Protein AF-0000000081157088 (afdb_homodimer)

pLDDT: mean 94.27, std 5.19, range [68.31, 98.75]

Radius of gyration: 34.47 Å; Cα contacts (8 Å, |Δi|>4): 1033; chains: 2; bounding box: 51×103×72 Å

Foldseek 3Di:
DVVLVVVLPVLQALDDPLQLQQQWWAAPVLLEIERAAALLCRLQVLLVVCVVNVLDPDLHSLVDASVPSPCSPTDTSNPPDPVRVVVSLVRGAYEYEDEDLLLLQVSLCLPDALADHQVSLVQVLLVLQVPPDDPRDPLSNVRSRQQALQSVLVSQLVCRVVVPSDDRSRAAPCNNHVCSNRPHPYYHYSVCNLVSVLVVCVVSPVVSSSVVCVVPVLPSVLLSVLLVLLCPLLVDDRPSRHHLLQSLLSSVLSCQLQLQFPLPQFDDDDDPRSNVDHSVRSSVSSVVGRPPSVPVVVSVVSNQLSQQLRCQPHDPVSLVSVCVSHVCVCVVVVNPVDVCSRYPDPPDDDDDRSSDSVGD/DVVLVVVLPVLQADDDPLQLQQQWWAAPVLLEIERAAALLCRLQVLLVVCVVNVLDPDLHSLVDASVPSPCSPTDTSNPPDPVRVVVSLVRGAYEYEDEDLLLLQVSLCLPDALADHQVSLVQVLLVLQVPPDDPRDPLSNVRSRQQALQSVLVSQLVCRVVVPPDDRSRAAPCNNHVCSNRPHPYYHYSVCNLVSVLVVCVVSPVVSSSVVCVVPVLPSVLLSVLLVLLCPLLVRDRPSRHHLLQSLLSSVLSCQLQLQFPLPQFDDDDDPRSNVDHSVRSSVSSVVGRPPSVPVVVSVVSNQLSQQLRCQVHDPVSLVSVCVSHVCVCVVVVNPVDVCSRYPDPPDDDDDRSSDSVGD

InterPro domains:
  IPR005331 Sulfotransferase [PF03567] (22-212)
  IPR018011 Carbohydrate sulfotransferase 8-10 [PTHR12137] (16-337)

Organism: Pinctada imbricata (NCBI:txid66713)

Secondary structure (DSSP, 8-state):
-GGGTT-TTT---S--HHHHHHHEEEETTTTEEEE--TTSSHHHHHHHHHHHTTS---SSGGGS-GGGSS-TT-EEGGG--HHHHHHHHHHSEEEEEE--HHHHHHHHHIIIIIS--HHHIIIIIHHHHHHTSTT--HHHHHH-----HHHHHHHHHHHHHHT-S--TTTS-HHHHH-TTTS--SEEEEGGGHHHHHHHHHHHTT-HHHHHHHHHSHHHHHHHHHHHHHHHHHHH---TTTS-HHHHHHHHHHHHHHTTSS-TTPPP---TTHHHH--HHHHHHHHHHT-GGGGSHHHHHHHHHHHHHHHHHTS-HHHHHHHHHHHHHHHHHTT----GGGTSPPTT------TT-GGG-/-GGGTT-TTT---S--HHHHHHHEEEETTTTEEEE--TTSSHHHHHHHHHHHTTS---SSGGGS-GGGSS-TT-EEGGG--HHHHHHHHHHSEEEEEE--HHHHHHHHHIIIIIS--HHHIIIIIHHHHHHT-TT--HHHHHH-TT--HHHHHHHHHHHHHHT-S--TTTS-HHHHH-TTTS--SEEEEGGGHHHHHHHHHHHTT-HHHHHHHHHSHHHHHHHHHHHHHHHHHHH---TTTS-HHHHHHHHHHHHHHTTSS-TTPPP---TTHHHH--HHHHHHHHHHT-GGGGSHHHHHHHHHHHHHHHHTTS-HHHHHHHHHHHHHHHHHTT----GGGTSPPTT------TT-GGG-

Solvent-accessible surface area (backbone atoms only — not comparable to full-atom values): 39005 Å² total; per-residue (Å²): 108,81,68,29,63,94,31,46,81,68,59,64,60,82,62,51,58,67,61,35,27,56,28,31,34,47,33,81,88,76,27,39,31,39,40,55,43,61,73,44,62,30,59,58,50,37,28,39,44,28,37,72,62,64,60,38,89,59,83,41,43,82,71,47,58,71,83,52,20,66,64,60,79,60,44,48,42,66,83,51,42,58,51,56,49,45,31,49,61,71,69,26,52,30,37,35,58,39,57,61,66,69,60,29,39,51,51,30,42,44,59,39,42,58,18,87,36,67,70,40,11,64,49,59,20,23,49,40,30,72,72,66,47,78,83,55,50,72,63,39,52,72,39,9,60,75,62,48,65,42,57,47,50,52,46,50,53,50,15,68,72,66,72,46,89,70,49,75,50,60,53,56,61,46,41,51,59,29,55,44,32,45,75,64,75,40,80,35,35,55,91,44,39,68,62,42,51,45,50,52,28,51,74,73,64,38,51,69,53,33,55,59,44,68,73,46,47,68,62,52,50,50,52,51,49,39,50,51,52,21,46,49,59,67,66,52,89,52,65,94,71,41,52,57,53,53,46,47,33,36,44,51,31,48,38,25,43,69,18,65,21,23,84,82,50,61,62,86,70,57,77,72,46,37,74,66,60,48,47,65,54,49,29,51,51,49,64,68,26,17,68,69,24,76,40,63,67,52,14,49,51,42,27,50,50,40,45,27,55,48,42,56,61,41,51,71,69,57,51,53,51,48,49,62,68,42,41,62,45,24,57,64,70,69,43,82,76,54,63,70,80,37,25,63,63,88,89,64,81,73,82,82,51,67,89,39,57,90,78,66,108,81,68,29,63,94,32,46,81,69,59,64,61,82,61,52,57,68,61,35,26,56,28,30,34,46,32,80,87,77,27,38,31,40,41,56,44,60,75,43,61,31,59,57,48,37,27,38,46,26,37,73,64,64,60,37,89,58,85,44,44,84,72,47,58,71,84,53,20,66,64,60,80,59,43,47,42,67,83,51,41,58,52,54,48,46,33,50,61,71,69,26,51,30,34,36,56,39,60,61,66,70,60,30,40,51,49,30,42,44,60,39,41,57,18,86,38,67,69,41,10,64,48,58,20,23,49,39,32,72,74,64,50,79,82,55,49,73,64,40,52,72,40,10,60,74,63,46,66,42,56,46,50,51,47,51,54,50,16,66,73,65,73,46,88,70,49,76,50,60,52,58,61,46,41,50,60,28,56,42,31,45,76,64,75,40,78,37,37,55,91,44,38,69,62,43,50,44,49,52,28,52,74,74,65,38,51,69,53,30,56,59,45,68,74,45,46,66,63,51,51,48,52,50,48,39,50,52,51,21,47,49,59,68,67,52,88,54,66,94,70,42,52,56,52,53,47,48,33,37,46,52,30,47,36,24,42,70,17,64,21,24,84,81,49,62,61,87,69,57,77,73,46,38,75,66,60,48,45,65,54,48,30,52,50,49,64,68,26,18,68,69,24,76,39,62,69,52,14,51,50,45,26,50,50,39,45,27,55,49,41,57,61,42,51,70,69,57,50,53,50,49,49,63,68,42,41,62,44,25,58,63,70,68,43,83,77,54,64,70,80,37,26,63,63,88,87,64,82,72,81,82,52,66,89,37,58,90,77,65

Sequence (720 aa):
MKVCEGKEFTYVGNNSETIVRNHFVYDLKTKLVYCAMEKIGSTFWRRLFQILAGMSKAKSPFDIPPGAALGGGVKTFSEDTFDHIYAVLESSTKLVFTRDPYLRLLSGYVDKLFSPNLMFWNSIGKFTMTTIRKNASDLSLKCGHDVTFAEFVKYFIQSERTNFKRDGHFIPMYDHCRPCQVKFDIIGKMESFEEDTLYILKRFGFSELHDRLSMDFRNSTNIDSFRDQARIVIGSNVEGCMSYCEKQKRMWRKMQIRGTISKHSKFPFSGKQCEEITVDDYFNALIKAEGDVRDPVIAGKYRQEAVREAYSTVSEEDMKELQIIFKPDCEIFSYECNILDYKPEDGIAIEPFFFDTSTAMKVCEGKEFTYVGNNSETIVRNHFVYDLKTKLVYCAMEKIGSTFWRRLFQILAGMSKAKSPFDIPPGAALGGGVKTFSEDTFDHIYAVLESSTKLVFTRDPYLRLLSGYVDKLFSPNLMFWNSIGKFTMTTIRKNASDLSLKCGHDVTFAEFVKYFIQSERTNFKRDGHFIPMYDHCRPCQVKFDIIGKMESFEEDTLYILKRFGFSELHDRLSMDFRNSTNIDSFRDQARIVIGSNVEGCMSYCEKQKRMWRKMQIRGTISKHSKFPFSGKQCEEITVDDYFNALIKAEGDVRDPVIAGKYRQEAVREAYSTVSEEDMKELQIIFKPDCEIFSYECNILDYKPEDGIAIEPFFFDTSTA

Nearest PDB structures (foldseek):
  6bdq-assembly1_A  TM=2.653E-01  e=2.723E+00  Schistosoma mansoni
  6bdq-assembly1_A  TM=2.495E-01  e=3.019E+00  Schistosoma mansoni
  7tj6-assembly1_A  TM=1.895E-01  e=3.310E+00  Spirochaeta thermophila DSM 6578

Structure (mmCIF, N/CA/C/O backbone):
data_AF-0000000081157088-model_v1
#
loop_
_entity.id
_entity.type
_entity.pdbx_description
1 polymer 'Carbohydrate sulfotransferase'
#
loop_
_atom_site.group_PDB
_atom_site.id
_atom_site.type_symbol
_atom_site.label_atom_id
_atom_site.label_alt_id
_atom_site.label_comp_id
_atom_site.label_asym_id
_atom_site.label_entity_id
_atom_site.label_seq_id
_atom_site.pdbx_PDB_ins_code
_atom_site.Cartn_x
_atom_site.Cartn_y
_atom_site.Cartn_z
_atom_site.occupancy
_atom_site.B_iso_or_equiv
_atom_site.auth_seq_id
_atom_site.auth_comp_id
_atom_site.auth_asym_id
_atom_site.auth_atom_id
_atom_site.pdbx_PDB_model_num
ATOM 1 N N . MET A 1 1 ? -8.812 2.686 18.562 1 68.69 1 MET A N 1
ATOM 2 C CA . MET A 1 1 ? -9.797 3.75 18.703 1 68.69 1 MET A CA 1
ATOM 3 C C . MET A 1 1 ? -11.211 3.211 18.516 1 68.69 1 MET A C 1
ATOM 5 O O . MET A 1 1 ? -11.531 2.672 17.453 1 68.69 1 MET A O 1
ATOM 9 N N . LYS A 1 2 ? -12.109 3.346 19.438 1 74.94 2 LYS A N 1
ATOM 10 C CA . LYS A 1 2 ? -13.445 2.762 19.469 1 74.94 2 LYS A CA 1
ATOM 11 C C . LYS A 1 2 ? -14.297 3.307 18.328 1 74.94 2 LYS A C 1
ATOM 13 O O . LYS A 1 2 ? -15.102 2.574 17.734 1 74.94 2 LYS A O 1
ATOM 18 N N . VAL A 1 3 ? -13.945 4.469 17.969 1 82.31 3 VAL A N 1
ATOM 19 C CA . VAL A 1 3 ? -14.742 5.156 16.953 1 82.31 3 VAL A CA 1
ATOM 20 C C . VAL A 1 3 ? -14.484 4.531 15.586 1 82.31 3 VAL A C 1
ATOM 22 O O . VAL A 1 3 ? -15.367 4.539 14.719 1 82.31 3 VAL A O 1
ATOM 25 N N . CYS A 1 4 ? -13.352 4.012 15.375 1 86.31 4 CYS A N 1
ATOM 26 C CA . CYS A 1 4 ? -12.953 3.473 14.078 1 86.31 4 CYS A CA 1
ATOM 27 C C . CYS A 1 4 ? -13.414 2.029 13.922 1 86.31 4 CYS A C 1
ATOM 29 O O . CYS A 1 4 ? -13.414 1.49 12.812 1 86.31 4 CYS A O 1
ATOM 31 N N . GLU A 1 5 ? -13.758 1.412 15.031 1 81.94 5 GLU A N 1
ATOM 32 C CA . GLU A 1 5 ? -14.117 -0.002 14.977 1 81.94 5 GLU A CA 1
ATOM 33 C C . GLU A 1 5 ? -15.297 -0.235 14.031 1 81.94 5 GLU A C 1
ATOM 35 O O . GLU A 1 5 ? -16.375 0.321 14.227 1 81.94 5 GLU A O 1
ATOM 40 N N . GLY A 1 6 ? -15.07 -1.016 13.016 1 77.06 6 GLY A N 1
ATOM 41 C CA . GLY A 1 6 ? -16.094 -1.314 12.031 1 77.06 6 GLY A CA 1
ATOM 42 C C . GLY A 1 6 ? -16.281 -0.218 11 1 77.06 6 GLY A C 1
ATOM 43 O O . GLY A 1 6 ? -17.125 -0.32 10.117 1 77.06 6 GLY A O 1
ATOM 44 N N . LYS A 1 7 ? -15.508 0.855 11.172 1 79.19 7 LYS A N 1
ATOM 45 C CA . LYS A 1 7 ? -15.609 1.997 10.266 1 79.19 7 LYS A CA 1
ATOM 46 C C . LYS A 1 7 ? -14.312 2.201 9.484 1 79.19 7 LYS A C 1
ATOM 48 O O . LYS A 1 7 ? -13.953 3.332 9.148 1 79.19 7 LYS A O 1
ATOM 53 N N . GLU A 1 8 ? -13.602 1.145 9.305 1 79.88 8 GLU A N 1
ATOM 54 C CA . GLU A 1 8 ? -12.305 1.238 8.641 1 79.88 8 GLU A CA 1
ATOM 55 C C . GLU A 1 8 ? -12.469 1.702 7.195 1 79.88 8 GLU A C 1
ATOM 57 O O . GLU A 1 8 ? -11.562 2.328 6.637 1 79.88 8 GLU A O 1
ATOM 62 N N . PHE A 1 9 ? -13.586 1.499 6.695 1 78.06 9 PHE A N 1
ATOM 63 C CA . PHE A 1 9 ? -13.766 1.803 5.281 1 78.06 9 PHE A CA 1
ATOM 64 C C . PHE A 1 9 ? -14.781 2.922 5.094 1 78.06 9 PHE A C 1
ATOM 66 O O . PHE A 1 9 ? -15.234 3.17 3.975 1 78.06 9 PHE A O 1
ATOM 73 N N . THR A 1 10 ? -15.109 3.58 6.102 1 76.25 10 THR A N 1
ATOM 74 C CA . THR A 1 10 ? -16.031 4.699 6.055 1 76.25 10 THR A CA 1
ATOM 75 C C . THR A 1 10 ? -15.289 6.027 6 1 76.25 10 THR A C 1
ATOM 77 O O . THR A 1 10 ? -15.641 6.914 5.219 1 76.25 10 THR A O 1
ATOM 80 N N . TYR A 1 11 ? -14.281 6.07 6.762 1 73.56 11 TYR A N 1
ATOM 81 C CA . TYR A 1 11 ? -13.508 7.305 6.852 1 73.56 11 TYR A CA 1
ATOM 82 C C . TYR A 1 11 ? -12.305 7.262 5.914 1 73.56 11 TYR A C 1
ATOM 84 O O . TYR A 1 11 ? -11.164 7.137 6.363 1 73.56 11 TYR A O 1
ATOM 92 N N . VAL A 1 12 ? -12.453 7.34 4.637 1 75.75 12 VAL A N 1
ATOM 93 C CA . VAL A 1 12 ? -11.383 7.148 3.66 1 75.75 12 VAL A CA 1
ATOM 94 C C . VAL A 1 12 ? -10.883 8.508 3.168 1 75.75 12 VAL A C 1
ATOM 96 O O . VAL A 1 12 ? -9.773 8.609 2.645 1 75.75 12 VAL A O 1
ATOM 99 N N . GLY A 1 13 ? -11.57 9.609 3.502 1 81.06 13 GLY A N 1
ATOM 100 C CA . GLY A 1 13 ? -11.164 10.953 3.121 1 81.06 13 GLY A CA 1
ATOM 101 C C . GLY A 1 13 ? -11.086 11.148 1.62 1 81.06 13 GLY A C 1
ATOM 102 O O . GLY A 1 13 ? -11.555 10.305 0.852 1 81.06 13 GLY A O 1
ATOM 103 N N . ASN A 1 14 ? -10.484 12.305 1.163 1 85.88 14 ASN A N 1
ATOM 104 C CA . ASN A 1 14 ? -10.461 12.672 -0.249 1 85.88 14 ASN A CA 1
ATOM 105 C C . ASN A 1 14 ? -9.039 12.742 -0.787 1 85.88 14 ASN A C 1
ATOM 107 O O . ASN A 1 14 ? -8.828 12.789 -2 1 85.88 14 ASN A O 1
ATOM 111 N N . ASN A 1 15 ? -8.047 12.742 0.107 1 90.25 15 ASN A N 1
ATOM 112 C CA . ASN A 1 15 ? -6.668 12.836 -0.352 1 90.25 15 ASN A CA 1
ATOM 113 C C . ASN A 1 15 ? -6.27 11.609 -1.176 1 90.25 15 ASN A C 1
ATOM 115 O O . ASN A 1 15 ? -6.664 10.492 -0.856 1 90.25 15 ASN A O 1
ATOM 119 N N . SER A 1 16 ? -5.484 11.867 -2.186 1 89.69 16 SER A N 1
ATOM 120 C CA . SER A 1 16 ? -4.934 10.766 -2.965 1 89.69 16 SER A CA 1
ATOM 121 C C . SER A 1 16 ? -3.928 9.961 -2.15 1 89.69 16 SER A C 1
ATOM 123 O O . SER A 1 16 ? -3.379 10.461 -1.164 1 89.69 16 SER A O 1
ATOM 125 N N . GLU A 1 17 ? -3.723 8.703 -2.598 1 90.44 17 GLU A N 1
ATOM 126 C CA . GLU A 1 17 ? -2.742 7.84 -1.942 1 90.44 17 GLU A CA 1
ATOM 127 C C . GLU A 1 17 ? -1.357 8.484 -1.94 1 90.44 17 GLU A C 1
ATOM 129 O O . GLU A 1 17 ? -0.619 8.375 -0.959 1 90.44 17 GLU A O 1
ATOM 134 N N . THR A 1 18 ? -1.025 9.078 -3.029 1 91.12 18 THR A N 1
ATOM 135 C CA . THR A 1 18 ? 0.293 9.688 -3.17 1 91.12 18 THR A CA 1
ATOM 136 C C . THR A 1 18 ? 0.509 10.758 -2.104 1 91.12 18 THR A C 1
ATOM 138 O O . THR A 1 18 ? 1.569 10.82 -1.479 1 91.12 18 THR A O 1
ATOM 141 N N . ILE A 1 19 ? -0.475 11.57 -1.857 1 92 19 ILE A N 1
ATOM 142 C CA . ILE A 1 19 ? -0.386 12.641 -0.871 1 92 19 ILE A CA 1
ATOM 143 C C . ILE A 1 19 ? -0.253 12.047 0.528 1 92 19 ILE A C 1
ATOM 145 O O . ILE A 1 19 ? 0.591 12.477 1.316 1 92 19 ILE A O 1
ATOM 149 N N . VAL A 1 20 ? -1.052 11.062 0.781 1 93.69 20 VAL A N 1
ATOM 150 C CA . VAL A 1 20 ? -1.057 10.453 2.107 1 93.69 20 VAL A CA 1
ATOM 151 C C . VAL A 1 20 ? 0.291 9.789 2.377 1 93.69 20 VAL A C 1
ATOM 153 O O . VAL A 1 20 ? 0.855 9.93 3.463 1 93.69 20 VAL A O 1
ATOM 156 N N . ARG A 1 21 ? 0.858 9.062 1.421 1 94.44 21 ARG A N 1
ATOM 157 C CA . ARG A 1 21 ? 2.137 8.375 1.551 1 94.44 21 ARG A CA 1
ATOM 158 C C . ARG A 1 21 ? 3.246 9.344 1.939 1 94.44 21 ARG A C 1
ATOM 160 O O . ARG A 1 21 ? 4.141 9 2.713 1 94.44 21 ARG A O 1
ATOM 167 N N . ASN A 1 22 ? 3.16 10.539 1.474 1 93.25 22 ASN A N 1
ATOM 168 C CA . ASN A 1 22 ? 4.211 11.531 1.682 1 93.25 22 ASN A CA 1
ATOM 169 C C . ASN A 1 22 ? 4.207 12.062 3.113 1 93.25 22 ASN A C 1
ATOM 171 O O . ASN A 1 22 ? 5.211 12.602 3.586 1 93.25 22 ASN A O 1
ATOM 175 N N . HIS A 1 23 ? 3.166 11.914 3.791 1 93.88 23 HIS A N 1
ATOM 176 C CA . HIS A 1 23 ? 3.049 12.438 5.148 1 93.88 23 HIS A CA 1
ATOM 177 C C . HIS A 1 23 ? 3.658 11.477 6.164 1 93.88 23 HIS A C 1
ATOM 179 O O . HIS A 1 23 ? 3.92 11.859 7.305 1 93.88 23 HIS A O 1
ATOM 185 N N . PHE A 1 24 ? 3.809 10.25 5.715 1 96.81 24 PHE A N 1
ATOM 186 C CA . PHE A 1 24 ? 4.383 9.266 6.629 1 96.81 24 PHE A CA 1
ATOM 187 C C . PHE A 1 24 ? 5.898 9.234 6.508 1 96.81 24 PHE A C 1
ATOM 189 O O . PHE A 1 24 ? 6.434 8.93 5.441 1 96.81 24 PHE A O 1
ATOM 196 N N . VAL A 1 25 ? 6.574 9.562 7.574 1 96.44 25 VAL A N 1
ATOM 197 C CA . VAL A 1 25 ? 8.023 9.406 7.656 1 96.44 25 VAL A CA 1
ATOM 198 C C . VAL A 1 25 ? 8.367 8.266 8.602 1 96.44 25 VAL A C 1
ATOM 200 O O . VAL A 1 25 ? 7.66 8.023 9.586 1 96.44 25 VAL A O 1
ATOM 203 N N . TYR A 1 26 ? 9.406 7.504 8.25 1 96.62 26 TYR A N 1
ATOM 204 C CA . TYR A 1 26 ? 9.719 6.359 9.094 1 96.62 26 TYR A CA 1
ATOM 205 C C . TYR A 1 26 ? 11.219 6.098 9.125 1 96.62 26 TYR A C 1
ATOM 207 O O . TYR A 1 26 ? 11.961 6.617 8.289 1 96.62 26 TYR A O 1
ATOM 215 N N . ASP A 1 27 ? 11.641 5.441 10.148 1 95.88 27 ASP A N 1
ATOM 216 C CA . ASP A 1 27 ? 13.008 4.941 10.289 1 95.88 27 ASP A CA 1
ATOM 217 C C . ASP A 1 27 ? 13.023 3.492 10.766 1 95.88 27 ASP A C 1
ATOM 219 O O . ASP A 1 27 ? 12.5 3.184 11.844 1 95.88 27 ASP A O 1
ATOM 223 N N . LEU A 1 28 ? 13.664 2.627 9.977 1 93.19 28 LEU A N 1
ATOM 224 C CA . LEU A 1 28 ? 13.648 1.194 10.25 1 93.19 28 LEU A CA 1
ATOM 225 C C . LEU A 1 28 ? 14.5 0.862 11.469 1 93.19 28 LEU A C 1
ATOM 227 O O . LEU A 1 28 ? 14.195 -0.08 12.211 1 93.19 28 LEU A O 1
ATOM 231 N N . LYS A 1 29 ? 15.523 1.588 11.727 1 93.12 29 LYS A N 1
ATOM 232 C CA . LYS A 1 29 ? 16.422 1.315 12.844 1 93.12 29 LYS A CA 1
ATOM 233 C C . LYS A 1 29 ? 15.734 1.579 14.18 1 93.12 29 LYS A C 1
ATOM 235 O O . LYS A 1 29 ? 15.781 0.746 15.086 1 93.12 29 LYS A O 1
ATOM 240 N N . THR A 1 30 ? 15.109 2.73 14.305 1 94.31 30 THR A N 1
ATOM 241 C CA . THR A 1 30 ? 14.438 3.092 15.547 1 94.31 30 THR A CA 1
ATOM 242 C C . THR A 1 30 ? 13.039 2.473 15.609 1 94.31 30 THR A C 1
ATOM 244 O O . THR A 1 30 ? 12.406 2.459 16.672 1 94.31 30 THR A O 1
ATOM 247 N N . LYS A 1 31 ? 12.531 1.973 14.445 1 95 31 LYS A N 1
ATOM 248 C CA . LYS A 1 31 ? 11.195 1.401 14.32 1 95 31 LYS A CA 1
ATOM 249 C C . LYS A 1 31 ? 10.125 2.41 14.727 1 95 31 LYS A C 1
ATOM 251 O O . LYS A 1 31 ? 9.266 2.111 15.555 1 95 31 LYS A O 1
ATOM 256 N N . LEU A 1 32 ? 10.273 3.537 14.133 1 96.81 32 LEU A N 1
ATOM 257 C CA . LEU A 1 32 ? 9.32 4.621 14.367 1 96.81 32 LEU A CA 1
ATOM 258 C C . LEU A 1 32 ? 8.703 5.098 13.062 1 96.81 32 LEU A C 1
ATOM 260 O O . LEU A 1 32 ? 9.398 5.246 12.055 1 96.81 32 LEU A O 1
ATOM 264 N N . VAL A 1 33 ? 7.441 5.234 13.047 1 98.06 33 VAL A N 1
ATOM 265 C CA . VAL A 1 33 ? 6.699 5.879 11.969 1 98.06 33 VAL A CA 1
ATOM 266 C C . VAL A 1 33 ? 5.973 7.109 12.5 1 98.06 33 VAL A C 1
ATOM 268 O O . VAL A 1 33 ? 5.34 7.055 13.562 1 98.06 33 VAL A O 1
ATOM 271 N N . TYR A 1 34 ? 6.148 8.219 11.867 1 97.94 34 TYR A N 1
ATOM 272 C CA . TYR A 1 34 ? 5.5 9.477 12.227 1 97.94 34 TYR A CA 1
ATOM 273 C C . TYR A 1 34 ? 4.688 10.023 11.062 1 97.94 34 TYR A C 1
ATOM 275 O O . TYR A 1 34 ? 5.211 10.195 9.961 1 97.94 34 TYR A O 1
ATOM 283 N N . CYS A 1 35 ? 3.41 10.195 11.258 1 98.06 35 CYS A N 1
ATOM 284 C CA . CYS A 1 35 ? 2.596 10.898 10.273 1 98.06 35 CYS A CA 1
ATOM 285 C C . CYS A 1 35 ? 2.59 12.398 10.539 1 98.06 35 CYS A C 1
ATOM 287 O O . CYS A 1 35 ? 1.985 12.859 11.508 1 98.06 35 CYS A O 1
ATOM 289 N N . ALA A 1 36 ? 3.18 13.109 9.688 1 96.31 36 ALA A N 1
ATOM 290 C CA . ALA A 1 36 ? 3.354 14.547 9.852 1 96.31 36 ALA A CA 1
ATOM 291 C C . ALA A 1 36 ? 2.172 15.312 9.258 1 96.31 36 ALA A C 1
ATOM 293 O O . ALA A 1 36 ? 1.778 15.07 8.117 1 96.31 36 ALA A O 1
ATOM 294 N N . MET A 1 37 ? 1.615 16.156 10.039 1 96.5 37 MET A N 1
ATOM 295 C CA . MET A 1 37 ? 0.528 17.016 9.562 1 96.5 37 MET A CA 1
ATOM 296 C C . MET A 1 37 ? 0.868 18.484 9.758 1 96.5 37 MET A C 1
ATOM 298 O O . MET A 1 37 ? 1.449 18.859 10.773 1 96.5 37 MET A O 1
ATOM 302 N N . GLU A 1 38 ? 0.464 19.266 8.812 1 95.75 38 GLU A N 1
ATOM 303 C CA . GLU A 1 38 ? 0.722 20.703 8.883 1 95.75 38 GLU A CA 1
ATOM 304 C C . GLU A 1 38 ? -0.101 21.359 9.992 1 95.75 38 GLU A C 1
ATOM 306 O O . GLU A 1 38 ? -1.213 20.922 10.289 1 95.75 38 GLU A O 1
ATOM 311 N N . LYS A 1 39 ? 0.534 22.375 10.555 1 96.94 39 LYS A N 1
ATOM 312 C CA . LYS A 1 39 ? -0.09 23.234 11.555 1 96.94 39 LYS A CA 1
ATOM 313 C C . LYS A 1 39 ? -0.283 22.5 12.875 1 96.94 39 LYS A C 1
ATOM 315 O O . LYS A 1 39 ? -1.163 22.859 13.664 1 96.94 39 LYS A O 1
ATOM 320 N N . ILE A 1 40 ? 0.427 21.438 13.031 1 97.12 40 ILE A N 1
ATOM 321 C CA . ILE A 1 40 ? 0.426 20.703 14.289 1 97.12 40 ILE A CA 1
ATOM 322 C C . ILE A 1 40 ? 1.862 20.453 14.742 1 97.12 40 ILE A C 1
ATOM 324 O O . ILE A 1 40 ? 2.225 19.312 15.078 1 97.12 40 ILE A O 1
ATOM 328 N N . GLY A 1 41 ? 2.656 21.484 14.656 1 95.06 41 GLY A N 1
ATOM 329 C CA . GLY A 1 41 ? 4.027 21.391 15.133 1 95.06 41 GLY A CA 1
ATOM 330 C C . GLY A 1 41 ? 4.895 20.484 14.281 1 95.06 41 GLY A C 1
ATOM 331 O O . GLY A 1 41 ? 5.887 19.922 14.758 1 95.06 41 GLY A O 1
ATOM 332 N N . SER A 1 42 ? 4.578 20.328 13.023 1 95.56 42 SER A N 1
ATOM 333 C CA . SER A 1 42 ? 5.27 19.359 12.172 1 95.56 42 SER A CA 1
ATOM 334 C C . SER A 1 42 ? 6.684 19.844 11.844 1 95.56 42 SER A C 1
ATOM 336 O O . SER A 1 42 ? 7.59 19.016 11.672 1 95.56 42 SER A O 1
ATOM 338 N N . THR A 1 43 ? 6.879 21.172 11.773 1 94.81 43 THR A N 1
ATOM 339 C CA . THR A 1 43 ? 8.234 21.656 11.539 1 94.81 43 THR A CA 1
ATOM 340 C C . THR A 1 43 ? 9.18 21.188 12.641 1 94.81 43 THR A C 1
ATOM 342 O O . THR A 1 43 ? 10.281 20.719 12.352 1 94.81 43 THR A O 1
ATOM 345 N N . PHE A 1 44 ? 8.734 21.297 13.859 1 96.12 44 PHE A N 1
ATOM 346 C CA . PHE A 1 44 ? 9.516 20.844 15 1 96.12 44 PHE A CA 1
ATOM 347 C C . PHE A 1 44 ? 9.75 19.344 14.93 1 96.12 44 PHE A C 1
ATOM 349 O O . PHE A 1 44 ? 10.883 18.875 15.031 1 96.12 44 PHE A O 1
ATOM 356 N N . TRP A 1 45 ? 8.75 18.562 14.734 1 97.06 45 TRP A N 1
ATOM 357 C CA . TRP A 1 45 ? 8.852 17.109 14.82 1 97.06 45 TRP A CA 1
ATOM 358 C C . TRP A 1 45 ? 9.602 16.547 13.617 1 97.06 45 TRP A C 1
ATOM 360 O O . TRP A 1 45 ? 10.273 15.516 13.727 1 97.06 45 TRP A O 1
ATOM 370 N N . ARG A 1 46 ? 9.453 17.172 12.492 1 96.44 46 ARG A N 1
ATOM 371 C CA . ARG A 1 46 ? 10.258 16.75 11.352 1 96.44 46 ARG A CA 1
ATOM 372 C C . ARG A 1 46 ? 11.742 16.906 11.641 1 96.44 46 ARG A C 1
ATOM 374 O O . ARG A 1 46 ? 12.547 16.031 11.312 1 96.44 46 ARG A O 1
ATOM 381 N N . ARG A 1 47 ? 12.062 18.016 12.211 1 96.56 47 ARG A N 1
ATOM 382 C CA . ARG A 1 47 ? 13.453 18.25 12.594 1 96.56 47 ARG A CA 1
ATOM 383 C C . ARG A 1 47 ? 13.898 17.25 13.664 1 96.56 47 ARG A C 1
ATOM 385 O O . ARG A 1 47 ? 14.984 16.688 13.57 1 96.56 47 ARG A O 1
ATOM 392 N N . LEU A 1 48 ? 13.07 17.062 14.617 1 96.69 48 LEU A N 1
ATOM 393 C CA . LEU A 1 48 ? 13.367 16.109 15.68 1 96.69 48 LEU A CA 1
ATOM 394 C C . LEU A 1 48 ? 13.547 14.711 15.109 1 96.69 48 LEU A C 1
ATOM 396 O O . LEU A 1 48 ? 14.469 13.984 15.508 1 96.69 48 LEU A O 1
ATOM 400 N N . PHE A 1 49 ? 12.742 14.352 14.18 1 96.56 49 PHE A N 1
ATOM 401 C CA . PHE A 1 49 ? 12.781 13.023 13.594 1 96.56 49 PHE A CA 1
ATOM 402 C C . PHE A 1 49 ? 14.086 12.797 12.844 1 96.56 49 PHE A C 1
ATOM 404 O O . PHE A 1 49 ? 14.617 11.68 12.828 1 96.56 49 PHE A O 1
ATOM 411 N N . GLN A 1 50 ? 14.57 13.82 12.203 1 96.81 50 GLN A N 1
ATOM 412 C CA . GLN A 1 50 ? 15.867 13.711 11.531 1 96.81 50 GLN A CA 1
ATOM 413 C C . GLN A 1 50 ? 16.953 13.305 12.516 1 96.81 50 GLN A C 1
ATOM 415 O O . GLN A 1 50 ? 17.844 12.523 12.18 1 96.81 50 GLN A O 1
ATOM 420 N N . ILE A 1 51 ? 16.875 13.844 13.68 1 95.94 51 ILE A N 1
ATOM 421 C CA . ILE A 1 51 ? 17.844 13.516 14.719 1 95.94 51 ILE A CA 1
ATOM 422 C C . ILE A 1 51 ? 17.625 12.078 15.195 1 95.94 51 ILE A C 1
ATOM 424 O O . ILE A 1 51 ? 18.578 11.297 15.289 1 95.94 51 ILE A O 1
ATOM 428 N N . LEU A 1 52 ? 16.406 11.703 15.484 1 96.06 52 LEU A N 1
ATOM 429 C CA . LEU A 1 52 ? 16.078 10.375 15.984 1 96.06 52 LEU A CA 1
ATOM 430 C C . LEU A 1 52 ? 16.484 9.297 14.992 1 96.06 52 LEU A C 1
ATOM 432 O O . LEU A 1 52 ? 16.922 8.211 15.383 1 96.06 52 LEU A O 1
ATOM 436 N N . ALA A 1 53 ? 16.328 9.633 13.734 1 94.88 53 ALA A N 1
ATOM 437 C CA . ALA A 1 53 ? 16.625 8.68 12.664 1 94.88 53 ALA A CA 1
ATOM 438 C C . ALA A 1 53 ? 18.109 8.648 12.352 1 94.88 53 ALA A C 1
ATOM 440 O O . ALA A 1 53 ? 18.562 7.844 11.523 1 94.88 53 ALA A O 1
ATOM 441 N N . GLY A 1 54 ? 18.875 9.547 12.891 1 93.94 54 GLY A N 1
ATOM 442 C CA . GLY A 1 54 ? 20.312 9.594 12.672 1 93.94 54 GLY A CA 1
ATOM 443 C C . GLY A 1 54 ? 20.703 10.297 11.383 1 93.94 54 GLY A C 1
ATOM 444 O O . GLY A 1 54 ? 21.828 10.156 10.906 1 93.94 54 GLY A O 1
ATOM 445 N N . MET A 1 55 ? 19.797 11 10.836 1 94.25 55 MET A N 1
ATOM 446 C CA . MET A 1 55 ? 20.062 11.695 9.578 1 94.25 55 MET A CA 1
ATOM 447 C C . MET A 1 55 ? 20.703 13.055 9.836 1 94.25 55 MET A C 1
ATOM 449 O O . MET A 1 55 ? 21.266 13.664 8.93 1 94.25 55 MET A O 1
ATOM 453 N N . SER A 1 56 ? 20.5 13.555 11.07 1 93.56 56 SER A N 1
ATOM 454 C CA . SER A 1 56 ? 21.141 14.805 11.484 1 93.56 56 SER A CA 1
ATOM 455 C C . SER A 1 56 ? 21.984 14.602 12.727 1 93.56 56 SER A C 1
ATOM 457 O O . SER A 1 56 ? 21.609 13.852 13.633 1 93.56 56 SER A O 1
ATOM 459 N N . LYS A 1 57 ? 23.141 15.328 12.812 1 91.5 57 LYS A N 1
ATOM 460 C CA . LYS A 1 57 ? 24.031 15.266 13.977 1 91.5 57 LYS A CA 1
ATOM 461 C C . LYS A 1 57 ? 23.719 16.391 14.953 1 91.5 57 LYS A C 1
ATOM 463 O O . LYS A 1 57 ? 24.406 16.547 15.969 1 91.5 57 LYS A O 1
ATOM 468 N N . ALA A 1 58 ? 22.641 17.156 14.641 1 93.56 58 ALA A N 1
ATOM 469 C CA . ALA A 1 58 ? 22.25 18.25 15.516 1 93.56 58 ALA A CA 1
ATOM 470 C C . ALA A 1 58 ? 21.891 17.75 16.906 1 93.56 58 ALA A C 1
ATOM 472 O O . ALA A 1 58 ? 21.406 16.625 17.062 1 93.56 58 ALA A O 1
ATOM 473 N N . LYS A 1 59 ? 22.156 18.625 17.906 1 92.69 59 LYS A N 1
ATOM 474 C CA . LYS A 1 59 ? 21.875 18.25 19.297 1 92.69 59 LYS A CA 1
ATOM 475 C C . LYS A 1 59 ? 20.469 18.641 19.703 1 92.69 59 LYS A C 1
ATOM 477 O O . LYS A 1 59 ? 19.953 18.156 20.719 1 92.69 59 LYS A O 1
ATOM 482 N N . SER A 1 60 ? 19.922 19.531 18.906 1 94.44 60 SER A N 1
ATOM 483 C CA . SER A 1 60 ? 18.562 20 19.141 1 94.44 60 SER A CA 1
ATOM 484 C C . SER A 1 60 ? 17.828 20.25 17.812 1 94.44 60 SER A C 1
ATOM 486 O O . SER A 1 60 ? 18.438 20.641 16.828 1 94.44 60 SER A O 1
ATOM 488 N N . PRO A 1 61 ? 16.531 19.938 17.859 1 95.62 61 PRO A N 1
ATOM 489 C CA . PRO A 1 61 ? 15.789 20.266 16.641 1 95.62 61 PRO A CA 1
ATOM 490 C C . PRO A 1 61 ? 15.867 21.734 16.281 1 95.62 61 PRO A C 1
ATOM 492 O O . PRO A 1 61 ? 15.734 22.109 15.102 1 95.62 61 PRO A O 1
ATOM 495 N N . PHE A 1 62 ? 16.094 22.578 17.219 1 95 62 PHE A N 1
ATOM 496 C CA . PHE A 1 62 ? 16.141 24.016 17 1 95 62 PHE A CA 1
ATOM 497 C C . PHE A 1 62 ? 17.438 24.422 16.312 1 95 62 PHE A C 1
ATOM 499 O O . PHE A 1 62 ? 17.562 25.547 15.82 1 95 62 PHE A O 1
ATOM 506 N N . ASP A 1 63 ? 18.359 23.484 16.203 1 93.94 63 ASP A N 1
ATOM 507 C CA . ASP A 1 63 ? 19.609 23.719 15.508 1 93.94 63 ASP A CA 1
ATOM 508 C C . ASP A 1 63 ? 19.469 23.469 14.008 1 93.94 63 ASP A C 1
ATOM 510 O O . ASP A 1 63 ? 20.359 23.828 13.227 1 93.94 63 ASP A O 1
ATOM 514 N N . ILE A 1 64 ? 18.438 22.891 13.633 1 94 64 ILE A N 1
ATOM 515 C CA . ILE A 1 64 ? 18.125 22.641 12.227 1 94 64 ILE A CA 1
ATOM 516 C C . ILE A 1 64 ? 17.234 23.75 11.695 1 94 64 ILE A C 1
ATOM 518 O O . ILE A 1 64 ? 16.156 24.016 12.25 1 94 64 ILE A O 1
ATOM 522 N N . PRO A 1 65 ? 17.672 24.406 10.609 1 90.62 65 PRO A N 1
ATOM 523 C CA . PRO A 1 65 ? 16.828 25.469 10.07 1 90.62 65 PRO A CA 1
ATOM 524 C C . PRO A 1 65 ? 15.43 24.984 9.688 1 90.62 65 PRO A C 1
ATOM 526 O O . PRO A 1 65 ? 15.289 23.875 9.156 1 90.62 65 PRO A O 1
ATOM 529 N N . PRO A 1 66 ? 14.43 25.797 9.883 1 86.69 66 PRO A N 1
ATOM 530 C CA . PRO A 1 66 ? 13.055 25.391 9.57 1 86.69 66 PRO A CA 1
ATOM 531 C C . PRO A 1 66 ? 12.883 24.953 8.117 1 86.69 66 PRO A C 1
ATOM 533 O O . PRO A 1 66 ? 12.117 24.031 7.832 1 86.69 66 PRO A O 1
ATOM 536 N N . GLY A 1 67 ? 13.578 25.609 7.316 1 84.75 67 GLY A N 1
ATOM 537 C CA . GLY A 1 67 ? 13.5 25.25 5.906 1 84.75 67 GLY A CA 1
ATOM 538 C C . GLY A 1 67 ? 14.023 23.859 5.605 1 84.75 67 GLY A C 1
ATOM 539 O O . GLY A 1 67 ? 13.719 23.297 4.559 1 84.75 67 GLY A O 1
ATOM 540 N N . ALA A 1 68 ? 14.75 23.328 6.512 1 86.56 68 ALA A N 1
ATOM 541 C CA . ALA A 1 68 ? 15.352 22 6.332 1 86.56 68 ALA A CA 1
ATOM 542 C C . ALA A 1 68 ? 14.516 20.922 7.023 1 86.56 68 ALA A C 1
ATOM 544 O O . ALA A 1 68 ? 14.922 19.766 7.086 1 86.56 68 ALA A O 1
ATOM 545 N N . ALA A 1 69 ? 13.406 21.344 7.512 1 84.56 69 ALA A N 1
ATOM 546 C CA . ALA A 1 69 ? 12.539 20.391 8.188 1 84.56 69 ALA A CA 1
ATOM 547 C C . ALA A 1 69 ? 12.031 19.328 7.215 1 84.56 69 ALA A C 1
ATOM 549 O O . ALA A 1 69 ? 11.906 18.156 7.57 1 84.56 69 ALA A O 1
ATOM 550 N N . LEU A 1 70 ? 11.648 19.922 6.035 1 79.44 70 LEU A N 1
ATOM 551 C CA . LEU A 1 70 ? 11.234 18.984 5 1 79.44 70 LEU A CA 1
ATOM 552 C C . LEU A 1 70 ? 12.438 18.344 4.316 1 79.44 70 LEU A C 1
ATOM 554 O O . LEU A 1 70 ? 13.43 19.031 4.047 1 79.44 70 LEU A O 1
ATOM 558 N N . GLY A 1 71 ? 12.203 17.031 4.121 1 76.56 71 GLY A N 1
ATOM 559 C CA . GLY A 1 71 ? 13.32 16.328 3.521 1 76.56 71 GLY A CA 1
ATOM 560 C C . GLY A 1 71 ? 14.336 15.836 4.539 1 76.56 71 GLY A C 1
ATOM 561 O O . GLY A 1 71 ? 13.977 15.18 5.516 1 76.56 71 GLY A O 1
ATOM 562 N N . GLY A 1 72 ? 15.656 16.156 4.422 1 78.94 72 GLY A N 1
ATOM 563 C CA . GLY A 1 72 ? 16.734 15.781 5.328 1 78.94 72 GLY A CA 1
ATOM 564 C C . GLY A 1 72 ? 17.109 14.312 5.25 1 78.94 72 GLY A C 1
ATOM 565 O O . GLY A 1 72 ? 17.656 13.758 6.203 1 78.94 72 GLY A O 1
ATOM 566 N N . GLY A 1 73 ? 16.562 13.742 4.273 1 82.94 73 GLY A N 1
ATOM 567 C CA . GLY A 1 73 ? 17 12.375 4.035 1 82.94 73 GLY A CA 1
ATOM 568 C C . GLY A 1 73 ? 16.109 11.336 4.699 1 82.94 73 GLY A C 1
ATOM 569 O O . GLY A 1 73 ? 16.359 10.133 4.574 1 82.94 73 GLY A O 1
ATOM 570 N N . VAL A 1 74 ? 15.125 11.859 5.426 1 89.69 74 VAL A N 1
ATOM 571 C CA . VAL A 1 74 ? 14.242 10.906 6.086 1 89.69 74 VAL A CA 1
ATOM 572 C C . VAL A 1 74 ? 13.359 10.211 5.051 1 89.69 74 VAL A C 1
ATOM 574 O O . VAL A 1 74 ? 12.914 10.844 4.086 1 89.69 74 VAL A O 1
ATOM 577 N N . LYS A 1 75 ? 13.156 8.945 5.246 1 92.56 75 LYS A N 1
ATOM 578 C CA . LYS A 1 75 ? 12.367 8.164 4.305 1 92.56 75 LYS A CA 1
ATOM 579 C C . LYS A 1 75 ? 10.875 8.406 4.512 1 92.56 75 LYS A C 1
ATOM 581 O O . LYS A 1 75 ? 10.414 8.531 5.648 1 92.56 75 LYS A O 1
ATOM 586 N N . THR A 1 76 ? 10.188 8.508 3.436 1 94.88 76 THR A N 1
ATOM 587 C CA . THR A 1 76 ? 8.727 8.516 3.438 1 94.88 76 THR A CA 1
ATOM 588 C C . THR A 1 76 ? 8.18 7.297 2.703 1 94.88 76 THR A C 1
ATOM 590 O O . THR A 1 76 ? 8.938 6.516 2.131 1 94.88 76 THR A O 1
ATOM 593 N N . PHE A 1 77 ? 6.844 7.117 2.684 1 95.75 77 PHE A N 1
ATOM 594 C CA . PHE A 1 77 ? 6.219 6 1.984 1 95.75 77 PHE A CA 1
ATOM 595 C C . PHE A 1 77 ? 6.082 6.301 0.497 1 95.75 77 PHE A C 1
ATOM 597 O O . PHE A 1 77 ? 5.562 5.48 -0.262 1 95.75 77 PHE A O 1
ATOM 604 N N . SER A 1 78 ? 6.559 7.406 -0.004 1 91.62 78 SER A N 1
ATOM 605 C CA . SER A 1 78 ? 6.293 7.875 -1.361 1 91.62 78 SER A CA 1
ATOM 606 C C . SER A 1 78 ? 6.801 6.875 -2.396 1 91.62 78 SER A C 1
ATOM 608 O O . SER A 1 78 ? 6.18 6.688 -3.443 1 91.62 78 SER A O 1
ATOM 610 N N . GLU A 1 79 ? 7.859 6.176 -2.111 1 88.38 79 GLU A N 1
ATOM 611 C CA . GLU A 1 79 ? 8.453 5.285 -3.105 1 88.38 79 GLU A CA 1
ATOM 612 C C . GLU A 1 79 ? 8.32 3.824 -2.686 1 88.38 79 GLU A C 1
ATOM 614 O O . GLU A 1 79 ? 8.836 2.93 -3.355 1 88.38 79 GLU A O 1
ATOM 619 N N . ASP A 1 80 ? 7.672 3.633 -1.615 1 91.56 80 ASP A N 1
ATOM 620 C CA . ASP A 1 80 ? 7.586 2.277 -1.084 1 91.56 80 ASP A CA 1
ATOM 621 C C . ASP A 1 80 ? 6.402 1.525 -1.687 1 91.56 80 ASP A C 1
ATOM 623 O O . ASP A 1 80 ? 5.379 2.131 -2.02 1 91.56 80 ASP A O 1
ATOM 627 N N . THR A 1 81 ? 6.562 0.266 -1.825 1 90.19 81 THR A N 1
ATOM 628 C CA . THR A 1 81 ? 5.453 -0.589 -2.229 1 90.19 81 THR A CA 1
ATOM 629 C C . THR A 1 81 ? 4.535 -0.881 -1.045 1 90.19 81 THR A C 1
ATOM 631 O O . THR A 1 81 ? 4.926 -0.689 0.109 1 90.19 81 THR A O 1
ATOM 634 N N . PHE A 1 82 ? 3.293 -1.319 -1.347 1 90.62 82 PHE A N 1
ATOM 635 C CA . PHE A 1 82 ? 2.312 -1.521 -0.286 1 90.62 82 PHE A CA 1
ATOM 636 C C . PHE A 1 82 ? 2.805 -2.557 0.717 1 90.62 82 PHE A C 1
ATOM 638 O O . PHE A 1 82 ? 2.553 -2.436 1.918 1 90.62 82 PHE A O 1
ATOM 645 N N . ASP A 1 83 ? 3.488 -3.611 0.208 1 89.81 83 ASP A N 1
ATOM 646 C CA . ASP A 1 83 ? 3.971 -4.668 1.094 1 89.81 83 ASP A CA 1
ATOM 647 C C . ASP A 1 83 ? 5.078 -4.148 2.01 1 89.81 83 ASP A C 1
ATOM 649 O O . ASP A 1 83 ? 5.148 -4.527 3.182 1 89.81 83 ASP A O 1
ATOM 653 N N . HIS A 1 84 ? 5.941 -3.322 1.439 1 92.19 84 HIS A N 1
ATOM 654 C CA . HIS A 1 84 ? 6.957 -2.682 2.264 1 92.19 84 HIS A CA 1
ATOM 655 C C . HIS A 1 84 ? 6.324 -1.8 3.336 1 92.19 84 HIS A C 1
ATOM 657 O O . HIS A 1 84 ? 6.727 -1.843 4.5 1 92.19 84 HIS A O 1
ATOM 663 N N . ILE A 1 85 ? 5.371 -1 2.939 1 95.12 85 ILE A N 1
ATOM 664 C CA . ILE A 1 85 ? 4.66 -0.123 3.865 1 95.12 85 ILE A CA 1
ATOM 665 C C . ILE A 1 85 ? 4.004 -0.955 4.965 1 95.12 85 ILE A C 1
ATOM 667 O O . ILE A 1 85 ? 4.109 -0.623 6.148 1 95.12 85 ILE A O 1
ATOM 671 N N . TYR A 1 86 ? 3.346 -2.051 4.566 1 93.62 86 TYR A N 1
ATOM 672 C CA . TYR A 1 86 ? 2.695 -2.939 5.523 1 93.62 86 TYR A CA 1
ATOM 673 C C . TYR A 1 86 ? 3.695 -3.459 6.551 1 93.62 86 TYR A C 1
ATOM 675 O O . TYR A 1 86 ? 3.422 -3.445 7.754 1 93.62 86 TYR A O 1
ATOM 683 N N . ALA A 1 87 ? 4.824 -3.92 6.074 1 92.75 87 ALA A N 1
ATOM 684 C CA . ALA A 1 87 ? 5.855 -4.457 6.961 1 92.75 87 ALA A CA 1
ATOM 685 C C . ALA A 1 87 ? 6.367 -3.387 7.918 1 92.75 87 ALA A C 1
ATOM 687 O O . ALA A 1 87 ? 6.602 -3.662 9.102 1 92.75 87 ALA A O 1
ATOM 688 N N . VAL A 1 88 ? 6.59 -2.17 7.41 1 94.94 88 VAL A N 1
ATOM 689 C CA . VAL A 1 88 ? 7.066 -1.067 8.234 1 94.94 88 VAL A CA 1
ATOM 690 C C . VAL A 1 88 ? 6.035 -0.745 9.312 1 94.94 88 VAL A C 1
ATOM 692 O O . VAL A 1 88 ? 6.379 -0.617 10.492 1 94.94 88 VAL A O 1
ATOM 695 N N . LEU A 1 89 ? 4.777 -0.605 8.922 1 95.94 89 LEU A N 1
ATOM 696 C CA . LEU A 1 89 ? 3.715 -0.264 9.859 1 95.94 89 LEU A CA 1
ATOM 697 C C . LEU A 1 89 ? 3.566 -1.34 10.93 1 95.94 89 LEU A C 1
ATOM 699 O O . LEU A 1 89 ? 3.336 -1.03 12.102 1 95.94 89 LEU A O 1
ATOM 703 N N . GLU A 1 90 ? 3.777 -2.615 10.539 1 93.19 90 GLU A N 1
ATOM 704 C CA . GLU A 1 90 ? 3.59 -3.729 11.461 1 93.19 90 GLU A CA 1
ATOM 705 C C . GLU A 1 90 ? 4.746 -3.828 12.453 1 93.19 90 GLU A C 1
ATOM 707 O O . GLU A 1 90 ? 4.57 -4.289 13.578 1 93.19 90 GLU A O 1
ATOM 712 N N . SER A 1 91 ? 5.898 -3.4 12.039 1 92.88 91 SER A N 1
ATOM 713 C CA . SER A 1 91 ? 7.086 -3.623 12.852 1 92.88 91 SER A CA 1
ATOM 714 C C . SER A 1 91 ? 7.48 -2.357 13.609 1 92.88 91 SER A C 1
ATOM 716 O O . SER A 1 91 ? 8.484 -2.342 14.32 1 92.88 91 SER A O 1
ATOM 718 N N . SER A 1 92 ? 6.715 -1.276 13.445 1 95.69 92 SER A N 1
ATOM 719 C CA . SER A 1 92 ? 7.125 0.004 14.008 1 95.69 92 SER A CA 1
ATOM 720 C C . SER A 1 92 ? 6.062 0.557 14.953 1 95.69 92 SER A C 1
ATOM 722 O O . SER A 1 92 ? 4.902 0.152 14.891 1 95.69 92 SER A O 1
ATOM 724 N N . THR A 1 93 ? 6.52 1.437 15.922 1 97.88 93 THR A N 1
ATOM 725 C CA . THR A 1 93 ? 5.586 2.273 16.672 1 97.88 93 THR A CA 1
ATOM 726 C C . THR A 1 93 ? 5.082 3.424 15.805 1 97.88 93 THR A C 1
ATOM 728 O O . THR A 1 93 ? 5.875 4.172 15.234 1 97.88 93 THR A O 1
ATOM 731 N N . LYS A 1 94 ? 3.797 3.502 15.664 1 98 94 LYS A N 1
ATOM 732 C CA . LYS A 1 94 ? 3.164 4.52 14.836 1 98 94 LYS A CA 1
ATOM 733 C C . LYS A 1 94 ? 2.713 5.715 15.672 1 98 94 LYS A C 1
ATOM 735 O O . LYS A 1 94 ? 1.897 5.566 16.578 1 98 94 LYS A O 1
ATOM 740 N N . LEU A 1 95 ? 3.193 6.898 15.273 1 98 95 LEU A N 1
ATOM 741 C CA . LEU A 1 95 ? 2.959 8.117 16.031 1 98 95 LEU A CA 1
ATOM 742 C C . LEU A 1 95 ? 2.244 9.164 15.18 1 98 95 LEU A C 1
ATOM 744 O O . LEU A 1 95 ? 2.529 9.297 13.992 1 98 95 LEU A O 1
ATOM 748 N N . VAL A 1 96 ? 1.343 9.922 15.812 1 98 96 VAL A N 1
ATOM 749 C CA . VAL A 1 96 ? 0.725 11.086 15.172 1 98 96 VAL A CA 1
ATOM 750 C C . VAL A 1 96 ? 0.422 12.148 16.219 1 98 96 VAL A C 1
ATOM 752 O O . VAL A 1 96 ? 0.138 11.828 17.375 1 98 96 VAL A O 1
ATOM 755 N N . PHE A 1 97 ? 0.653 13.336 15.883 1 98.38 97 PHE A N 1
ATOM 756 C CA . PHE A 1 97 ? 0.183 14.445 16.703 1 98.38 97 PHE A CA 1
ATOM 757 C C . PHE A 1 97 ? -1.091 15.047 16.109 1 98.38 97 PHE A C 1
ATOM 759 O O . PHE A 1 97 ? -1.223 15.172 14.891 1 98.38 97 PHE A O 1
ATOM 766 N N . THR A 1 98 ? -1.976 15.406 16.953 1 98.38 98 THR A N 1
ATOM 767 C CA . THR A 1 98 ? -3.24 15.992 16.531 1 98.38 98 THR A CA 1
ATOM 768 C C . THR A 1 98 ? -3.475 17.328 17.234 1 98.38 98 THR A C 1
ATOM 770 O O . THR A 1 98 ? -2.699 17.719 18.109 1 98.38 98 THR A O 1
ATOM 773 N N . ARG A 1 99 ? -4.492 17.984 16.797 1 98.19 99 ARG A N 1
ATOM 774 C CA . ARG A 1 99 ? -4.883 19.281 17.344 1 98.19 99 ARG A CA 1
ATOM 775 C C . ARG A 1 99 ? -6.387 19.5 17.219 1 98.19 99 ARG A C 1
ATOM 777 O O . ARG A 1 99 ? -7.035 18.906 16.359 1 98.19 99 ARG A O 1
ATOM 784 N N . ASP A 1 100 ? -6.914 20.312 18.188 1 97.88 100 ASP A N 1
ATOM 785 C CA . ASP A 1 100 ? -8.305 20.719 18.016 1 97.88 100 ASP A CA 1
ATOM 786 C C . ASP A 1 100 ? -8.547 21.234 16.594 1 97.88 100 ASP A C 1
ATOM 788 O O . ASP A 1 100 ? -7.879 22.172 16.156 1 97.88 100 ASP A O 1
ATOM 792 N N . PRO A 1 101 ? -9.516 20.625 15.898 1 98 101 PRO A N 1
ATOM 793 C CA . PRO A 1 101 ? -9.648 20.938 14.469 1 98 101 PRO A CA 1
ATOM 794 C C . PRO A 1 101 ? -10 22.406 14.219 1 98 101 PRO A C 1
ATOM 796 O O . PRO A 1 101 ? -9.594 22.969 13.203 1 98 101 PRO A O 1
ATOM 799 N N . TYR A 1 102 ? -10.766 23.031 15.125 1 98.31 102 TYR A N 1
ATOM 800 C CA . TYR A 1 102 ? -11.117 24.438 14.961 1 98.31 102 TYR A CA 1
ATOM 801 C C . TYR A 1 102 ? -9.906 25.344 15.18 1 98.31 102 TYR A C 1
ATOM 803 O O . TYR A 1 102 ? -9.703 26.312 14.438 1 98.31 102 TYR A O 1
ATOM 811 N N . LEU A 1 103 ? -9.156 25 16.125 1 98.06 103 LEU A N 1
ATOM 812 C CA . LEU A 1 103 ? -7.93 25.766 16.391 1 98.06 103 LEU A CA 1
ATOM 813 C C . LEU A 1 103 ? -6.93 25.578 15.25 1 98.06 103 LEU A C 1
ATOM 815 O O . LEU A 1 103 ? -6.227 26.516 14.875 1 98.06 103 LEU A O 1
ATOM 819 N N . ARG A 1 104 ? -6.867 24.375 14.742 1 98.38 104 ARG A N 1
ATOM 820 C CA . ARG A 1 104 ? -5.969 24.094 13.625 1 98.38 104 ARG A CA 1
ATOM 821 C C . ARG A 1 104 ? -6.359 24.922 12.398 1 98.38 104 ARG A C 1
ATOM 823 O O . ARG A 1 104 ? -5.492 25.438 11.688 1 98.38 104 ARG A O 1
ATOM 830 N N . LEU A 1 105 ? -7.613 24.953 12.141 1 98.56 105 LEU A N 1
ATOM 831 C CA . LEU A 1 105 ? -8.094 25.734 11 1 98.56 105 LEU A CA 1
ATOM 832 C C . LEU A 1 105 ? -7.699 27.188 11.133 1 98.56 105 LEU A C 1
ATOM 834 O O . LEU A 1 105 ? -7.23 27.812 10.172 1 98.56 105 LEU A O 1
ATOM 838 N N . LEU A 1 106 ? -7.926 27.75 12.328 1 98.56 106 LEU A N 1
ATOM 839 C CA . LEU A 1 106 ? -7.539 29.141 12.555 1 98.56 106 LEU A CA 1
ATOM 840 C C . LEU A 1 106 ? -6.035 29.312 12.391 1 98.56 106 LEU A C 1
ATOM 842 O O . LEU A 1 106 ? -5.582 30.312 11.82 1 98.56 106 LEU A O 1
ATOM 846 N N . SER A 1 107 ? -5.297 28.391 12.914 1 98.19 107 SER A N 1
ATOM 847 C CA . SER A 1 107 ? -3.842 28.438 12.789 1 98.19 107 SER A CA 1
ATOM 848 C C . SER A 1 107 ? -3.416 28.5 11.328 1 98.19 107 SER A C 1
ATOM 850 O O . SER A 1 107 ? -2.502 29.234 10.969 1 98.19 107 SER A O 1
ATOM 852 N N . GLY A 1 108 ? -4.078 27.688 10.516 1 98.5 108 GLY A N 1
ATOM 853 C CA . GLY A 1 108 ? -3.793 27.703 9.094 1 98.5 108 GLY A CA 1
ATOM 854 C C . GLY A 1 108 ? -4.105 29.031 8.438 1 98.5 108 GLY A C 1
ATOM 855 O O . GLY A 1 108 ? -3.299 29.562 7.664 1 98.5 108 GLY A O 1
ATOM 856 N N . TYR A 1 109 ? -5.223 29.609 8.781 1 98.75 109 TYR A N 1
ATOM 857 C CA . TYR A 1 109 ? -5.625 30.906 8.242 1 98.75 109 TYR A CA 1
ATOM 858 C C . TYR A 1 109 ? -4.621 31.984 8.617 1 98.75 109 TYR A C 1
ATOM 860 O O . TYR A 1 109 ? -4.188 32.75 7.766 1 98.75 109 TYR A O 1
ATOM 868 N N . VAL A 1 110 ? -4.281 32 9.906 1 98.62 110 VAL A N 1
ATOM 869 C CA . VAL A 1 110 ? -3.404 33.062 10.422 1 98.62 110 VAL A CA 1
ATOM 870 C C . VAL A 1 110 ? -2.033 32.938 9.758 1 98.62 110 VAL A C 1
ATOM 872 O O . VAL A 1 110 ? -1.444 33.969 9.375 1 98.62 110 VAL A O 1
ATOM 875 N N . ASP A 1 111 ? -1.637 31.781 9.516 1 97.81 111 ASP A N 1
ATOM 876 C CA . ASP A 1 111 ? -0.287 31.547 9.008 1 97.81 111 ASP A CA 1
ATOM 877 C C . ASP A 1 111 ? -0.225 31.766 7.496 1 97.81 111 ASP A C 1
ATOM 879 O O . ASP A 1 111 ? 0.765 32.281 6.98 1 97.81 111 ASP A O 1
ATOM 883 N N . LYS A 1 112 ? -1.279 31.406 6.793 1 97.75 112 LYS A N 1
ATOM 884 C CA . LYS A 1 112 ? -1.152 31.328 5.34 1 97.75 112 LYS A CA 1
ATOM 885 C C . LYS A 1 112 ? -1.85 32.5 4.656 1 97.75 112 LYS A C 1
ATOM 887 O O . LYS A 1 112 ? -1.494 32.875 3.535 1 97.75 112 LYS A O 1
ATOM 892 N N . LEU A 1 113 ? -2.828 33.062 5.328 1 98.12 113 LEU A N 1
ATOM 893 C CA . LEU A 1 113 ? -3.621 34.062 4.621 1 98.12 113 LEU A CA 1
ATOM 894 C C . LEU A 1 113 ? -3.582 35.375 5.352 1 98.12 113 LEU A C 1
ATOM 896 O O . LEU A 1 113 ? -3.506 36.438 4.715 1 98.12 113 LEU A O 1
ATOM 900 N N . PHE A 1 114 ? -3.664 35.375 6.727 1 98.12 114 PHE A N 1
ATOM 901 C CA . PHE A 1 114 ? -3.621 36.625 7.488 1 98.12 114 PHE A CA 1
ATOM 902 C C . PHE A 1 114 ? -2.229 37.219 7.441 1 98.12 114 PHE A C 1
ATOM 904 O O . PHE A 1 114 ? -2.082 38.438 7.203 1 98.12 114 PHE A O 1
ATOM 911 N N . SER A 1 115 ? -1.215 36.375 7.727 1 96.06 115 SER A N 1
ATOM 912 C CA . SER A 1 115 ? 0.171 36.844 7.633 1 96.06 115 SER A CA 1
ATOM 913 C C . SER A 1 115 ? 0.612 36.969 6.176 1 96.06 115 SER A C 1
ATOM 915 O O . SER A 1 115 ? 0.04 36.312 5.293 1 96.06 115 SER A O 1
ATOM 917 N N . PRO A 1 116 ? 1.625 37.781 5.988 1 94.94 116 PRO A N 1
ATOM 918 C CA . PRO A 1 116 ? 2.08 37.938 4.605 1 94.94 116 PRO A CA 1
ATOM 919 C C . PRO A 1 116 ? 2.607 36.625 4 1 94.94 116 PRO A C 1
ATOM 921 O O . PRO A 1 116 ? 3.604 36.094 4.484 1 94.94 116 PRO A O 1
ATOM 924 N N . ASN A 1 117 ? 1.971 36.219 2.928 1 94.88 117 ASN A N 1
ATOM 925 C CA . ASN A 1 117 ? 2.318 35 2.193 1 94.88 117 ASN A CA 1
ATOM 926 C C . ASN A 1 117 ? 1.832 35.062 0.748 1 94.88 117 ASN A C 1
ATOM 928 O O . ASN A 1 117 ? 0.692 34.688 0.456 1 94.88 117 ASN A O 1
ATOM 932 N N . LEU A 1 118 ? 2.689 35.406 -0.125 1 94.62 118 LEU A N 1
ATOM 933 C CA . LEU A 1 118 ? 2.332 35.688 -1.509 1 94.62 118 LEU A CA 1
ATOM 934 C C . LEU A 1 118 ? 1.773 34.469 -2.199 1 94.62 118 LEU A C 1
ATOM 936 O O . LEU A 1 118 ? 0.849 34.562 -3.01 1 94.62 118 LEU A O 1
ATOM 940 N N . MET A 1 119 ? 2.322 33.375 -1.98 1 94.69 119 MET A N 1
ATOM 941 C CA . MET A 1 119 ? 1.898 32.125 -2.641 1 94.69 119 MET A CA 1
ATOM 942 C C . MET A 1 119 ? 0.44 31.828 -2.322 1 94.69 119 MET A C 1
ATOM 944 O O . MET A 1 119 ? -0.347 31.531 -3.225 1 94.69 119 MET A O 1
ATOM 948 N N . PHE A 1 120 ? 0.048 31.875 -1.104 1 97.25 120 PHE A N 1
ATOM 949 C CA . PHE A 1 120 ? -1.314 31.562 -0.697 1 97.25 120 PHE A CA 1
ATOM 950 C C . PHE A 1 120 ? -2.275 32.656 -1.101 1 97.25 120 PHE A C 1
ATOM 952 O O . PHE A 1 120 ? -3.436 32.406 -1.422 1 97.25 120 PHE A O 1
ATOM 959 N N . TRP A 1 121 ? -1.777 33.906 -1.064 1 97.88 121 TRP A N 1
ATOM 960 C CA . TRP A 1 121 ? -2.59 35.031 -1.547 1 97.88 121 TRP A CA 1
ATOM 961 C C . TRP A 1 121 ? -2.934 34.844 -3.021 1 97.88 121 TRP A C 1
ATOM 963 O O . TRP A 1 121 ? -4.086 35.031 -3.424 1 97.88 121 TRP A O 1
ATOM 973 N N . ASN A 1 122 ? -1.962 34.438 -3.764 1 96.31 122 ASN A N 1
ATOM 974 C CA . ASN A 1 122 ? -2.146 34.281 -5.203 1 96.31 122 ASN A CA 1
ATOM 975 C C . ASN A 1 122 ? -3.043 33.094 -5.539 1 96.31 122 ASN A C 1
ATOM 977 O O . ASN A 1 122 ? -3.686 33.094 -6.59 1 96.31 122 ASN A O 1
ATOM 981 N N . SER A 1 123 ? -3.109 32.156 -4.691 1 97.38 123 SER A N 1
ATOM 982 C CA . SER A 1 123 ? -3.904 30.953 -4.957 1 97.38 123 SER A CA 1
ATOM 983 C C . SER A 1 123 ? -5.258 31.016 -4.258 1 97.38 123 SER A C 1
ATOM 985 O O . SER A 1 123 ? -6.242 31.469 -4.852 1 97.38 123 SER A O 1
ATOM 987 N N . ILE A 1 124 ? -5.277 30.891 -2.996 1 98.06 124 ILE A N 1
ATOM 988 C CA . ILE A 1 124 ? -6.516 30.812 -2.227 1 98.06 124 ILE A CA 1
ATOM 989 C C . ILE A 1 124 ? -7.086 32.219 -2.037 1 98.06 124 ILE A C 1
ATOM 991 O O . ILE A 1 124 ? -8.305 32.406 -2.092 1 98.06 124 ILE A O 1
ATOM 995 N N . GLY A 1 125 ? -6.199 33.188 -1.773 1 98.44 125 GLY A N 1
ATOM 996 C CA . GLY A 1 125 ? -6.648 34.562 -1.603 1 98.44 125 GLY A CA 1
ATOM 997 C C . GLY A 1 125 ? -7.414 35.094 -2.799 1 98.44 125 GLY A C 1
ATOM 998 O O . GLY A 1 125 ? -8.578 35.5 -2.67 1 98.44 125 GLY A O 1
ATOM 999 N N . LYS A 1 126 ? -6.781 35.062 -3.9 1 97.81 126 LYS A N 1
ATOM 1000 C CA . LYS A 1 126 ? -7.414 35.562 -5.117 1 97.81 126 LYS A CA 1
ATOM 1001 C C . LYS A 1 126 ? -8.664 34.75 -5.461 1 97.81 126 LYS A C 1
ATOM 1003 O O . LYS A 1 126 ? -9.656 35.312 -5.926 1 97.81 126 LYS A O 1
ATOM 1008 N N . PHE A 1 127 ? -8.578 33.5 -5.316 1 97.5 127 PHE A N 1
ATOM 1009 C CA . PHE A 1 127 ? -9.742 32.656 -5.562 1 97.5 127 PHE A CA 1
ATOM 1010 C C . PHE A 1 127 ? -10.922 33.094 -4.699 1 97.5 127 PHE A C 1
ATOM 1012 O O . PHE A 1 127 ? -12.055 33.156 -5.18 1 97.5 127 PHE A O 1
ATOM 1019 N N . THR A 1 128 ? -10.68 33.344 -3.451 1 98.06 128 THR A N 1
ATOM 1020 C CA . THR A 1 128 ? -11.711 33.75 -2.51 1 98.06 128 THR A CA 1
ATOM 1021 C C . THR A 1 128 ? -12.289 35.125 -2.916 1 98.06 128 THR A C 1
ATOM 1023 O O . THR A 1 128 ? -13.508 35.312 -2.826 1 98.06 128 THR A O 1
ATOM 1026 N N . MET A 1 129 ? -11.453 36.031 -3.395 1 98.06 129 MET A N 1
ATOM 1027 C CA . MET A 1 129 ? -11.914 37.375 -3.82 1 98.06 129 MET A CA 1
ATOM 1028 C C . MET A 1 129 ? -12.812 37.25 -5.043 1 98.06 129 MET A C 1
ATOM 1030 O O . MET A 1 129 ? -13.758 38.031 -5.195 1 98.06 129 MET A O 1
ATOM 1034 N N . THR A 1 130 ? -12.578 36.281 -5.863 1 97.06 130 THR A N 1
ATOM 1035 C CA . THR A 1 130 ? -13.305 36.156 -7.121 1 97.06 130 THR A CA 1
ATOM 1036 C C . THR A 1 130 ? -14.594 35.344 -6.93 1 97.06 130 THR A C 1
ATOM 1038 O O . THR A 1 130 ? -15.578 35.594 -7.637 1 97.06 130 THR A O 1
ATOM 1041 N N . THR A 1 131 ? -14.633 34.469 -5.977 1 96.75 131 THR A N 1
ATOM 1042 C CA . THR A 1 131 ? -15.742 33.531 -5.961 1 96.75 131 THR A CA 1
ATOM 1043 C C . THR A 1 131 ? -16.625 33.75 -4.73 1 96.75 131 THR A C 1
ATOM 1045 O O . THR A 1 131 ? -17.781 33.344 -4.723 1 96.75 131 THR A O 1
ATOM 1048 N N . ILE A 1 132 ? -16.109 34.344 -3.668 1 97.25 132 ILE A N 1
ATOM 1049 C CA . ILE A 1 132 ? -16.844 34.406 -2.41 1 97.25 132 ILE A CA 1
ATOM 1050 C C . ILE A 1 132 ? -17.219 35.844 -2.107 1 97.25 132 ILE A C 1
ATOM 1052 O O . ILE A 1 132 ? -18.391 36.156 -1.848 1 97.25 132 ILE A O 1
ATOM 1056 N N . ARG A 1 133 ? -16.188 36.844 -1.996 1 96.88 133 ARG A N 1
ATOM 1057 C CA . ARG A 1 133 ? -16.484 38.25 -1.66 1 96.88 133 ARG A CA 1
ATOM 1058 C C . ARG A 1 133 ? -17.312 38.906 -2.754 1 96.88 133 ARG A C 1
ATOM 1060 O O . ARG A 1 133 ? -16.969 38.812 -3.936 1 96.88 133 ARG A O 1
ATOM 1067 N N . LYS A 1 134 ? -18.328 39.531 -2.105 1 93.69 134 LYS A N 1
ATOM 1068 C CA . LYS A 1 134 ? -19.125 40.344 -3.014 1 93.69 134 LYS A CA 1
ATOM 1069 C C . LYS A 1 134 ? -18.531 41.75 -3.154 1 93.69 134 LYS A C 1
ATOM 1071 O O . LYS A 1 134 ? -18.109 42.344 -2.166 1 93.69 134 LYS A O 1
ATOM 1076 N N . ASN A 1 135 ? -18.219 42.219 -4.273 1 95.12 135 ASN A N 1
ATOM 1077 C CA . ASN A 1 135 ? -17.75 43.562 -4.559 1 95.12 135 ASN A CA 1
ATOM 1078 C C . ASN A 1 135 ? -16.297 43.75 -4.121 1 95.12 135 ASN A C 1
ATOM 1080 O O . ASN A 1 135 ? -15.984 44.719 -3.412 1 95.12 135 ASN A O 1
ATOM 1084 N N . ALA A 1 136 ? -15.453 42.875 -4.324 1 97.38 136 ALA A N 1
ATOM 1085 C CA . ALA A 1 136 ? -14.023 42.969 -4.023 1 97.38 136 ALA A CA 1
ATOM 1086 C C . ALA A 1 136 ? -13.398 44.188 -4.711 1 97.38 136 ALA A C 1
ATOM 1088 O O . ALA A 1 136 ? -13.734 44.5 -5.859 1 97.38 136 ALA A O 1
ATOM 1089 N N . SER A 1 137 ? -12.594 44.938 -4.059 1 97.38 137 SER A N 1
ATOM 1090 C CA . SER A 1 137 ? -11.867 46.062 -4.672 1 97.38 137 SER A CA 1
ATOM 1091 C C . SER A 1 137 ? -10.883 45.562 -5.723 1 97.38 137 SER A C 1
ATOM 1093 O O . SER A 1 137 ? -10.539 44.375 -5.742 1 97.38 137 SER A O 1
ATOM 1095 N N . ASP A 1 138 ? -10.422 46.438 -6.512 1 97.12 138 ASP A N 1
ATOM 1096 C CA . ASP A 1 138 ? -9.43 46.094 -7.52 1 97.12 138 ASP A CA 1
ATOM 1097 C C . ASP A 1 138 ? -8.156 45.562 -6.871 1 97.12 138 ASP A C 1
ATOM 1099 O O . ASP A 1 138 ? -7.555 44.594 -7.363 1 97.12 138 ASP A O 1
ATOM 1103 N N . LEU A 1 139 ? -7.801 46.125 -5.793 1 97.12 139 LEU A N 1
ATOM 1104 C CA . LEU A 1 139 ? -6.59 45.688 -5.102 1 97.12 139 LEU A CA 1
ATOM 1105 C C . LEU A 1 139 ? -6.77 44.312 -4.492 1 97.12 139 LEU A C 1
ATOM 1107 O O . LEU A 1 139 ? -5.852 43.5 -4.52 1 97.12 139 LEU A O 1
ATOM 1111 N N . SER A 1 140 ? -7.91 44.094 -3.916 1 97.75 140 SER A N 1
ATOM 1112 C CA . SER A 1 140 ? -8.211 42.781 -3.35 1 97.75 140 SER A CA 1
ATOM 1113 C C . SER A 1 140 ? -8.156 41.719 -4.418 1 97.75 140 SER A C 1
ATOM 1115 O O . SER A 1 140 ? -7.648 40.625 -4.168 1 97.75 140 SER A O 1
ATOM 1117 N N . LEU A 1 141 ? -8.672 42 -5.586 1 97.88 141 LEU A N 1
ATOM 1118 C CA . LEU A 1 141 ? -8.68 41.031 -6.688 1 97.88 141 LEU A CA 1
ATOM 1119 C C . LEU A 1 141 ? -7.262 40.781 -7.188 1 97.88 141 LEU A C 1
ATOM 1121 O O . LEU A 1 141 ? -6.934 39.656 -7.566 1 97.88 141 LEU A O 1
ATOM 1125 N N . LYS A 1 142 ? -6.508 41.812 -7.184 1 97.19 142 LYS A N 1
ATOM 1126 C CA . LYS A 1 142 ? -5.145 41.719 -7.691 1 97.19 142 LYS A CA 1
ATOM 1127 C C . LYS A 1 142 ? -4.242 40.969 -6.707 1 97.19 142 LYS A C 1
ATOM 1129 O O . LYS A 1 142 ? -3.375 40.188 -7.117 1 97.19 142 LYS A O 1
ATOM 1134 N N . CYS A 1 143 ? -4.422 41.156 -5.41 1 97.81 143 CYS A N 1
ATOM 1135 C CA . CYS A 1 143 ? -3.438 40.719 -4.43 1 97.81 143 CYS A CA 1
ATOM 1136 C C . CYS A 1 143 ? -3.965 39.531 -3.625 1 97.81 143 CYS A C 1
ATOM 1138 O O . CYS A 1 143 ? -3.186 38.688 -3.15 1 97.81 143 CYS A O 1
ATOM 1140 N N . GLY A 1 144 ? -5.262 39.469 -3.381 1 98.19 144 GLY A N 1
ATOM 1141 C CA . GLY A 1 144 ? -5.836 38.438 -2.527 1 98.19 144 GLY A CA 1
ATOM 1142 C C . GLY A 1 144 ? -5.324 38.469 -1.1 1 98.19 144 GLY A C 1
ATOM 1143 O O . GLY A 1 144 ? -5.328 37.469 -0.395 1 98.19 144 GLY A O 1
ATOM 1144 N N . HIS A 1 145 ? -4.879 39.625 -0.564 1 97.56 145 HIS A N 1
ATOM 1145 C CA . HIS A 1 145 ? -4.105 39.781 0.662 1 97.56 145 HIS A CA 1
ATOM 1146 C C . HIS A 1 145 ? -5.02 40.031 1.86 1 97.56 145 HIS A C 1
ATOM 1148 O O . HIS A 1 145 ? -4.566 39.969 3.008 1 97.56 145 HIS A O 1
ATOM 1154 N N . ASP A 1 146 ? -6.336 40.25 1.697 1 97.56 146 ASP A N 1
ATOM 1155 C CA . ASP A 1 146 ? -7.164 40.719 2.803 1 97.56 146 ASP A CA 1
ATOM 1156 C C . ASP A 1 146 ? -8.367 39.812 3.014 1 97.56 146 ASP A C 1
ATOM 1158 O O . ASP A 1 146 ? -9.461 40.281 3.334 1 97.56 146 ASP A O 1
ATOM 1162 N N . VAL A 1 147 ? -8.172 38.531 2.744 1 98.25 147 VAL A N 1
ATOM 1163 C CA . VAL A 1 147 ? -9.203 37.531 3.039 1 98.25 147 VAL A CA 1
ATOM 1164 C C . VAL A 1 147 ? -9.555 37.594 4.523 1 98.25 147 VAL A C 1
ATOM 1166 O O . VAL A 1 147 ? -8.672 37.562 5.379 1 98.25 147 VAL A O 1
ATOM 1169 N N . THR A 1 148 ? -10.828 37.719 4.867 1 98 148 THR A N 1
ATOM 1170 C CA . THR A 1 148 ? -11.258 37.656 6.258 1 98 148 THR A CA 1
ATOM 1171 C C . THR A 1 148 ? -11.406 36.188 6.703 1 98 148 THR A C 1
ATOM 1173 O O . THR A 1 148 ? -11.477 35.281 5.867 1 98 148 THR A O 1
ATOM 1176 N N . PHE A 1 149 ? -11.422 35.938 7.996 1 98.44 149 PHE A N 1
ATOM 1177 C CA . PHE A 1 149 ? -11.57 34.562 8.484 1 98.44 149 PHE A CA 1
ATOM 1178 C C . PHE A 1 149 ? -12.898 33.969 8.031 1 98.44 149 PHE A C 1
ATOM 1180 O O . PHE A 1 149 ? -12.961 32.781 7.652 1 98.44 149 PHE A O 1
ATOM 1187 N N . ALA A 1 150 ? -13.977 34.75 8.094 1 98.25 150 ALA A N 1
ATOM 1188 C CA . ALA A 1 150 ? -15.289 34.281 7.66 1 98.25 150 ALA A CA 1
ATOM 1189 C C . ALA A 1 150 ? -15.258 33.844 6.195 1 98.25 150 ALA A C 1
ATOM 1191 O O . ALA A 1 150 ? -15.844 32.812 5.828 1 98.25 150 ALA A O 1
ATOM 1192 N N . GLU A 1 151 ? -14.617 34.656 5.371 1 98.69 151 GLU A N 1
ATOM 1193 C CA . GLU A 1 151 ? -14.484 34.312 3.959 1 98.69 151 GLU A CA 1
ATOM 1194 C C . GLU A 1 151 ? -13.656 33.062 3.773 1 98.69 151 GLU A C 1
ATOM 1196 O O . GLU A 1 151 ? -13.969 32.219 2.916 1 98.69 151 GLU A O 1
ATOM 1201 N N . PHE A 1 152 ? -12.586 32.938 4.5 1 98.75 152 PHE A N 1
ATOM 1202 C CA . PHE A 1 152 ? -11.75 31.734 4.465 1 98.75 152 PHE A CA 1
ATOM 1203 C C . PHE A 1 152 ? -12.547 30.5 4.832 1 98.75 152 PHE A C 1
ATOM 1205 O O . PHE A 1 152 ? -12.406 29.453 4.195 1 98.75 152 PHE A O 1
ATOM 1212 N N . VAL A 1 153 ? -13.344 30.594 5.871 1 98.69 153 VAL A N 1
ATOM 1213 C CA . VAL A 1 153 ? -14.164 29.469 6.301 1 98.69 153 VAL A CA 1
ATOM 1214 C C . VAL A 1 153 ? -15.102 29.047 5.168 1 98.69 153 VAL A C 1
ATOM 1216 O O . VAL A 1 153 ? -15.289 27.859 4.918 1 98.69 153 VAL A O 1
ATOM 1219 N N . LYS A 1 154 ? -15.68 30.047 4.516 1 98.56 154 LYS A N 1
ATOM 1220 C CA . LYS A 1 154 ? -16.531 29.734 3.377 1 98.56 154 LYS A CA 1
ATOM 1221 C C . LYS A 1 154 ? -15.766 29.016 2.279 1 98.56 154 LYS A C 1
ATOM 1223 O O . LYS A 1 154 ? -16.266 28.062 1.688 1 98.56 154 LYS A O 1
ATOM 1228 N N . TYR A 1 155 ? -14.625 29.484 2.01 1 98.44 155 TYR A N 1
ATOM 1229 C CA . TYR A 1 155 ? -13.758 28.797 1.06 1 98.44 155 TYR A CA 1
ATOM 1230 C C . TYR A 1 155 ? -13.508 27.359 1.491 1 98.44 155 TYR A C 1
ATOM 1232 O O . TYR A 1 155 ? -13.609 26.422 0.682 1 98.44 155 TYR A O 1
ATOM 1240 N N . PHE A 1 156 ? -13.102 27.188 2.678 1 98.44 156 PHE A N 1
ATOM 1241 C CA . PHE A 1 156 ? -12.766 25.875 3.207 1 98.44 156 PHE A CA 1
ATOM 1242 C C . PHE A 1 156 ? -13.938 24.906 3.062 1 98.44 156 PHE A C 1
ATOM 1244 O O . PHE A 1 156 ? -13.773 23.781 2.605 1 98.44 156 PHE A O 1
ATOM 1251 N N . ILE A 1 157 ? -15.133 25.375 3.477 1 98.19 157 ILE A N 1
ATOM 1252 C CA . ILE A 1 157 ? -16.344 24.547 3.377 1 98.19 157 ILE A CA 1
ATOM 1253 C C . ILE A 1 157 ? -16.578 24.156 1.921 1 98.19 157 ILE A C 1
ATOM 1255 O O . ILE A 1 157 ? -16.828 22.984 1.624 1 98.19 157 ILE A O 1
ATOM 1259 N N . GLN A 1 158 ? -16.469 25.141 1.087 1 96.81 158 GLN A N 1
ATOM 1260 C CA . GLN A 1 158 ? -16.672 24.875 -0.333 1 96.81 158 GLN A CA 1
ATOM 1261 C C . GLN A 1 158 ? -15.648 23.891 -0.863 1 96.81 158 GLN A C 1
ATOM 1263 O O . GLN A 1 158 ? -15.984 22.984 -1.623 1 96.81 158 GLN A O 1
ATOM 1268 N N . SER A 1 159 ? -14.414 24.078 -0.527 1 96.56 159 SER A N 1
ATOM 1269 C CA . SER A 1 159 ? -13.336 23.203 -0.98 1 96.56 159 SER A CA 1
ATOM 1270 C C . SER A 1 159 ? -13.562 21.766 -0.522 1 96.56 159 SER A C 1
ATOM 1272 O O . SER A 1 159 ? -13.352 20.828 -1.29 1 96.56 159 SER A O 1
ATOM 1274 N N . GLU A 1 160 ? -13.961 21.547 0.675 1 95.69 160 GLU A N 1
ATOM 1275 C CA . GLU A 1 160 ? -14.211 20.219 1.215 1 95.69 160 GLU A CA 1
ATOM 1276 C C . GLU A 1 160 ? -15.43 19.578 0.556 1 95.69 160 GLU A C 1
ATOM 1278 O O . GLU A 1 160 ? -15.438 18.375 0.278 1 95.69 160 GLU A O 1
ATOM 1283 N N . ARG A 1 161 ? -16.406 20.375 0.277 1 93.44 161 ARG A N 1
ATOM 1284 C CA . ARG A 1 161 ? -17.641 19.859 -0.305 1 93.44 161 ARG A CA 1
ATOM 1285 C C . ARG A 1 161 ? -17.438 19.453 -1.761 1 93.44 161 ARG A C 1
ATOM 1287 O O . ARG A 1 161 ? -18.016 18.469 -2.227 1 93.44 161 ARG A O 1
ATOM 1294 N N . THR A 1 162 ? -16.641 20.172 -2.439 1 94.12 162 THR A N 1
ATOM 1295 C CA . THR A 1 162 ? -16.516 19.953 -3.877 1 94.12 162 THR A CA 1
ATOM 1296 C C . THR A 1 162 ? -15.242 19.188 -4.199 1 94.12 162 THR A C 1
ATOM 1298 O O . THR A 1 162 ? -15.023 18.781 -5.344 1 94.12 162 THR A O 1
ATOM 1301 N N . ASN A 1 163 ? -14.375 18.984 -3.213 1 93.19 163 ASN A N 1
ATOM 1302 C CA . ASN A 1 163 ? -13.07 18.359 -3.42 1 93.19 163 ASN A CA 1
ATOM 1303 C C . ASN A 1 163 ? -12.234 19.141 -4.438 1 93.19 163 ASN A C 1
ATOM 1305 O O . ASN A 1 163 ? -11.602 18.547 -5.309 1 93.19 163 ASN A O 1
ATOM 1309 N N . PHE A 1 164 ? -12.359 20.438 -4.422 1 93.5 164 PHE A N 1
ATOM 1310 C CA . PHE A 1 164 ? -11.656 21.344 -5.34 1 93.5 164 PHE A CA 1
ATOM 1311 C C . PHE A 1 164 ? -10.852 22.375 -4.57 1 93.5 164 PHE A C 1
ATOM 1313 O O . PHE A 1 164 ? -11.367 23 -3.637 1 93.5 164 PHE A O 1
ATOM 1320 N N . LYS A 1 165 ? -9.516 22.531 -4.914 1 94.38 165 LYS A N 1
ATOM 1321 C CA . LYS A 1 165 ? -8.602 23.516 -4.324 1 94.38 165 LYS A CA 1
ATOM 1322 C C . LYS A 1 165 ? -8.414 23.266 -2.834 1 94.38 165 LYS A C 1
ATOM 1324 O O . LYS A 1 165 ? -8.516 24.188 -2.021 1 94.38 165 LYS A O 1
ATOM 1329 N N . ARG A 1 166 ? -8.359 21.984 -2.566 1 95.44 166 ARG A N 1
ATOM 1330 C CA . ARG A 1 166 ? -8.062 21.594 -1.194 1 95.44 166 ARG A CA 1
ATOM 1331 C C . ARG A 1 166 ? -6.598 21.844 -0.858 1 95.44 166 ARG A C 1
ATOM 1333 O O . ARG A 1 166 ? -5.746 21.844 -1.747 1 95.44 166 ARG A O 1
ATOM 1340 N N . ASP A 1 167 ? -6.344 22.172 0.417 1 95.62 167 ASP A N 1
ATOM 1341 C CA . ASP A 1 167 ? -4.977 22.406 0.864 1 95.62 167 ASP A CA 1
ATOM 1342 C C . ASP A 1 167 ? -4.691 21.688 2.176 1 95.62 167 ASP A C 1
ATOM 1344 O O . ASP A 1 167 ? -5.48 21.766 3.121 1 95.62 167 ASP A O 1
ATOM 1348 N N . GLY A 1 168 ? -3.586 21.062 2.25 1 94.62 168 GLY A N 1
ATOM 1349 C CA . GLY A 1 168 ? -3.209 20.203 3.357 1 94.62 168 GLY A CA 1
ATOM 1350 C C . GLY A 1 168 ? -3.16 20.922 4.688 1 94.62 168 GLY A C 1
ATOM 1351 O O . GLY A 1 168 ? -3.33 20.312 5.746 1 94.62 168 GLY A O 1
ATOM 1352 N N . HIS A 1 169 ? -3 22.203 4.656 1 96.44 169 HIS A N 1
ATOM 1353 C CA . HIS A 1 169 ? -2.891 22.969 5.891 1 96.44 169 HIS A CA 1
ATOM 1354 C C . HIS A 1 169 ? -4.246 23.094 6.582 1 96.44 169 HIS A C 1
ATOM 1356 O O . HIS A 1 169 ? -4.316 23.453 7.758 1 96.44 169 HIS A O 1
ATOM 1362 N N . PHE A 1 170 ? -5.293 22.719 5.797 1 96.75 170 PHE A N 1
ATOM 1363 C CA . PHE A 1 170 ? -6.617 23.016 6.328 1 96.75 170 PHE A CA 1
ATOM 1364 C C . PHE A 1 170 ? -7.461 21.75 6.414 1 96.75 170 PHE A C 1
ATOM 1366 O O . PHE A 1 170 ? -8.438 21.688 7.164 1 96.75 170 PHE A O 1
ATOM 1373 N N . ILE A 1 171 ? -7.121 20.734 5.652 1 95.38 171 ILE A N 1
ATOM 1374 C CA . ILE A 1 171 ? -7.984 19.562 5.484 1 95.38 171 ILE A CA 1
ATOM 1375 C C . ILE A 1 171 ? -8.078 18.797 6.801 1 95.38 171 ILE A C 1
ATOM 1377 O O . ILE A 1 171 ? -7.152 18.844 7.613 1 95.38 171 ILE A O 1
ATOM 1381 N N . PRO A 1 172 ? -9.164 18.109 7.008 1 96.25 172 PRO A N 1
ATOM 1382 C CA . PRO A 1 172 ? -9.312 17.344 8.25 1 96.25 172 PRO A CA 1
ATOM 1383 C C . PRO A 1 172 ? -8.164 16.359 8.477 1 96.25 172 PRO A C 1
ATOM 1385 O O . PRO A 1 172 ? -7.656 15.766 7.52 1 96.25 172 PRO A O 1
ATOM 1388 N N . MET A 1 173 ? -7.879 16.141 9.703 1 96.88 173 MET A N 1
ATOM 1389 C CA . MET A 1 173 ? -6.719 15.352 10.102 1 96.88 173 MET A CA 1
ATOM 1390 C C . MET A 1 173 ? -6.898 13.883 9.719 1 96.88 173 MET A C 1
ATOM 1392 O O . MET A 1 173 ? -5.938 13.219 9.328 1 96.88 173 MET A O 1
ATOM 1396 N N . TYR A 1 174 ? -8.117 13.367 9.82 1 94.31 174 TYR A N 1
ATOM 1397 C CA . TYR A 1 174 ? -8.344 11.961 9.5 1 94.31 174 TYR A CA 1
ATOM 1398 C C . TYR A 1 174 ? -8.031 11.68 8.031 1 94.31 174 TYR A C 1
ATOM 1400 O O . TYR A 1 174 ? -7.664 10.555 7.68 1 94.31 174 TYR A O 1
ATOM 1408 N N . ASP A 1 175 ? -8.188 12.711 7.223 1 94.25 175 ASP A N 1
ATOM 1409 C CA . ASP A 1 175 ? -7.91 12.594 5.797 1 94.25 175 ASP A CA 1
ATOM 1410 C C . ASP A 1 175 ? -6.41 12.578 5.523 1 94.25 175 ASP A C 1
ATOM 1412 O O . ASP A 1 175 ? -5.961 12.031 4.516 1 94.25 175 ASP A O 1
ATOM 1416 N N . HIS A 1 176 ? -5.621 13.102 6.445 1 93.12 176 HIS A N 1
ATOM 1417 C CA . HIS A 1 176 ? -4.172 13.18 6.309 1 93.12 176 HIS A CA 1
ATOM 1418 C C . HIS A 1 176 ? -3.506 11.852 6.648 1 93.12 176 HIS A C 1
ATOM 1420 O O . HIS A 1 176 ? -2.6 11.406 5.938 1 93.12 176 HIS A O 1
ATOM 1426 N N . CYS A 1 177 ? -3.943 11.25 7.676 1 94.5 177 CYS A N 1
ATOM 1427 C CA . CYS A 1 177 ? -3.141 10.164 8.219 1 94.5 177 CYS A CA 1
ATOM 1428 C C . CYS A 1 177 ? -3.957 8.875 8.312 1 94.5 177 CYS A C 1
ATOM 1430 O O . CYS A 1 177 ? -3.439 7.836 8.719 1 94.5 177 CYS A O 1
ATOM 1432 N N . ARG A 1 178 ? -5.164 8.914 8.016 1 93.62 178 ARG A N 1
ATOM 1433 C CA . ARG A 1 178 ? -6.027 7.746 7.887 1 93.62 178 ARG A CA 1
ATOM 1434 C C . ARG A 1 178 ? -6.027 6.922 9.172 1 93.62 178 ARG A C 1
ATOM 1436 O O . ARG A 1 178 ? -5.703 5.734 9.156 1 93.62 178 ARG A O 1
ATOM 1443 N N . PRO A 1 179 ? -6.488 7.516 10.266 1 93.94 179 PRO A N 1
ATOM 1444 C CA . PRO A 1 179 ? -6.363 6.875 11.578 1 93.94 179 PRO A CA 1
ATOM 1445 C C . PRO A 1 179 ? -7.27 5.652 11.727 1 93.94 179 PRO A C 1
ATOM 1447 O O . PRO A 1 179 ? -7.031 4.809 12.594 1 93.94 179 PRO A O 1
ATOM 1450 N N . CYS A 1 180 ? -8.281 5.527 10.922 1 92.5 180 CYS A N 1
ATOM 1451 C CA . CYS A 1 180 ? -9.164 4.367 11.047 1 92.5 180 CYS A CA 1
ATOM 1452 C C . CYS A 1 180 ? -8.617 3.186 10.258 1 92.5 180 CYS A C 1
ATOM 1454 O O . CYS A 1 180 ? -9.039 2.047 10.461 1 92.5 180 CYS A O 1
ATOM 1456 N N . GLN A 1 181 ? -7.75 3.432 9.422 1 92.5 181 GLN A N 1
ATOM 1457 C CA . GLN A 1 181 ? -7.082 2.371 8.672 1 92.5 181 GLN A CA 1
ATOM 1458 C C . GLN A 1 181 ? -5.738 2.018 9.305 1 92.5 181 GLN A C 1
ATOM 1460 O O . GLN A 1 181 ? -5.445 0.844 9.539 1 92.5 181 GLN A O 1
ATOM 1465 N N . VAL A 1 182 ? -4.949 3.068 9.508 1 92.69 182 VAL A N 1
ATOM 1466 C CA . VAL A 1 182 ? -3.67 2.926 10.188 1 92.69 182 VAL A CA 1
ATOM 1467 C C . VAL A 1 182 ? -3.859 3.143 11.688 1 92.69 182 VAL A C 1
ATOM 1469 O O . VAL A 1 182 ? -4.145 4.258 12.133 1 92.69 182 VAL A O 1
ATOM 1472 N N . LYS A 1 183 ? -3.75 2.135 12.453 1 89.62 183 LYS A N 1
ATOM 1473 C CA . LYS A 1 183 ? -3.959 2.225 13.891 1 89.62 183 LYS A CA 1
ATOM 1474 C C . LYS A 1 183 ? -2.717 2.768 14.594 1 89.62 183 LYS A C 1
ATOM 1476 O O . LYS A 1 183 ? -1.76 2.027 14.828 1 89.62 183 LYS A O 1
ATOM 1481 N N . PHE A 1 184 ? -2.83 3.932 15.102 1 95.25 184 PHE A N 1
ATOM 1482 C CA . PHE A 1 184 ? -1.694 4.582 15.742 1 95.25 184 PHE A CA 1
ATOM 1483 C C . PHE A 1 184 ? -1.519 4.086 17.172 1 95.25 184 PHE A C 1
ATOM 1485 O O . PHE A 1 184 ? -2.502 3.85 17.875 1 95.25 184 PHE A O 1
ATOM 1492 N N . ASP A 1 185 ? -0.291 3.965 17.578 1 96.81 185 ASP A N 1
ATOM 1493 C CA . ASP A 1 185 ? 0.073 3.504 18.906 1 96.81 185 ASP A CA 1
ATOM 1494 C C . ASP A 1 185 ? 0.149 4.672 19.891 1 96.81 185 ASP A C 1
ATOM 1496 O O . ASP A 1 185 ? -0.11 4.504 21.094 1 96.81 185 ASP A O 1
ATOM 1500 N N . ILE A 1 186 ? 0.598 5.797 19.406 1 97.56 186 ILE A N 1
ATOM 1501 C CA . ILE A 1 186 ? 0.726 7 20.219 1 97.56 186 ILE A CA 1
ATOM 1502 C C . ILE A 1 186 ? 0.07 8.18 19.5 1 97.56 186 ILE A C 1
ATOM 1504 O O . ILE A 1 186 ? 0.42 8.492 18.359 1 97.56 186 ILE A O 1
ATOM 1508 N N . ILE A 1 187 ? -0.845 8.766 20.188 1 97.44 187 ILE A N 1
ATOM 1509 C CA . ILE A 1 187 ? -1.483 9.984 19.688 1 97.44 187 ILE A CA 1
ATOM 1510 C C . ILE A 1 187 ? -1.156 11.148 20.625 1 97.44 187 ILE A C 1
ATOM 1512 O O . ILE A 1 187 ? -1.703 11.242 21.719 1 97.44 187 ILE A O 1
ATOM 1516 N N . GLY A 1 188 ? -0.222 11.961 20.172 1 97.75 188 GLY A N 1
ATOM 1517 C CA . GLY A 1 188 ? 0.064 13.188 20.891 1 97.75 188 GLY A CA 1
ATOM 1518 C C . GLY A 1 188 ? -0.862 14.328 20.516 1 97.75 188 GLY A C 1
ATOM 1519 O O . GLY A 1 188 ? -1.534 14.281 19.484 1 97.75 188 GLY A O 1
ATOM 1520 N N . LYS A 1 189 ? -0.872 15.312 21.359 1 97.69 189 LYS A N 1
ATOM 1521 C CA . LYS A 1 189 ? -1.715 16.484 21.109 1 97.69 189 LYS A CA 1
ATOM 1522 C C . LYS A 1 189 ? -0.893 17.766 21.109 1 97.69 189 LYS A C 1
ATOM 1524 O O . LYS A 1 189 ? 0.058 17.891 21.891 1 97.69 189 LYS A O 1
ATOM 1529 N N . MET A 1 190 ? -1.327 18.703 20.281 1 96.81 190 MET A N 1
ATOM 1530 C CA . MET A 1 190 ? -0.709 20.016 20.281 1 96.81 190 MET A CA 1
ATOM 1531 C C . MET A 1 190 ? -0.891 20.703 21.641 1 96.81 190 MET A C 1
ATOM 1533 O O . MET A 1 190 ? -0.008 21.422 22.094 1 96.81 190 MET A O 1
ATOM 1537 N N . GLU A 1 191 ? -2.002 20.438 22.328 1 94.75 191 GLU A N 1
ATOM 1538 C CA . GLU A 1 191 ? -2.361 21.031 23.609 1 94.75 191 GLU A CA 1
ATOM 1539 C C . GLU A 1 191 ? -1.444 20.531 24.734 1 94.75 191 GLU A C 1
ATOM 1541 O O . GLU A 1 191 ? -1.272 21.203 25.75 1 94.75 191 GLU A O 1
ATOM 1546 N N . SER A 1 192 ? -0.907 19.391 24.531 1 96 192 SER A N 1
ATOM 1547 C CA . SER A 1 192 ? 0.05 18.812 25.484 1 96 192 SER A CA 1
ATOM 1548 C C . SER A 1 192 ? 1.356 18.453 24.781 1 96 192 SER A C 1
ATOM 1550 O O . SE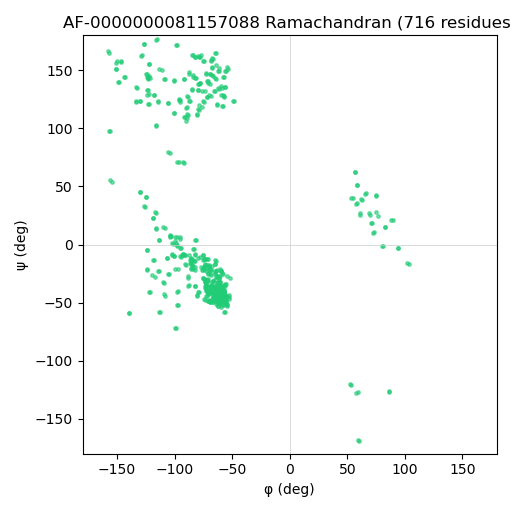R A 1 192 ? 1.965 17.422 25.094 1 96 192 SER A O 1
ATOM 1552 N N . PHE A 1 193 ? 1.755 19.281 23.953 1 96.75 193 PHE A N 1
ATOM 1553 C CA . PHE A 1 193 ? 2.814 19.016 22.984 1 96.75 193 PHE A CA 1
ATOM 1554 C C . PHE A 1 193 ? 4.125 18.703 23.688 1 96.75 193 PHE A C 1
ATOM 1556 O O . PHE A 1 193 ? 4.805 17.734 23.344 1 96.75 193 PHE A O 1
ATOM 1563 N N . GLU A 1 194 ? 4.535 19.562 24.641 1 96.25 194 GLU A N 1
ATOM 1564 C CA . GLU A 1 194 ? 5.785 19.375 25.375 1 96.25 194 GLU A CA 1
ATOM 1565 C C . GLU A 1 194 ? 5.781 18.047 26.125 1 96.25 194 GLU A C 1
ATOM 1567 O O . GLU A 1 194 ? 6.711 17.25 26 1 96.25 194 GLU A O 1
ATOM 1572 N N . GLU A 1 195 ? 4.734 17.812 26.844 1 97.19 195 GLU A N 1
ATOM 1573 C CA . GLU A 1 195 ? 4.625 16.594 27.656 1 97.19 195 GLU A CA 1
ATOM 1574 C C . GLU A 1 195 ? 4.66 15.344 26.781 1 97.19 195 GLU A C 1
ATOM 1576 O O . GLU A 1 195 ? 5.359 14.383 27.094 1 97.19 195 GLU A O 1
ATOM 1581 N N . ASP A 1 196 ? 3.918 15.367 25.719 1 97.81 196 ASP A N 1
ATOM 1582 C CA . ASP A 1 196 ? 3.832 14.203 24.844 1 97.81 196 ASP A CA 1
ATOM 1583 C C . ASP A 1 196 ? 5.164 13.945 24.141 1 97.81 196 ASP A C 1
ATOM 1585 O O . ASP A 1 196 ? 5.574 12.797 23.969 1 97.81 196 ASP A O 1
ATOM 1589 N N . THR A 1 197 ? 5.809 15.016 23.703 1 98.06 197 THR A N 1
ATOM 1590 C CA . THR A 1 197 ? 7.105 14.891 23.047 1 98.06 197 THR A CA 1
ATOM 1591 C C . THR A 1 197 ? 8.133 14.281 23.984 1 98.06 197 THR A C 1
ATOM 1593 O O . THR A 1 197 ? 8.852 13.352 23.609 1 98.06 197 THR A O 1
ATOM 1596 N N . LEU A 1 198 ? 8.18 14.781 25.203 1 97.69 198 LEU A N 1
ATOM 1597 C CA . LEU A 1 198 ? 9.148 14.289 26.188 1 97.69 198 LEU A CA 1
ATOM 1598 C C . LEU A 1 198 ? 8.852 12.836 26.547 1 97.69 198 LEU A C 1
ATOM 1600 O O . LEU A 1 198 ? 9.773 12.047 26.766 1 97.69 198 LEU A O 1
ATOM 1604 N N . TYR A 1 199 ? 7.59 12.492 26.641 1 97.5 199 TYR A N 1
ATOM 1605 C CA . TYR A 1 199 ? 7.203 11.109 26.891 1 97.5 199 TYR A CA 1
ATOM 1606 C C . TYR A 1 199 ? 7.75 10.188 25.797 1 97.5 199 TYR A C 1
ATOM 1608 O O . TYR A 1 199 ? 8.297 9.125 26.109 1 97.5 199 TYR A O 1
ATOM 1616 N N . ILE A 1 200 ? 7.574 10.562 24.547 1 97.25 200 ILE A N 1
ATOM 1617 C CA . ILE A 1 200 ? 8.008 9.758 23.406 1 97.25 200 ILE A CA 1
ATOM 1618 C C . ILE A 1 200 ? 9.523 9.586 23.453 1 97.25 200 ILE A C 1
ATOM 1620 O O . ILE A 1 200 ? 10.031 8.477 23.25 1 97.25 200 ILE A O 1
ATOM 1624 N N . LEU A 1 201 ? 10.227 10.672 23.703 1 97.62 201 LEU A N 1
ATOM 1625 C CA . LEU A 1 201 ? 11.68 10.602 23.75 1 97.62 201 LEU A CA 1
ATOM 1626 C C . LEU A 1 201 ? 12.141 9.641 24.844 1 97.62 201 LEU A C 1
ATOM 1628 O O . LEU A 1 201 ? 13.047 8.828 24.641 1 97.62 201 LEU A O 1
ATOM 1632 N N . LYS A 1 202 ? 11.547 9.75 25.953 1 96.5 202 LYS A N 1
ATOM 1633 C CA . LYS A 1 202 ? 11.883 8.859 27.062 1 96.5 202 LYS A CA 1
ATOM 1634 C C . LYS A 1 202 ? 11.57 7.41 26.719 1 96.5 202 LYS A C 1
ATOM 1636 O O . LYS A 1 202 ? 12.383 6.516 26.969 1 96.5 202 LYS A O 1
ATOM 1641 N N . ARG A 1 203 ? 10.445 7.195 26.188 1 95.5 203 ARG A N 1
ATOM 1642 C CA . ARG A 1 203 ? 9.977 5.855 25.844 1 95.5 203 ARG A CA 1
ATOM 1643 C C . ARG A 1 203 ? 10.93 5.168 24.875 1 95.5 203 ARG A C 1
ATOM 1645 O O . ARG A 1 203 ? 11.141 3.955 24.953 1 95.5 203 ARG A O 1
ATOM 1652 N N . PHE A 1 204 ? 11.5 5.902 23.984 1 95.38 204 PHE A N 1
ATOM 1653 C CA . PHE A 1 204 ? 12.328 5.309 22.938 1 95.38 204 PHE A CA 1
ATOM 1654 C C . PHE A 1 204 ? 13.805 5.41 23.297 1 95.38 204 PHE A C 1
ATOM 1656 O O . PHE A 1 204 ? 14.664 5.102 22.469 1 95.38 204 PHE A O 1
ATOM 1663 N N . GLY A 1 205 ? 14.148 5.961 24.453 1 94.88 205 GLY A N 1
ATOM 1664 C CA . GLY A 1 205 ? 15.492 5.891 25 1 94.88 205 GLY A CA 1
ATOM 1665 C C . GLY A 1 205 ? 16.375 7.035 24.547 1 94.88 205 GLY A C 1
ATOM 1666 O O . GLY A 1 205 ? 17.609 6.926 24.578 1 94.88 205 GLY A O 1
ATOM 1667 N N . PHE A 1 206 ? 15.812 8.039 24.156 1 95.69 206 PHE A N 1
ATOM 1668 C CA . PHE A 1 206 ? 16.594 9.203 23.766 1 95.69 206 PHE A CA 1
ATOM 1669 C C . PHE A 1 206 ? 16.766 10.156 24.938 1 95.69 206 PHE A C 1
ATOM 1671 O O . PHE A 1 206 ? 16.312 11.305 24.891 1 95.69 206 PHE A O 1
ATOM 1678 N N . SER A 1 207 ? 17.516 9.781 25.859 1 95.06 207 SER A N 1
ATOM 1679 C CA . SER A 1 207 ? 17.594 10.438 27.156 1 95.06 207 SER A CA 1
ATOM 1680 C C . SER A 1 207 ? 18.312 11.789 27.047 1 95.06 207 SER A C 1
ATOM 1682 O O . SER A 1 207 ? 17.906 12.766 27.672 1 95.06 207 SER A O 1
ATOM 1684 N N . GLU A 1 208 ? 19.375 11.773 26.328 1 94.25 208 GLU A N 1
ATOM 1685 C CA . GLU A 1 208 ? 20.125 13.023 26.203 1 94.25 208 GLU A CA 1
ATOM 1686 C C . GLU A 1 208 ? 19.281 14.117 25.562 1 94.25 208 GLU A C 1
ATOM 1688 O O . GLU A 1 208 ? 19.266 15.258 26.031 1 94.25 208 GLU A O 1
ATOM 1693 N N . LEU A 1 209 ? 18.672 13.742 24.531 1 95.19 209 LEU A N 1
ATOM 1694 C CA . LEU A 1 209 ? 17.781 14.688 23.844 1 95.19 209 LEU A CA 1
ATOM 1695 C C . LEU A 1 209 ? 16.625 15.094 24.734 1 95.19 209 LEU A C 1
ATOM 1697 O O . LEU A 1 209 ? 16.25 16.266 24.781 1 95.19 209 LEU A O 1
ATOM 1701 N N . HIS A 1 210 ? 16.078 14.117 25.422 1 96.56 210 HIS A N 1
ATOM 1702 C CA . HIS A 1 210 ? 15.016 14.367 26.391 1 96.56 210 HIS A CA 1
ATOM 1703 C C . HIS A 1 210 ? 15.453 15.398 27.438 1 96.56 210 HIS A C 1
ATOM 1705 O O . HIS A 1 210 ? 14.734 16.359 27.688 1 96.56 210 HIS A O 1
ATOM 1711 N N . ASP A 1 211 ? 16.562 15.18 27.984 1 96.25 211 ASP A N 1
ATOM 1712 C CA . ASP A 1 211 ? 17.047 16.031 29.062 1 96.25 211 ASP A CA 1
ATOM 1713 C C . ASP A 1 211 ? 17.344 17.453 28.562 1 96.25 211 ASP A C 1
ATOM 1715 O O . ASP A 1 211 ? 17.047 18.438 29.25 1 96.25 211 ASP A O 1
ATOM 1719 N N . ARG A 1 212 ? 17.859 17.562 27.422 1 94.75 212 ARG A N 1
ATOM 1720 C CA . ARG A 1 212 ? 18.156 18.859 26.828 1 94.75 212 ARG A CA 1
ATOM 1721 C C . ARG A 1 212 ? 16.891 19.656 26.562 1 94.75 212 ARG A C 1
ATOM 1723 O O . ARG A 1 212 ? 16.812 20.828 26.906 1 94.75 212 ARG A O 1
ATOM 1730 N N . LEU A 1 213 ? 15.898 19.016 25.953 1 95.56 213 LEU A N 1
ATOM 1731 C CA . LEU A 1 213 ? 14.664 19.719 25.609 1 95.56 213 LEU A CA 1
ATOM 1732 C C . LEU A 1 213 ? 13.852 20.047 26.859 1 95.56 213 LEU A C 1
ATOM 1734 O O . LEU A 1 213 ? 13.164 21.062 26.906 1 95.56 213 LEU A O 1
ATOM 1738 N N . SER A 1 214 ? 13.969 19.203 27.844 1 94.44 214 SER A N 1
ATOM 1739 C CA . SER A 1 214 ? 13.18 19.375 29.062 1 94.44 214 SER A CA 1
ATOM 1740 C C . SER A 1 214 ? 13.609 20.609 29.844 1 94.44 214 SER A C 1
ATOM 1742 O O . SER A 1 214 ? 12.844 21.156 30.625 1 94.44 214 SER A O 1
ATOM 1744 N N . MET A 1 215 ? 14.789 21.078 29.656 1 91.12 215 MET A N 1
ATOM 1745 C CA . MET A 1 215 ? 15.336 22.203 30.391 1 91.12 215 MET A CA 1
ATOM 1746 C C . MET A 1 215 ? 14.617 23.5 30.031 1 91.12 215 MET A C 1
ATOM 1748 O O . MET A 1 215 ? 14.328 24.328 30.906 1 91.12 215 MET A O 1
ATOM 1752 N N . ASP A 1 216 ? 14.328 23.688 28.75 1 91.12 216 ASP A N 1
ATOM 1753 C CA . ASP A 1 216 ? 13.742 24.953 28.312 1 91.12 216 ASP A CA 1
ATOM 1754 C C . ASP A 1 216 ? 12.938 24.781 27.031 1 91.12 216 ASP A C 1
ATOM 1756 O O . ASP A 1 216 ? 13.164 25.5 26.047 1 91.12 216 ASP A O 1
ATOM 1760 N N . PHE A 1 217 ? 12.031 23.875 27.062 1 93.31 217 PHE A N 1
ATOM 1761 C CA . PHE A 1 217 ? 11.281 23.516 25.875 1 93.31 217 PHE A CA 1
ATOM 1762 C C . PHE A 1 217 ? 10.516 24.719 25.328 1 93.31 217 PHE A C 1
ATOM 1764 O O . PHE A 1 217 ? 10.695 25.109 24.172 1 93.31 217 PHE A O 1
ATOM 1771 N N . ARG A 1 218 ? 9.742 25.344 26.141 1 90.94 218 ARG A N 1
ATOM 1772 C CA . ARG A 1 218 ? 8.852 26.422 25.719 1 90.94 218 ARG A CA 1
ATOM 1773 C C . ARG A 1 218 ? 9.648 27.641 25.25 1 90.94 218 ARG A C 1
ATOM 1775 O O . ARG A 1 218 ? 9.367 28.203 24.188 1 90.94 218 ARG A O 1
ATOM 1782 N N . ASN A 1 219 ? 10.57 28.031 26.047 1 92.19 219 ASN A N 1
ATOM 1783 C CA . ASN A 1 219 ? 11.367 29.188 25.688 1 92.19 219 ASN A CA 1
ATOM 1784 C C . ASN A 1 219 ? 12.141 28.969 24.391 1 92.19 219 ASN A C 1
ATOM 1786 O O . ASN A 1 219 ? 12.203 29.859 23.531 1 92.19 219 ASN A O 1
ATOM 1790 N N . SER A 1 220 ? 12.75 27.859 24.297 1 93.75 220 SER A N 1
ATOM 1791 C CA . SER A 1 220 ? 13.492 27.547 23.078 1 93.75 220 SER A CA 1
ATOM 1792 C C . SER A 1 220 ? 12.578 27.531 21.859 1 93.75 220 SER A C 1
ATOM 1794 O O . SER A 1 220 ? 12.969 27.969 20.781 1 93.75 220 SER A O 1
ATOM 1796 N N . THR A 1 221 ? 11.422 26.969 22.016 1 94.38 221 THR A N 1
ATOM 1797 C CA . THR A 1 221 ? 10.438 26.953 20.938 1 94.38 221 THR A CA 1
ATOM 1798 C C . THR A 1 221 ? 10.062 28.359 20.516 1 94.38 221 THR A C 1
ATOM 1800 O O . THR A 1 221 ? 10 28.672 19.328 1 94.38 221 THR A O 1
ATOM 1803 N N . ASN A 1 222 ? 9.797 29.25 21.5 1 95 222 ASN A N 1
ATOM 1804 C CA . ASN A 1 222 ? 9.422 30.625 21.203 1 95 222 ASN A CA 1
ATOM 1805 C C . ASN A 1 222 ? 10.547 31.375 20.5 1 95 222 ASN A C 1
ATOM 1807 O O . ASN A 1 222 ? 10.305 32.062 19.5 1 95 222 ASN A O 1
ATOM 1811 N N . ILE A 1 223 ? 11.695 31.203 21 1 95.31 223 ILE A N 1
ATOM 1812 C CA . ILE A 1 223 ? 12.844 31.906 20.422 1 95.31 223 ILE A CA 1
ATOM 1813 C C . ILE A 1 223 ? 13.047 31.469 18.984 1 95.31 223 ILE A C 1
ATOM 1815 O O . ILE A 1 223 ? 13.289 32.281 18.094 1 95.31 223 ILE A O 1
ATOM 1819 N N . ASP A 1 224 ? 13.008 30.156 18.797 1 95.94 224 ASP A N 1
ATOM 1820 C CA . ASP A 1 224 ? 13.117 29.609 17.438 1 95.94 224 ASP A CA 1
ATOM 1821 C C . ASP A 1 224 ? 12.055 30.188 16.516 1 95.94 224 ASP A C 1
ATOM 1823 O O . ASP A 1 224 ? 12.344 30.578 15.391 1 95.94 224 ASP A O 1
ATOM 1827 N N . SER A 1 225 ? 10.859 30.219 17 1 95.69 225 SER A N 1
ATOM 1828 C CA . SER A 1 225 ? 9.75 30.781 16.234 1 95.69 225 SER A CA 1
ATOM 1829 C C . SER A 1 225 ? 9.953 32.25 15.938 1 95.69 225 SER A C 1
ATOM 1831 O O . SER A 1 225 ? 9.703 32.719 14.828 1 95.69 225 SER A O 1
ATOM 1833 N N . PHE A 1 226 ? 10.422 33.062 16.953 1 97.75 226 PHE A N 1
ATOM 1834 C CA . PHE A 1 226 ? 10.648 34.469 16.781 1 97.75 226 PHE A CA 1
ATOM 1835 C C . PHE A 1 226 ? 11.68 34.75 15.688 1 97.75 226 PHE A C 1
ATOM 1837 O O . PHE A 1 226 ? 11.492 35.625 14.852 1 97.75 226 PHE A O 1
ATOM 1844 N N . ARG A 1 227 ? 12.695 33.969 15.75 1 96.19 227 ARG A N 1
ATOM 1845 C CA . ARG A 1 227 ? 13.734 34.125 14.742 1 96.19 227 ARG A CA 1
ATOM 1846 C C . ARG A 1 227 ? 13.195 33.844 13.344 1 96.19 227 ARG A C 1
ATOM 1848 O O . ARG A 1 227 ? 13.445 34.625 12.406 1 96.19 227 ARG A O 1
ATOM 1855 N N . ASP A 1 228 ? 12.531 32.781 13.242 1 95.19 228 ASP A N 1
ATOM 1856 C CA . ASP A 1 228 ? 11.977 32.375 11.953 1 95.19 228 ASP A CA 1
ATOM 1857 C C . ASP A 1 228 ? 10.984 33.406 11.43 1 95.19 228 ASP A C 1
ATOM 1859 O O . ASP A 1 228 ? 11.031 33.781 10.258 1 95.19 228 ASP A O 1
ATOM 1863 N N . GLN A 1 229 ? 10.07 33.875 12.289 1 95.62 229 GLN A N 1
ATOM 1864 C CA . GLN A 1 229 ? 9.031 34.812 11.883 1 95.62 229 GLN A CA 1
ATOM 1865 C C . GLN A 1 229 ? 9.625 36.156 11.539 1 95.62 229 GLN A C 1
ATOM 1867 O O . GLN A 1 229 ? 9.141 36.844 10.633 1 95.62 229 GLN A O 1
ATOM 1872 N N . ALA A 1 230 ? 10.656 36.562 12.258 1 97.62 230 ALA A N 1
ATOM 1873 C CA . ALA A 1 230 ? 11.352 37.812 11.93 1 97.62 230 ALA A CA 1
ATOM 1874 C C . ALA A 1 230 ? 11.977 37.75 10.539 1 97.62 230 ALA A C 1
ATOM 1876 O O . ALA A 1 230 ? 11.875 38.688 9.758 1 97.62 230 ALA A O 1
ATOM 1877 N N . ARG A 1 231 ? 12.594 36.656 10.258 1 95.81 231 ARG A N 1
ATOM 1878 C CA . ARG A 1 231 ? 13.188 36.469 8.945 1 95.81 231 ARG A CA 1
ATOM 1879 C C . ARG A 1 231 ? 12.125 36.5 7.852 1 95.81 231 ARG A C 1
ATOM 1881 O O . ARG A 1 231 ? 12.336 37.094 6.793 1 95.81 231 ARG A O 1
ATOM 1888 N N . ILE A 1 232 ? 11.023 35.844 8.078 1 94.75 232 ILE A N 1
ATOM 1889 C CA . ILE A 1 232 ? 9.953 35.719 7.09 1 94.75 232 ILE A CA 1
ATOM 1890 C C . ILE A 1 232 ? 9.383 37.094 6.797 1 94.75 232 ILE A C 1
ATOM 1892 O O . ILE A 1 232 ? 9.242 37.5 5.633 1 94.75 232 ILE A O 1
ATOM 1896 N N . VAL A 1 233 ? 9.07 37.875 7.84 1 96.5 233 VAL A N 1
ATOM 1897 C CA . VAL A 1 233 ? 8.352 39.125 7.637 1 96.5 233 VAL A CA 1
ATOM 1898 C C . VAL A 1 233 ? 9.281 40.156 6.992 1 96.5 233 VAL A C 1
ATOM 1900 O O . VAL A 1 233 ? 8.859 40.938 6.125 1 96.5 233 VAL A O 1
ATOM 1903 N N . ILE A 1 234 ? 10.492 40.188 7.379 1 95.88 234 ILE A N 1
ATOM 1904 C CA . ILE A 1 234 ? 11.438 41.156 6.82 1 95.88 234 ILE A CA 1
ATOM 1905 C C . ILE A 1 234 ? 11.812 40.75 5.398 1 95.88 234 ILE A C 1
ATOM 1907 O O . ILE A 1 234 ? 12.016 41.625 4.535 1 95.88 234 ILE A O 1
ATOM 1911 N N . GLY A 1 235 ? 11.828 39.469 5.117 1 92.94 235 GLY A N 1
ATOM 1912 C CA . GLY A 1 235 ? 12.227 38.969 3.811 1 92.94 235 GLY A CA 1
ATOM 1913 C C . GLY A 1 235 ? 11.086 38.938 2.816 1 92.94 235 GLY A C 1
ATOM 1914 O O . GLY A 1 235 ? 11.305 38.719 1.619 1 92.94 235 GLY A O 1
ATOM 1915 N N . SER A 1 236 ? 9.883 39.094 3.232 1 91.5 236 SER A N 1
ATOM 1916 C CA . SER A 1 236 ? 8.727 39 2.35 1 91.5 236 SER A CA 1
ATOM 1917 C C . SER A 1 236 ? 8.602 40.219 1.449 1 91.5 236 SER A C 1
ATOM 1919 O O . SER A 1 236 ? 8.719 41.344 1.916 1 91.5 236 SER A O 1
ATOM 1921 N N . ASN A 1 237 ? 8.391 39.969 0.157 1 89.94 237 ASN A N 1
ATOM 1922 C CA . ASN A 1 237 ? 8.234 41.062 -0.809 1 89.94 237 ASN A CA 1
ATOM 1923 C C . ASN A 1 237 ? 6.777 41.219 -1.23 1 89.94 237 ASN A C 1
ATOM 1925 O O . ASN A 1 237 ? 6.406 40.875 -2.348 1 89.94 237 ASN A O 1
ATOM 1929 N N . VAL A 1 238 ? 6.043 41.875 -0.342 1 93.12 238 VAL A N 1
ATOM 1930 C CA . VAL A 1 238 ? 4.613 42 -0.612 1 93.12 238 VAL A CA 1
ATOM 1931 C C . VAL A 1 238 ? 4.227 43.469 -0.744 1 93.12 238 VAL A C 1
ATOM 1933 O O . VAL A 1 238 ? 3.061 43.844 -0.57 1 93.12 238 VAL A O 1
ATOM 1936 N N . GLU A 1 239 ? 5.098 44.375 -1.063 1 86.62 239 GLU A N 1
ATOM 1937 C CA . GLU A 1 239 ? 4.906 45.812 -1.021 1 86.62 239 GLU A CA 1
ATOM 1938 C C . GLU A 1 239 ? 3.945 46.281 -2.113 1 86.62 239 GLU A C 1
ATOM 1940 O O . GLU A 1 239 ? 3.357 47.344 -2.016 1 86.62 239 GLU A O 1
ATOM 1945 N N . GLY A 1 240 ? 3.75 45.5 -3.07 1 91.94 240 GLY A N 1
ATOM 1946 C CA . GLY A 1 240 ? 2.727 45.844 -4.051 1 91.94 240 GLY A CA 1
ATOM 1947 C C . GLY A 1 240 ? 1.315 45.688 -3.514 1 91.94 240 GLY A C 1
ATOM 1948 O O . GLY A 1 240 ? 0.367 46.219 -4.074 1 91.94 240 GLY A O 1
ATOM 1949 N N . CYS A 1 241 ? 1.166 45.031 -2.357 1 95.88 241 CYS A N 1
ATOM 1950 C CA . CYS A 1 241 ? -0.149 44.719 -1.815 1 95.88 241 CYS A CA 1
ATOM 1951 C C . CYS A 1 241 ? -0.372 45.406 -0.477 1 95.88 241 CYS A C 1
ATOM 1953 O O . CYS A 1 241 ? -1.511 45.688 -0.099 1 95.88 241 CYS A O 1
ATOM 1955 N N . MET A 1 242 ? 0.708 45.656 0.26 1 93.94 242 MET A N 1
ATOM 1956 C CA . MET A 1 242 ? 0.586 46.375 1.536 1 93.94 242 MET A CA 1
ATOM 1957 C C . MET A 1 242 ? 1.901 47.031 1.917 1 93.94 242 MET A C 1
ATOM 1959 O O . MET A 1 242 ? 2.963 46.656 1.417 1 93.94 242 MET A O 1
ATOM 1963 N N . SER A 1 243 ? 1.785 47.938 2.871 1 94.69 243 SER A N 1
ATOM 1964 C CA . SER A 1 243 ? 2.957 48.688 3.297 1 94.69 243 SER A CA 1
ATOM 1965 C C . SER A 1 243 ? 3.855 47.844 4.207 1 94.69 243 SER A C 1
ATOM 1967 O O . SER A 1 243 ? 3.422 46.844 4.754 1 94.69 243 SER A O 1
ATOM 1969 N N . TYR A 1 244 ? 5.094 48.281 4.371 1 95.5 244 TYR A N 1
ATOM 1970 C CA . TYR A 1 244 ? 6.051 47.625 5.262 1 95.5 244 TYR A CA 1
ATOM 1971 C C . TYR A 1 244 ? 5.5 47.562 6.68 1 95.5 244 TYR A C 1
ATOM 1973 O O . TYR A 1 244 ? 5.586 46.5 7.328 1 95.5 244 TYR A O 1
ATOM 1981 N N . CYS A 1 245 ? 4.91 48.625 7.129 1 96.25 245 CYS A N 1
ATOM 1982 C CA . CYS A 1 245 ? 4.395 48.656 8.492 1 96.25 245 CYS A CA 1
ATOM 1983 C C . CYS A 1 245 ? 3.213 47.688 8.648 1 96.25 245 CYS A C 1
ATOM 1985 O O . CYS A 1 245 ? 3.09 47.031 9.664 1 96.25 245 CYS A O 1
ATOM 1987 N N . GLU A 1 246 ? 2.434 47.656 7.641 1 96.38 246 GLU A N 1
ATOM 1988 C CA . GLU A 1 246 ? 1.24 46.844 7.734 1 96.38 246 GLU A CA 1
ATOM 1989 C C . GLU A 1 246 ? 1.606 45.344 7.805 1 96.38 246 GLU A C 1
ATOM 1991 O O . GLU A 1 246 ? 1.042 44.625 8.609 1 96.38 246 GLU A O 1
ATOM 1996 N N . LYS A 1 247 ? 2.52 44.938 6.898 1 96.5 247 LYS A N 1
ATOM 1997 C CA . LYS A 1 247 ? 2.889 43.531 6.938 1 96.5 247 LYS A CA 1
ATOM 1998 C C . LYS A 1 247 ? 3.533 43.156 8.273 1 96.5 247 LYS A C 1
ATOM 2000 O O . LYS A 1 247 ? 3.312 42.062 8.797 1 96.5 247 LYS A O 1
ATOM 2005 N N . GLN A 1 248 ? 4.285 44.062 8.852 1 97.62 248 GLN A N 1
ATOM 2006 C CA . GLN A 1 248 ? 4.93 43.812 10.141 1 97.62 248 GLN A CA 1
ATOM 2007 C C . GLN A 1 248 ? 3.906 43.781 11.273 1 97.62 248 GLN A C 1
ATOM 2009 O O . GLN A 1 248 ? 4.027 42.969 12.203 1 97.62 248 GLN A O 1
ATOM 2014 N N . LYS A 1 249 ? 2.902 44.594 11.227 1 97.75 249 LYS A N 1
ATOM 2015 C CA . LYS A 1 249 ? 1.833 44.594 12.219 1 97.75 249 LYS A CA 1
ATOM 2016 C C . LYS A 1 249 ? 1.021 43.312 12.164 1 97.75 249 LYS A C 1
ATOM 2018 O O . LYS A 1 249 ? 0.608 42.781 13.195 1 97.75 249 LYS A O 1
ATOM 2023 N N . ARG A 1 250 ? 0.792 42.844 11.008 1 97.56 250 ARG A N 1
ATOM 2024 C CA . ARG A 1 250 ? 0.068 41.594 10.867 1 97.56 250 ARG A CA 1
ATOM 2025 C C . ARG A 1 250 ? 0.849 40.438 11.484 1 97.56 250 ARG A C 1
ATOM 2027 O O . ARG A 1 250 ? 0.27 39.562 12.148 1 97.56 250 ARG A O 1
ATOM 2034 N N . MET A 1 251 ? 2.154 40.469 11.211 1 97.81 251 MET A N 1
ATOM 2035 C CA . MET A 1 251 ? 2.99 39.438 11.828 1 97.81 251 MET A CA 1
ATOM 2036 C C . MET A 1 251 ? 2.975 39.562 13.344 1 97.81 251 MET A C 1
ATOM 2038 O O . MET A 1 251 ? 2.945 38.562 14.062 1 97.81 251 MET A O 1
ATOM 2042 N N . TRP A 1 252 ? 2.988 40.781 13.805 1 98.25 252 TRP A N 1
ATOM 2043 C CA . TRP A 1 252 ? 2.92 41.062 15.234 1 98.25 252 TRP A CA 1
ATOM 2044 C C . TRP A 1 252 ? 1.636 40.469 15.828 1 98.25 252 TRP A C 1
ATOM 2046 O O . TRP A 1 252 ? 1.666 39.812 16.875 1 98.25 252 TRP A O 1
ATOM 2056 N N . ARG A 1 253 ? 0.53 40.719 15.188 1 98.5 253 ARG A N 1
ATOM 2057 C CA . ARG A 1 253 ? -0.756 40.188 15.617 1 98.5 253 ARG A CA 1
ATOM 2058 C C . ARG A 1 253 ? -0.764 38.656 15.57 1 98.5 253 ARG A C 1
ATOM 2060 O O . ARG A 1 253 ? -1.343 38 16.438 1 98.5 253 ARG A O 1
ATOM 2067 N N . LYS A 1 254 ? -0.109 38.094 14.547 1 98.38 254 LYS A N 1
ATOM 2068 C CA . LYS A 1 254 ? 0.025 36.625 14.484 1 98.38 254 LYS A CA 1
ATOM 2069 C C . LYS A 1 254 ? 0.665 36.094 15.758 1 98.38 254 LYS A C 1
ATOM 2071 O O . LYS A 1 254 ? 0.197 35.094 16.312 1 98.38 254 LYS A O 1
ATOM 2076 N N . MET A 1 255 ? 1.713 36.75 16.188 1 98.31 255 MET A N 1
ATOM 2077 C CA . MET A 1 255 ? 2.418 36.312 17.375 1 98.31 255 MET A CA 1
ATOM 2078 C C . MET A 1 255 ? 1.543 36.469 18.625 1 98.31 255 MET A C 1
ATOM 2080 O O . MET A 1 255 ? 1.615 35.625 19.547 1 98.31 255 MET A O 1
ATOM 2084 N N . GLN A 1 256 ? 0.678 37.469 18.625 1 98.44 256 GLN A N 1
ATOM 2085 C CA . GLN A 1 256 ? -0.262 37.656 19.719 1 98.44 256 GLN A CA 1
ATOM 2086 C C . GLN A 1 256 ? -1.363 36.594 19.688 1 98.44 256 GLN A C 1
ATOM 2088 O O . GLN A 1 256 ? -1.763 36.094 20.734 1 98.44 256 GLN A O 1
ATOM 2093 N N . ILE A 1 257 ? -1.827 36.281 18.531 1 98.25 257 ILE A N 1
ATOM 2094 C CA . ILE A 1 257 ? -2.854 35.281 18.344 1 98.25 257 ILE A CA 1
ATOM 2095 C C . ILE A 1 257 ? -2.328 33.906 18.828 1 98.25 257 ILE A C 1
ATOM 2097 O O . ILE A 1 257 ? -3.061 33.156 19.453 1 98.25 257 ILE A O 1
ATOM 2101 N N . ARG A 1 258 ? -1.043 33.656 18.578 1 96.94 258 ARG A N 1
ATOM 2102 C CA . ARG A 1 258 ? -0.41 32.406 18.969 1 96.94 258 ARG A CA 1
ATOM 2103 C C . ARG A 1 258 ? -0.132 32.375 20.469 1 96.94 258 ARG A C 1
ATOM 2105 O O . ARG A 1 258 ? 0.151 31.312 21.016 1 96.94 258 ARG A O 1
ATOM 2112 N N . GLY A 1 259 ? -0.246 33.5 21.062 1 96.44 259 GLY A N 1
ATOM 2113 C CA . GLY A 1 259 ? 0.013 33.562 22.484 1 96.44 259 GLY A CA 1
ATOM 2114 C C . GLY A 1 259 ? 1.49 33.531 22.828 1 96.44 259 GLY A C 1
ATOM 2115 O O . GLY A 1 259 ? 1.866 33.062 23.906 1 96.44 259 GLY A O 1
ATOM 2116 N N . THR A 1 260 ? 2.352 33.938 21.906 1 97.06 260 THR A N 1
ATOM 2117 C CA . THR A 1 260 ? 3.787 33.906 22.156 1 97.06 260 THR A CA 1
ATOM 2118 C C . THR A 1 260 ? 4.297 35.281 22.625 1 97.06 260 THR A C 1
ATOM 2120 O O . THR A 1 260 ? 5.371 35.375 23.219 1 97.06 260 THR A O 1
ATOM 2123 N N . ILE A 1 261 ? 3.498 36.312 22.297 1 98.19 261 ILE A N 1
ATOM 2124 C CA . ILE A 1 261 ? 3.758 37.594 22.891 1 98.19 261 ILE A CA 1
ATOM 2125 C C . ILE A 1 261 ? 2.475 38.156 23.516 1 98.19 261 ILE A C 1
ATOM 2127 O O . ILE A 1 261 ? 1.377 37.688 23.203 1 98.19 261 ILE A O 1
ATOM 2131 N N . SER A 1 262 ? 2.619 39.125 24.359 1 97.94 262 SER A N 1
ATOM 2132 C CA . SER A 1 262 ? 1.492 39.656 25.109 1 97.94 262 SER A CA 1
ATOM 2133 C C . SER A 1 262 ? 0.545 40.438 24.203 1 97.94 262 SER A C 1
ATOM 2135 O O . SER A 1 262 ? 0.989 41.156 23.312 1 97.94 262 SER A O 1
ATOM 2137 N N . LYS A 1 263 ? -0.752 40.219 24.469 1 96.31 263 LYS A N 1
ATOM 2138 C CA . LYS A 1 263 ? -1.716 41.031 23.703 1 96.31 263 LYS A CA 1
ATOM 2139 C C . LYS A 1 263 ? -1.602 42.5 24.031 1 96.31 263 LYS A C 1
ATOM 2141 O O . LYS A 1 263 ? -2.062 43.344 23.266 1 96.31 263 LYS A O 1
ATOM 2146 N N . HIS A 1 264 ? -0.922 42.844 25.078 1 96.25 264 HIS A N 1
ATOM 2147 C CA . HIS A 1 264 ? -0.783 44.219 25.531 1 96.25 264 HIS A CA 1
ATOM 2148 C C . HIS A 1 264 ? 0.499 44.844 24.984 1 96.25 264 HIS A C 1
ATOM 2150 O O . HIS A 1 264 ? 0.711 46.062 25.125 1 96.25 264 HIS A O 1
ATOM 2156 N N . SER A 1 265 ? 1.324 44.094 24.438 1 97.62 265 SER A N 1
ATOM 2157 C CA . SER A 1 265 ? 2.543 44.656 23.844 1 97.62 265 SER A CA 1
ATOM 2158 C C . SER A 1 265 ? 2.26 45.281 22.484 1 97.62 265 SER A C 1
ATOM 2160 O O . SER A 1 265 ? 1.868 44.594 21.531 1 97.62 265 SER A O 1
ATOM 2162 N N . LYS A 1 266 ? 2.539 46.562 22.406 1 97.06 266 LYS A N 1
ATOM 2163 C CA . LYS A 1 266 ? 2.285 47.281 21.172 1 97.06 266 LYS A CA 1
ATOM 2164 C C . LYS A 1 266 ? 3.441 47.125 20.188 1 97.06 266 LYS A C 1
ATOM 2166 O O . LYS A 1 266 ? 4.602 47.062 20.594 1 97.06 266 LYS A O 1
ATOM 2171 N N . PHE A 1 267 ? 3.086 47.094 18.953 1 97.81 267 PHE A N 1
ATOM 2172 C CA . PHE A 1 267 ? 4.109 47.094 17.922 1 97.81 267 PHE A CA 1
ATOM 2173 C C . PHE A 1 267 ? 4.973 48.344 18.031 1 97.81 267 PHE A C 1
ATOM 2175 O O . PHE A 1 267 ? 4.453 49.469 18.016 1 97.81 267 PHE A O 1
ATOM 2182 N N . PRO A 1 268 ? 6.246 48.25 18.062 1 97.19 268 PRO A N 1
ATOM 2183 C CA . PRO A 1 268 ? 7.062 49.344 18.531 1 97.19 268 PRO A CA 1
ATOM 2184 C C . PRO A 1 268 ? 7.625 50.188 17.391 1 97.19 268 PRO A C 1
ATOM 2186 O O . PRO A 1 268 ? 8.344 51.156 17.625 1 97.19 268 PRO A O 1
ATOM 2189 N N . PHE A 1 269 ? 7.383 49.906 16.156 1 96.75 269 PHE A N 1
ATOM 2190 C CA . PHE A 1 269 ? 7.961 50.656 15.055 1 96.75 269 PHE A CA 1
ATOM 2191 C C . PHE A 1 269 ? 6.883 51.406 14.305 1 96.75 269 PHE A C 1
ATOM 2193 O O . PHE A 1 269 ? 5.711 51.031 14.312 1 96.75 269 PHE A O 1
ATOM 2200 N N . SER A 1 270 ? 7.305 52.594 13.695 1 93.12 270 SER A N 1
ATOM 2201 C CA . SER A 1 270 ? 6.348 53.406 12.953 1 93.12 270 SER A CA 1
ATOM 2202 C C . SER A 1 270 ? 7.027 54.188 11.828 1 93.12 270 SER A C 1
ATOM 2204 O O . SER A 1 270 ? 8.25 54.312 11.82 1 93.12 270 SER A O 1
ATOM 2206 N N . GLY A 1 271 ? 6.188 54.5 10.875 1 90.88 271 GLY A N 1
ATOM 2207 C CA . GLY A 1 271 ? 6.633 55.375 9.781 1 90.88 271 GLY A CA 1
ATOM 2208 C C . GLY A 1 271 ? 7.812 54.812 9.016 1 90.88 271 GLY A C 1
ATOM 2209 O O . GLY A 1 271 ? 7.781 53.656 8.594 1 90.88 271 GLY A O 1
ATOM 2210 N N . LYS A 1 272 ? 8.805 55.594 8.906 1 91.81 272 LYS A N 1
ATOM 2211 C CA . LYS A 1 272 ? 9.977 55.25 8.109 1 91.81 272 LYS A CA 1
ATOM 2212 C C . LYS A 1 272 ? 10.773 54.125 8.766 1 91.81 272 LYS A C 1
ATOM 2214 O O . LYS A 1 272 ? 11.5 53.406 8.086 1 91.81 272 LYS A O 1
ATOM 2219 N N . GLN A 1 273 ? 10.609 53.938 10 1 94.06 273 GLN A N 1
ATOM 2220 C CA . GLN A 1 273 ? 11.305 52.875 10.711 1 94.06 273 GLN A CA 1
ATOM 2221 C C . GLN A 1 273 ? 10.961 51.5 10.125 1 94.06 273 GLN A C 1
ATOM 2223 O O . GLN A 1 273 ? 11.82 50.625 10.055 1 94.06 273 GLN A O 1
ATOM 2228 N N . CYS A 1 274 ? 9.711 51.344 9.742 1 95 274 CYS A N 1
ATOM 2229 C CA . CYS A 1 274 ? 9.242 50.062 9.234 1 95 274 CYS A CA 1
ATOM 2230 C C . CYS A 1 274 ? 10.016 49.656 7.992 1 95 274 CYS A C 1
ATOM 2232 O O . CYS A 1 274 ? 10.188 48.469 7.73 1 95 274 CYS A O 1
ATOM 2234 N N . GLU A 1 275 ? 10.508 50.531 7.27 1 93.5 275 GLU A N 1
ATOM 2235 C CA . GLU A 1 275 ? 11.234 50.219 6.039 1 93.5 275 GLU A CA 1
ATOM 2236 C C . GLU A 1 275 ? 12.688 49.875 6.332 1 93.5 275 GLU A C 1
ATOM 2238 O O . GLU A 1 275 ? 13.336 49.188 5.527 1 93.5 275 GLU A O 1
ATOM 2243 N N . GLU A 1 276 ? 13.164 50.312 7.492 1 94.75 276 GLU A N 1
ATOM 2244 C CA . GLU A 1 276 ? 14.594 50.219 7.746 1 94.75 276 GLU A CA 1
ATOM 2245 C C . GLU A 1 276 ? 14.906 49.094 8.758 1 94.75 276 GLU A C 1
ATOM 2247 O O . GLU A 1 276 ? 16.062 48.719 8.922 1 94.75 276 GLU A O 1
ATOM 2252 N N . ILE A 1 277 ? 13.891 48.594 9.383 1 94.56 277 ILE A N 1
ATOM 2253 C CA . ILE A 1 277 ? 14.156 47.625 10.461 1 94.56 277 ILE A CA 1
ATOM 2254 C C . ILE A 1 277 ? 14.75 46.344 9.891 1 94.56 277 ILE A C 1
ATOM 2256 O O . ILE A 1 277 ? 14.391 45.938 8.789 1 94.56 277 ILE A O 1
ATOM 2260 N N . THR A 1 278 ? 15.68 45.719 10.68 1 96.69 278 THR A N 1
ATOM 2261 C CA . THR A 1 278 ? 16.359 44.469 10.32 1 96.69 278 THR A CA 1
ATOM 2262 C C . THR A 1 278 ? 15.688 43.281 10.984 1 96.69 278 THR A C 1
ATOM 2264 O O . THR A 1 278 ? 14.789 43.438 11.805 1 96.69 278 THR A O 1
ATOM 2267 N N . VAL A 1 279 ? 16.141 42.125 10.562 1 97.69 279 VAL A N 1
ATOM 2268 C CA . VAL A 1 279 ? 15.664 40.906 11.18 1 97.69 279 VAL A CA 1
ATOM 2269 C C . VAL A 1 279 ? 15.938 40.938 12.68 1 97.69 279 VAL A C 1
ATOM 2271 O O . VAL A 1 279 ? 15.07 40.562 13.477 1 97.69 279 VAL A O 1
ATOM 2274 N N . ASP A 1 280 ? 17.109 41.438 13.078 1 98 280 ASP A N 1
ATOM 2275 C CA . ASP A 1 280 ? 17.484 41.5 14.484 1 98 280 ASP A CA 1
ATOM 2276 C C . ASP A 1 280 ? 16.625 42.469 15.258 1 98 280 ASP A C 1
ATOM 2278 O O . ASP A 1 280 ? 16.266 42.25 16.422 1 98 280 ASP A O 1
ATOM 2282 N N . ASP A 1 281 ? 16.328 43.562 14.641 1 98.06 281 ASP A N 1
ATOM 2283 C CA . ASP A 1 281 ? 15.453 44.531 15.289 1 98.06 281 ASP A CA 1
ATOM 2284 C C . ASP A 1 281 ? 14.094 43.938 15.617 1 98.06 281 ASP A C 1
ATOM 2286 O O . ASP A 1 281 ? 13.594 44.062 16.734 1 98.06 281 ASP A O 1
ATOM 2290 N N . TYR A 1 282 ? 13.508 43.312 14.633 1 98.06 282 TYR A N 1
ATOM 2291 C CA . TYR A 1 282 ? 12.195 42.719 14.828 1 98.06 282 TYR A CA 1
ATOM 2292 C C . TYR A 1 282 ? 12.258 41.594 15.836 1 98.06 282 TYR A C 1
ATOM 2294 O O . TYR A 1 282 ? 11.375 41.438 16.688 1 98.06 282 TYR A O 1
ATOM 2302 N N . PHE A 1 283 ? 13.297 40.75 15.703 1 98.06 283 PHE A N 1
ATOM 2303 C CA . PHE A 1 283 ? 13.516 39.656 16.625 1 98.06 283 PHE A CA 1
ATOM 2304 C C . PHE A 1 283 ? 13.602 40.156 18.062 1 98.06 283 PHE A C 1
ATOM 2306 O O . PHE A 1 283 ? 12.945 39.594 18.953 1 98.06 283 PHE A O 1
ATOM 2313 N N . ASN A 1 284 ? 14.375 41.156 18.297 1 98.12 284 ASN A N 1
ATOM 2314 C CA . ASN A 1 284 ? 14.547 41.719 19.625 1 98.12 284 ASN A CA 1
ATOM 2315 C C . ASN A 1 284 ? 13.242 42.312 20.156 1 98.12 284 ASN A C 1
ATOM 2317 O O . ASN A 1 284 ? 12.961 42.219 21.359 1 98.12 284 ASN A O 1
ATOM 2321 N N . ALA A 1 285 ? 12.516 42.906 19.266 1 98.31 285 ALA A N 1
ATOM 2322 C CA . ALA A 1 285 ? 11.219 43.438 19.656 1 98.31 285 ALA A CA 1
ATOM 2323 C C . ALA A 1 285 ? 10.281 42.312 20.141 1 98.31 285 ALA A C 1
ATOM 2325 O O . ALA A 1 285 ? 9.547 42.5 21.109 1 98.31 285 ALA A O 1
ATOM 2326 N N . LEU A 1 286 ? 10.281 41.188 19.453 1 98.31 286 LEU A N 1
ATOM 2327 C CA . LEU A 1 286 ? 9.445 40.062 19.844 1 98.31 286 LEU A CA 1
ATOM 2328 C C . LEU A 1 286 ? 9.859 39.531 21.219 1 98.31 286 LEU A C 1
ATOM 2330 O O . LEU A 1 286 ? 9.008 39.219 22.047 1 98.31 286 LEU A O 1
ATOM 2334 N N . ILE A 1 287 ? 11.141 39.438 21.438 1 97.56 287 ILE A N 1
ATOM 2335 C CA . ILE A 1 287 ? 11.656 38.938 22.703 1 97.56 287 ILE A CA 1
ATOM 2336 C C . ILE A 1 287 ? 11.148 39.844 23.844 1 97.56 287 ILE A C 1
ATOM 2338 O O . ILE A 1 287 ? 10.688 39.344 24.875 1 97.56 287 ILE A O 1
ATOM 2342 N N . LYS A 1 288 ? 11.156 41.062 23.625 1 97.38 288 LYS A N 1
ATOM 2343 C CA . LYS A 1 288 ? 10.758 42.031 24.641 1 97.38 288 LYS A CA 1
ATOM 2344 C C . LYS A 1 288 ? 9.25 42.031 24.859 1 97.38 288 LYS A C 1
ATOM 2346 O O . LYS A 1 288 ? 8.758 42.438 25.906 1 97.38 288 LYS A O 1
ATOM 2351 N N . ALA A 1 289 ? 8.555 41.469 23.938 1 98.12 289 ALA A N 1
ATOM 2352 C CA . ALA A 1 289 ? 7.102 41.594 23.922 1 98.12 289 ALA A CA 1
ATOM 2353 C C . ALA A 1 289 ? 6.445 40.438 24.625 1 98.12 289 ALA A C 1
ATOM 2355 O O . ALA A 1 289 ? 5.219 40.375 24.766 1 98.12 289 ALA A O 1
ATOM 2356 N N . GLU A 1 290 ? 7.098 39.375 25.031 1 95.25 290 GLU A N 1
ATOM 2357 C CA . GLU A 1 290 ? 6.52 38.188 25.656 1 95.25 290 GLU A CA 1
ATOM 2358 C C . GLU A 1 290 ? 5.688 38.562 26.875 1 95.25 290 GLU A C 1
ATOM 2360 O O . GLU A 1 290 ? 4.516 38.219 26.984 1 95.25 290 GLU A O 1
ATOM 2365 N N . GLY A 1 291 ? 6.352 39.344 27.797 1 91.56 291 GLY A N 1
ATOM 2366 C CA . GLY A 1 291 ? 5.648 39.875 28.953 1 91.56 291 GLY A CA 1
ATOM 2367 C C . GLY A 1 291 ? 4.922 38.812 29.75 1 91.56 291 GLY A C 1
ATOM 2368 O O . GLY A 1 291 ? 5.531 37.844 30.188 1 91.56 291 GLY A O 1
ATOM 2369 N N . ASP A 1 292 ? 3.586 39 29.859 1 94.31 292 ASP A N 1
ATOM 2370 C CA . ASP A 1 292 ? 2.777 38.188 30.766 1 94.31 292 ASP A CA 1
ATOM 2371 C C . ASP A 1 292 ? 2.498 36.812 30.203 1 94.31 292 ASP A C 1
ATOM 2373 O O . ASP A 1 292 ? 2.102 35.906 30.922 1 94.31 292 ASP A O 1
ATOM 2377 N N . VAL A 1 293 ? 2.779 36.562 28.984 1 95.81 293 VAL A N 1
ATOM 2378 C CA . VAL A 1 293 ? 2.434 35.312 28.375 1 95.81 293 VAL A CA 1
ATOM 2379 C C . VAL A 1 293 ? 3.516 34.281 28.688 1 95.81 293 VAL A C 1
ATOM 2381 O O . VAL A 1 293 ? 3.396 33.094 28.297 1 95.81 293 VAL A O 1
ATOM 2384 N N . ARG A 1 294 ? 4.574 34.656 29.344 1 93.06 294 ARG A N 1
ATOM 2385 C CA . ARG A 1 294 ? 5.496 33.688 29.891 1 93.06 294 ARG A CA 1
ATOM 2386 C C . ARG A 1 294 ? 4.766 32.688 30.781 1 93.06 294 ARG A C 1
ATOM 2388 O O . ARG A 1 294 ? 5.215 31.547 30.953 1 93.06 294 ARG A O 1
ATOM 2395 N N . ASP A 1 295 ? 3.695 33.188 31.312 1 93.88 295 ASP A N 1
ATOM 2396 C CA . ASP A 1 295 ? 2.766 32.281 31.984 1 93.88 295 ASP A CA 1
ATOM 2397 C C . ASP A 1 295 ? 1.887 31.547 30.969 1 93.88 295 ASP A C 1
ATOM 2399 O O . ASP A 1 295 ? 1.075 32.156 30.281 1 93.88 295 ASP A O 1
ATOM 2403 N N . PRO A 1 296 ? 2.035 30.25 30.938 1 91.62 296 PRO A N 1
ATOM 2404 C CA . PRO A 1 296 ? 1.292 29.484 29.938 1 91.62 296 PRO A CA 1
ATOM 2405 C C . PRO A 1 296 ? -0.221 29.609 30.094 1 91.62 296 PRO A C 1
ATOM 2407 O O . PRO A 1 296 ? -0.964 29.5 29.125 1 91.62 296 PRO A O 1
ATOM 2410 N N . VAL A 1 297 ? -0.667 29.812 31.266 1 94.75 297 VAL A N 1
ATOM 2411 C CA . VAL A 1 297 ? -2.098 29.969 31.516 1 94.75 297 VAL A CA 1
ATOM 2412 C C . VAL A 1 297 ? -2.609 31.234 30.828 1 94.75 297 VAL A C 1
ATOM 2414 O O . VAL A 1 297 ? -3.666 31.219 30.188 1 94.75 297 VAL A O 1
ATOM 2417 N N . ILE A 1 298 ? -1.87 32.312 30.984 1 96.5 298 ILE A N 1
ATOM 2418 C CA . ILE A 1 298 ? -2.236 33.562 30.359 1 96.5 298 ILE A CA 1
ATOM 2419 C C . ILE A 1 298 ? -2.16 33.438 28.828 1 96.5 298 ILE A C 1
ATOM 2421 O O . ILE A 1 298 ? -3.041 33.938 28.125 1 96.5 298 ILE A O 1
ATOM 2425 N N . ALA A 1 299 ? -1.098 32.844 28.344 1 95.88 299 ALA A N 1
ATOM 2426 C CA . ALA A 1 299 ? -0.958 32.594 26.906 1 95.88 299 ALA A CA 1
ATOM 2427 C C . ALA A 1 299 ? -2.174 31.859 26.359 1 95.88 299 ALA A C 1
ATOM 2429 O O . ALA A 1 299 ? -2.678 32.188 25.281 1 95.88 299 ALA A O 1
ATOM 2430 N N . GLY A 1 300 ? -2.621 30.859 27.094 1 94.94 300 GLY A N 1
ATOM 2431 C CA . GLY A 1 300 ? -3.791 30.094 26.703 1 94.94 300 GLY A CA 1
ATOM 2432 C C . GLY A 1 300 ? -5.059 30.938 26.641 1 94.94 300 GLY A C 1
ATOM 2433 O O . GLY A 1 300 ? -5.891 30.734 25.75 1 94.94 300 GLY A O 1
ATOM 2434 N N . LYS A 1 301 ? -5.203 31.766 27.609 1 95.69 301 LYS A N 1
ATOM 2435 C CA . LYS A 1 301 ? -6.359 32.656 27.641 1 95.69 301 LYS A CA 1
ATOM 2436 C C . LYS A 1 301 ? -6.398 33.562 26.406 1 95.69 301 LYS A C 1
ATOM 2438 O O . LYS A 1 301 ? -7.457 33.75 25.812 1 95.69 301 LYS A O 1
ATOM 2443 N N . TYR A 1 302 ? -5.246 34.125 26.094 1 96.5 302 TYR A N 1
ATOM 2444 C CA . TYR A 1 302 ? -5.188 35 24.938 1 96.5 302 TYR A CA 1
ATOM 2445 C C . TYR A 1 302 ? -5.477 34.25 23.641 1 96.5 302 TYR A C 1
ATOM 2447 O O . TYR A 1 302 ? -6.137 34.781 22.75 1 96.5 302 TYR A O 1
ATOM 2455 N N . ARG A 1 303 ? -4.961 33.031 23.531 1 96.5 303 ARG A N 1
ATOM 2456 C CA . ARG A 1 303 ? -5.27 32.219 22.375 1 96.5 303 ARG A CA 1
ATOM 2457 C C . ARG A 1 303 ? -6.77 31.984 22.25 1 96.5 303 ARG A C 1
ATOM 2459 O O . ARG A 1 303 ? -7.328 32.062 21.141 1 96.5 303 ARG A O 1
ATOM 2466 N N . GLN A 1 304 ? -7.359 31.703 23.359 1 95.12 304 GLN A N 1
ATOM 2467 C CA . GLN A 1 304 ? -8.797 31.453 23.359 1 95.12 304 GLN A CA 1
ATOM 2468 C C . GLN A 1 304 ? -9.57 32.719 22.953 1 95.12 304 GLN A C 1
ATOM 2470 O O . GLN A 1 304 ? -10.586 32.625 22.266 1 95.12 304 GLN A O 1
ATOM 2475 N N . GLU A 1 305 ? -9.109 33.812 23.422 1 95.88 305 GLU A N 1
ATOM 2476 C CA . GLU A 1 305 ? -9.742 35.094 23.031 1 95.88 305 GLU A CA 1
ATOM 2477 C C . GLU A 1 305 ? -9.648 35.281 21.516 1 95.88 305 GLU A C 1
ATOM 2479 O O . GLU A 1 305 ? -10.609 35.75 20.891 1 95.88 305 GLU A O 1
ATOM 2484 N N . ALA A 1 306 ? -8.508 35 21 1 97.38 306 ALA A N 1
ATOM 2485 C CA . ALA A 1 306 ? -8.312 35.125 19.562 1 97.38 306 ALA A CA 1
ATOM 2486 C C . ALA A 1 306 ? -9.25 34.188 18.797 1 97.38 306 ALA A C 1
ATOM 2488 O O . ALA A 1 306 ? -9.805 34.562 17.766 1 97.38 306 ALA A O 1
ATOM 2489 N N . VAL A 1 307 ? -9.414 32.969 19.297 1 97.25 307 VAL A N 1
ATOM 2490 C CA . VAL A 1 307 ? -10.305 32 18.672 1 97.25 307 VAL A CA 1
ATOM 2491 C C . VAL A 1 307 ? -11.742 32.5 18.688 1 97.25 307 VAL A C 1
ATOM 2493 O O . VAL A 1 307 ? -12.43 32.469 17.672 1 97.25 307 VAL A O 1
ATOM 2496 N N . ARG A 1 308 ? -12.125 33 19.781 1 96.06 308 ARG A N 1
ATOM 2497 C CA . ARG A 1 308 ? -13.484 33.5 19.906 1 96.06 308 ARG A CA 1
ATOM 2498 C C . ARG A 1 308 ? -13.727 34.688 19 1 96.06 308 ARG A C 1
ATOM 2500 O O . ARG A 1 308 ? -14.797 34.812 18.406 1 96.06 308 ARG A O 1
ATOM 2507 N N . GLU A 1 309 ? -12.734 35.594 18.938 1 96.69 309 GLU A N 1
ATOM 2508 C CA . GLU A 1 309 ? -12.859 36.719 18.047 1 96.69 309 GLU A CA 1
ATOM 2509 C C . GLU A 1 309 ? -13.031 36.281 16.594 1 96.69 309 GLU A C 1
ATOM 2511 O O . GLU A 1 309 ? -13.914 36.781 15.883 1 96.69 309 GLU A O 1
ATOM 2516 N N . ALA A 1 310 ? -12.25 35.375 16.172 1 97.69 310 ALA A N 1
ATOM 2517 C CA . ALA A 1 310 ? -12.297 34.875 14.797 1 97.69 310 ALA A CA 1
ATOM 2518 C C . ALA A 1 310 ? -13.633 34.219 14.5 1 97.69 310 ALA A C 1
ATOM 2520 O O . ALA A 1 310 ? -14.328 34.594 13.547 1 97.69 310 ALA A O 1
ATOM 2521 N N . TYR A 1 311 ? -14.062 33.281 15.297 1 97.25 311 TYR A N 1
ATOM 2522 C CA . TYR A 1 311 ? -15.242 32.469 15.008 1 97.25 311 TYR A CA 1
ATOM 2523 C C . TYR A 1 311 ? -16.516 33.25 15.242 1 97.25 311 TYR A C 1
ATOM 2525 O O . TYR A 1 311 ? -17.594 32.875 14.75 1 97.25 311 TYR A O 1
ATOM 2533 N N . SER A 1 312 ? -16.422 34.312 16.031 1 96.12 312 SER A N 1
ATOM 2534 C CA . SER A 1 312 ? -17.594 35.188 16.172 1 96.12 312 SER A CA 1
ATOM 2535 C C . SER A 1 312 ? -18.031 35.781 14.828 1 96.12 312 SER A C 1
ATOM 2537 O O . SER A 1 312 ? -19.188 36.156 14.656 1 96.12 312 SER A O 1
ATOM 2539 N N . THR A 1 313 ? -17.125 35.844 13.859 1 95.44 313 THR A N 1
ATOM 2540 C CA . THR A 1 313 ? -17.422 36.406 12.547 1 95.44 313 THR A CA 1
ATOM 2541 C C . THR A 1 313 ? -18.062 35.375 11.633 1 95.44 313 THR A C 1
ATOM 2543 O O . THR A 1 313 ? -18.578 35.719 10.57 1 95.44 313 THR A O 1
ATOM 2546 N N . VAL A 1 314 ? -18.031 34.156 11.961 1 96.38 314 VAL A N 1
ATOM 2547 C CA . VAL A 1 314 ? -18.531 33.062 11.133 1 96.38 314 VAL A CA 1
ATOM 2548 C C . VAL A 1 314 ? -20.031 32.875 11.344 1 96.38 314 VAL A C 1
ATOM 2550 O O . VAL A 1 314 ? -20.5 32.875 12.484 1 96.38 314 VAL A O 1
ATOM 2553 N N . SER A 1 315 ? -20.781 32.75 10.289 1 95.06 315 SER A N 1
ATOM 2554 C CA . SER A 1 315 ? -22.234 32.625 10.375 1 95.06 315 SER A CA 1
ATOM 2555 C C . SER A 1 315 ? -22.641 31.312 11.039 1 95.06 315 SER A C 1
ATOM 2557 O O . SER A 1 315 ? -21.844 30.359 11.078 1 95.06 315 SER A O 1
ATOM 2559 N N . GLU A 1 316 ? -23.875 31.266 11.539 1 94.06 316 GLU A N 1
ATOM 2560 C CA . GLU A 1 316 ? -24.391 30.047 12.148 1 94.06 316 GLU A CA 1
ATOM 2561 C C . GLU A 1 316 ? -24.438 28.906 11.141 1 94.06 316 GLU A C 1
ATOM 2563 O O . GLU A 1 316 ? -24.156 27.75 11.484 1 94.06 316 GLU A O 1
ATOM 2568 N N . GLU A 1 317 ? -24.859 29.234 9.977 1 96 317 GLU A N 1
ATOM 2569 C CA . GLU A 1 317 ? -24.938 28.234 8.922 1 96 317 GLU A CA 1
ATOM 2570 C C . GLU A 1 317 ? -23.562 27.641 8.633 1 96 317 GLU A C 1
ATOM 2572 O O . GLU A 1 317 ? -23.422 26.422 8.492 1 96 317 GLU A O 1
ATOM 2577 N N . ASP A 1 318 ? -22.547 28.469 8.531 1 97.38 318 ASP A N 1
ATOM 2578 C CA . ASP A 1 318 ? -21.188 28 8.25 1 97.38 318 ASP A CA 1
ATOM 2579 C C . ASP A 1 318 ? -20.641 27.188 9.422 1 97.38 318 ASP A C 1
ATOM 2581 O O . ASP A 1 318 ? -19.891 26.234 9.219 1 97.38 318 ASP A O 1
ATOM 2585 N N . MET A 1 319 ? -21 27.578 10.633 1 97 319 MET A N 1
ATOM 2586 C CA . MET A 1 319 ? -20.562 26.828 11.797 1 97 319 MET A CA 1
ATOM 2587 C C . MET A 1 319 ? -21.141 25.406 11.781 1 97 319 MET A C 1
ATOM 2589 O O . MET A 1 319 ? -20.469 24.453 12.18 1 97 319 MET A O 1
ATOM 2593 N N . LYS A 1 320 ? -22.359 25.281 11.359 1 96.75 320 LYS A N 1
ATOM 2594 C CA . LYS A 1 320 ? -22.984 23.953 11.242 1 96.75 320 LYS A CA 1
ATOM 2595 C C . LYS A 1 320 ? -22.25 23.094 10.219 1 96.75 320 LYS A C 1
ATOM 2597 O O . LYS A 1 320 ? -22.047 21.906 10.43 1 96.75 320 LYS A O 1
ATOM 2602 N N . GLU A 1 321 ? -21.891 23.734 9.141 1 97.69 321 GLU A N 1
ATOM 2603 C CA . GLU A 1 321 ? -21.141 23.016 8.117 1 97.69 321 GLU A CA 1
ATOM 2604 C C . GLU A 1 321 ? -19.781 22.578 8.641 1 97.69 321 GLU A C 1
ATOM 2606 O O . GLU A 1 321 ? -19.312 21.469 8.344 1 97.69 321 GLU A O 1
ATOM 2611 N N . LEU A 1 322 ? -19.094 23.391 9.375 1 97.94 322 LEU A N 1
ATOM 2612 C CA . LEU A 1 322 ? -17.812 23.031 9.977 1 97.94 322 LEU A CA 1
ATOM 2613 C C . LEU A 1 322 ? -17.969 21.828 10.906 1 97.94 322 LEU A C 1
ATOM 2615 O O . LEU A 1 322 ? -17.094 20.969 10.953 1 97.94 322 LEU A O 1
ATOM 2619 N N . GLN A 1 323 ? -19.062 21.844 11.633 1 97.5 323 GLN A N 1
ATOM 2620 C CA . GLN A 1 323 ? -19.312 20.734 12.547 1 97.5 323 GLN A CA 1
ATOM 2621 C C . GLN A 1 323 ? -19.406 19.422 11.789 1 97.5 323 GLN A C 1
ATOM 2623 O O . GLN A 1 323 ? -18.922 18.391 12.258 1 97.5 323 GLN A O 1
ATOM 2628 N N . ILE A 1 324 ? -20.031 19.469 10.695 1 96.25 324 ILE A N 1
ATOM 2629 C CA . ILE A 1 324 ? -20.172 18.281 9.875 1 96.25 324 ILE A CA 1
ATOM 2630 C C . ILE A 1 324 ? -18.812 17.844 9.352 1 96.25 324 ILE A C 1
ATOM 2632 O O . ILE A 1 324 ? -18.453 16.672 9.414 1 96.25 324 ILE A O 1
ATOM 2636 N N . ILE A 1 325 ? -18.031 18.766 8.875 1 96.31 325 ILE A N 1
ATOM 2637 C CA . ILE A 1 325 ? -16.734 18.484 8.266 1 96.31 325 ILE A CA 1
ATOM 2638 C C . ILE A 1 325 ? -15.766 17.953 9.32 1 96.31 325 ILE A C 1
ATOM 2640 O O . ILE A 1 325 ? -14.984 17.047 9.055 1 96.31 325 ILE A O 1
ATOM 2644 N N . PHE A 1 326 ? -15.82 18.484 10.586 1 96.81 326 PHE A N 1
ATOM 2645 C CA . PHE A 1 326 ? -14.836 18.172 11.609 1 96.81 326 PHE A CA 1
ATOM 2646 C C . PHE A 1 326 ? -15.32 17.031 12.5 1 96.81 326 PHE A C 1
ATOM 2648 O O . PHE A 1 326 ? -14.586 16.562 13.367 1 96.81 326 PHE A O 1
ATOM 2655 N N . LYS A 1 327 ? -16.5 16.562 12.281 1 94.75 327 LYS A N 1
ATOM 2656 C CA . LYS A 1 327 ? -17.078 15.523 13.133 1 94.75 327 LYS A CA 1
ATOM 2657 C C . LYS A 1 327 ? -16.156 14.305 13.211 1 94.75 327 LYS A C 1
ATOM 2659 O O . LYS A 1 327 ? -15.859 13.812 14.305 1 94.75 327 LYS A O 1
ATOM 2664 N N . PRO A 1 328 ? -15.57 13.781 12.094 1 93.5 328 PRO A N 1
ATOM 2665 C CA . PRO A 1 328 ? -14.688 12.625 12.203 1 93.5 328 PRO A CA 1
ATOM 2666 C C . PRO A 1 328 ? -13.461 12.898 13.07 1 93.5 328 PRO A C 1
ATOM 2668 O O . PRO A 1 328 ? -13.086 12.07 13.906 1 93.5 328 PRO A O 1
ATOM 2671 N N . ASP A 1 329 ? -12.852 14.086 12.906 1 96.19 329 ASP A N 1
ATOM 2672 C CA . ASP A 1 329 ? -11.68 14.438 13.703 1 96.19 329 ASP A CA 1
ATOM 2673 C C . ASP A 1 329 ? -12.023 14.508 15.188 1 96.19 329 ASP A C 1
ATOM 2675 O O . ASP A 1 329 ? -11.266 14.031 16.031 1 96.19 329 ASP A O 1
ATOM 2679 N N . CYS A 1 330 ? -13.156 15.125 15.453 1 96.31 330 CYS A N 1
ATOM 2680 C CA . CYS A 1 330 ? -13.586 15.266 16.844 1 96.31 330 CYS A CA 1
ATOM 2681 C C . CYS A 1 330 ? -13.805 13.906 17.484 1 96.31 330 CYS A C 1
ATOM 2683 O O . CYS A 1 330 ? -13.352 13.656 18.594 1 96.31 330 CYS A O 1
ATOM 2685 N N . GLU A 1 331 ? -14.43 13.055 16.766 1 93.75 331 GLU A N 1
ATOM 2686 C CA . GLU A 1 331 ? -14.758 11.742 17.297 1 93.75 331 GLU A CA 1
ATOM 2687 C C . GLU A 1 331 ? -13.523 10.852 17.391 1 93.75 331 GLU A C 1
ATOM 2689 O O . GLU A 1 331 ? -13.266 10.227 18.422 1 93.75 331 GLU A O 1
ATOM 2694 N N . ILE A 1 332 ? -12.742 10.773 16.375 1 93.94 332 ILE A N 1
ATOM 2695 C CA . ILE A 1 332 ? -11.617 9.852 16.281 1 93.94 332 ILE A CA 1
ATOM 2696 C C . ILE A 1 332 ? -10.539 10.242 17.281 1 93.94 332 ILE A C 1
ATOM 2698 O O . ILE A 1 332 ? -9.953 9.375 17.938 1 93.94 332 ILE A O 1
ATOM 2702 N N . PHE A 1 333 ? -10.289 11.531 17.438 1 95.25 333 PHE A N 1
ATOM 2703 C CA . PHE A 1 333 ? -9.164 11.977 18.25 1 95.25 333 PHE A CA 1
ATOM 2704 C C . PHE A 1 333 ? -9.648 12.5 19.594 1 95.25 333 PHE A C 1
ATOM 2706 O O . PHE A 1 333 ? -8.883 13.117 20.328 1 95.25 333 PHE A O 1
ATOM 2713 N N . SER A 1 334 ? -10.922 12.367 19.891 1 94.31 334 SER A N 1
ATOM 2714 C CA . SER A 1 334 ? -11.531 12.609 21.188 1 94.31 334 SER A CA 1
ATOM 2715 C C . SER A 1 334 ? -11.445 14.086 21.562 1 94.31 334 SER A C 1
ATOM 2717 O O . SER A 1 334 ? -11.023 14.422 22.672 1 94.31 334 SER A O 1
ATOM 2719 N N . TYR A 1 335 ? -11.727 14.914 20.672 1 96.5 335 TYR A N 1
ATOM 2720 C CA . TYR A 1 335 ? -11.953 16.328 20.953 1 96.5 335 TYR A CA 1
ATOM 2721 C C . TYR A 1 335 ? -13.438 16.594 21.203 1 96.5 335 TYR A C 1
ATOM 2723 O O . TYR A 1 335 ? -14.297 16.016 20.531 1 96.5 335 TYR A O 1
ATOM 2731 N N . GLU A 1 336 ? -13.727 17.453 22.109 1 94.88 336 GLU A N 1
ATOM 2732 C CA . GLU A 1 336 ? -15.117 17.734 22.438 1 94.88 336 GLU A CA 1
ATOM 2733 C C . GLU A 1 336 ? -15.805 18.5 21.297 1 94.88 336 GLU A C 1
ATOM 2735 O O . GLU A 1 336 ? -16.953 18.219 20.953 1 94.88 336 GLU A O 1
ATOM 2740 N N . CYS A 1 337 ? -15.18 19.391 20.734 1 95.5 337 CYS A N 1
ATOM 2741 C CA . CYS A 1 337 ? -15.633 20.203 19.609 1 95.5 337 CYS A CA 1
ATOM 2742 C C . CYS A 1 337 ? -16.984 20.844 19.906 1 95.5 337 CYS A C 1
ATOM 2744 O O . CYS A 1 337 ? -17.875 20.859 19.047 1 95.5 337 CYS A O 1
ATOM 2746 N N . ASN A 1 338 ? -17.141 21.297 21.109 1 93.06 338 ASN A N 1
ATOM 2747 C CA . ASN A 1 338 ? -18.328 22.062 21.453 1 93.06 338 ASN A CA 1
ATOM 2748 C C . ASN A 1 338 ? -18.281 23.453 20.812 1 93.06 338 ASN A C 1
ATOM 2750 O O . ASN A 1 338 ? -17.359 24.234 21.062 1 93.06 338 ASN A O 1
ATOM 2754 N N . ILE A 1 339 ? -19.328 23.766 20.109 1 91.56 339 ILE A N 1
ATOM 2755 C CA . ILE A 1 339 ? -19.391 25 19.328 1 91.56 339 ILE A CA 1
ATOM 2756 C C . ILE A 1 339 ? -19.203 26.203 20.266 1 91.56 339 ILE A C 1
ATOM 2758 O O . ILE A 1 339 ? -18.578 27.203 19.891 1 91.56 339 ILE A O 1
ATOM 2762 N N . LEU A 1 340 ? -19.75 26.125 21.438 1 90.31 340 LEU A N 1
ATOM 2763 C CA . LEU A 1 340 ? -19.734 27.234 22.391 1 90.31 340 LEU A CA 1
ATOM 2764 C C . LEU A 1 340 ? -18.312 27.5 22.891 1 90.31 340 LEU A C 1
ATOM 2766 O O . LEU A 1 340 ? -18.031 28.562 23.438 1 90.31 340 LEU A O 1
ATOM 2770 N N . ASP A 1 341 ? -17.5 26.578 22.719 1 91.25 341 ASP A N 1
ATOM 2771 C CA . ASP A 1 341 ? -16.094 26.781 23.109 1 91.25 341 ASP A CA 1
ATOM 2772 C C . ASP A 1 341 ? -15.383 27.703 22.125 1 91.25 341 ASP A C 1
ATOM 2774 O O . ASP A 1 341 ? -14.359 28.312 22.469 1 91.25 341 ASP A O 1
ATOM 2778 N N . TYR A 1 342 ? -15.922 27.812 20.922 1 94.75 342 TYR A N 1
ATOM 2779 C CA . TYR A 1 342 ? -15.242 28.562 19.875 1 94.75 342 TYR A CA 1
ATOM 2780 C C . TYR A 1 342 ? -15.984 29.859 19.578 1 94.75 342 TYR A C 1
ATOM 2782 O O . TYR A 1 342 ? -15.352 30.906 19.359 1 94.75 342 TYR A O 1
ATOM 2790 N N . LYS A 1 343 ? -17.172 29.734 19.531 1 92 343 LYS A N 1
ATOM 2791 C CA . LYS A 1 343 ? -18.016 30.875 19.188 1 92 343 LYS A CA 1
ATOM 2792 C C . LYS A 1 343 ? -18.891 31.297 20.359 1 92 343 LYS A C 1
ATOM 2794 O O . LYS A 1 343 ? -19.641 30.484 20.906 1 92 343 LYS A O 1
ATOM 2799 N N . PRO A 1 344 ? -18.719 32.594 20.703 1 85.69 344 PRO A N 1
ATOM 2800 C CA . PRO A 1 344 ? -19.609 33.062 21.766 1 85.69 344 PRO A CA 1
ATOM 2801 C C . PRO A 1 344 ? -21.078 33.031 21.344 1 85.69 344 PRO A C 1
ATOM 2803 O O . PRO A 1 344 ? -21.391 33.031 20.156 1 85.69 344 PRO A O 1
ATOM 2806 N N . GLU A 1 345 ? -21.891 32.906 22.422 1 78.25 345 GLU A N 1
ATOM 2807 C CA . GLU A 1 345 ? -23.328 32.875 22.172 1 78.25 345 GLU A CA 1
ATOM 2808 C C . GLU A 1 345 ? -23.766 34.094 21.375 1 78.25 345 GLU A C 1
ATOM 2810 O O . GLU A 1 345 ? -23.156 35.188 21.484 1 78.25 345 GLU A O 1
ATOM 2815 N N . ASP A 1 346 ? -24.797 33.875 20.688 1 68.31 346 ASP A N 1
ATOM 2816 C CA . ASP A 1 346 ? -25.328 34.938 19.812 1 68.31 346 ASP A CA 1
ATOM 2817 C C . ASP A 1 346 ? -25.703 36.188 20.625 1 68.31 346 ASP A C 1
ATOM 2819 O O . ASP A 1 346 ? -26.25 36.062 21.734 1 68.31 346 ASP A O 1
ATOM 2823 N N . GLY A 1 347 ? -25.359 37.375 20.141 1 69.31 347 GLY A N 1
ATOM 2824 C CA . GLY A 1 347 ? -25.703 38.625 20.797 1 69.31 347 GLY A CA 1
ATOM 2825 C C . GLY A 1 347 ? -24.531 39.219 21.562 1 69.31 347 GLY A C 1
ATOM 2826 O O . GLY A 1 347 ? -24.578 40.406 21.922 1 69.31 347 GLY A O 1
ATOM 2827 N N . ILE A 1 348 ? -23.594 38.438 21.766 1 73.5 348 ILE A N 1
ATOM 2828 C CA . ILE A 1 348 ? -22.422 38.969 22.438 1 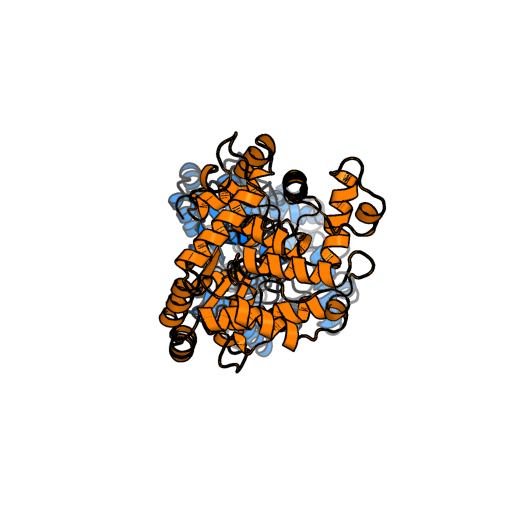73.5 348 ILE A CA 1
ATOM 2829 C C . ILE A 1 348 ? -21.438 39.5 21.422 1 73.5 348 ILE A C 1
ATOM 2831 O O . ILE A 1 348 ? -20.922 38.75 20.594 1 73.5 348 ILE A O 1
ATOM 2835 N N . ALA A 1 349 ? -21.406 40.719 21.391 1 75.88 349 ALA A N 1
ATOM 2836 C CA . ALA A 1 349 ? -20.484 41.344 20.438 1 75.88 349 ALA A CA 1
ATOM 2837 C C . ALA A 1 349 ? -19.062 41.344 20.969 1 75.88 349 ALA A C 1
ATOM 2839 O O . ALA A 1 349 ? -18.828 41.594 22.141 1 75.88 349 ALA A O 1
ATOM 2840 N N . ILE A 1 350 ? -18.141 40.938 20.125 1 87.25 350 ILE A N 1
ATOM 2841 C CA . ILE A 1 350 ? -16.719 40.969 20.438 1 87.25 350 ILE A CA 1
ATOM 2842 C C . ILE A 1 350 ? -16.031 42.094 19.688 1 87.25 350 ILE A C 1
ATOM 2844 O O . ILE A 1 350 ? -16.172 42.219 18.469 1 87.25 350 ILE A O 1
ATOM 2848 N N . GLU A 1 351 ? -15.422 42.969 20.453 1 87.12 351 GLU A N 1
ATOM 2849 C CA . GLU A 1 351 ? -14.656 44.031 19.828 1 87.12 351 GLU A CA 1
ATOM 2850 C C . GLU A 1 351 ? -13.406 43.5 19.141 1 87.12 351 GLU A C 1
ATOM 2852 O O . GLU A 1 351 ? -12.625 42.75 19.766 1 87.12 351 GLU A O 1
ATOM 2857 N N . PRO A 1 352 ? -13.258 43.875 17.875 1 91.5 352 PRO A N 1
ATOM 2858 C CA . PRO A 1 352 ? -12.078 43.406 17.156 1 91.5 352 PRO A CA 1
ATOM 2859 C C . PRO A 1 352 ? -10.766 43.875 17.781 1 91.5 352 PRO A C 1
ATOM 2861 O O . PRO A 1 352 ? -10.672 45.031 18.203 1 91.5 352 PRO A O 1
ATOM 2864 N N . PHE A 1 353 ? -9.859 43 17.922 1 96 353 PHE A N 1
ATOM 2865 C CA . PHE A 1 353 ? -8.539 43.344 18.453 1 96 353 PHE A CA 1
ATOM 2866 C C . PHE A 1 353 ? -7.449 42.594 17.688 1 96 353 PHE A C 1
ATOM 2868 O O . PHE A 1 353 ? -6.609 43.219 17.031 1 96 353 PHE A O 1
ATOM 2875 N N . PHE A 1 354 ? -7.492 41.344 17.688 1 97.25 354 PHE A N 1
ATOM 2876 C CA . PHE A 1 354 ? -6.422 40.5 17.156 1 97.25 354 PHE A CA 1
ATOM 2877 C C . PHE A 1 354 ? -6.309 40.656 15.641 1 97.25 354 PHE A C 1
ATOM 2879 O O . PHE A 1 354 ? -5.207 40.656 15.094 1 97.25 354 PHE A O 1
ATOM 2886 N N . PHE A 1 355 ? -7.391 40.781 14.969 1 97 355 PHE A N 1
ATOM 2887 C CA . PHE A 1 355 ? -7.367 40.812 13.516 1 97 355 PHE A CA 1
ATOM 2888 C C . PHE A 1 355 ? -7.543 42.25 13 1 97 355 PHE A C 1
ATOM 2890 O O . PHE A 1 355 ? -7.77 42.469 11.812 1 97 355 PHE A O 1
ATOM 2897 N N . ASP A 1 356 ? -7.531 43.156 13.945 1 94.94 356 ASP A N 1
ATOM 2898 C CA . ASP A 1 356 ? -7.461 44.594 13.633 1 94.94 356 ASP A CA 1
ATOM 2899 C C . ASP A 1 356 ? -6.047 45.125 13.82 1 94.94 356 ASP A C 1
ATOM 2901 O O . ASP A 1 356 ? -5.582 45.281 14.953 1 94.94 356 ASP A O 1
ATOM 2905 N N . THR A 1 357 ? -5.379 45.531 12.766 1 94.38 357 THR A N 1
ATOM 2906 C CA . THR A 1 357 ? -3.98 45.938 12.852 1 94.38 357 THR A CA 1
ATOM 2907 C C . THR A 1 357 ? -3.863 47.438 13.125 1 94.38 357 THR A C 1
ATOM 2909 O O . THR A 1 357 ? -2.779 47.938 13.445 1 94.38 357 THR A O 1
ATOM 2912 N N . SER A 1 358 ? -4.949 48.125 13.062 1 91.62 358 SER A N 1
ATOM 2913 C CA . SER A 1 358 ? -4.922 49.562 13.297 1 91.62 358 SER A CA 1
ATOM 2914 C C . SER A 1 358 ? -4.508 49.875 14.727 1 91.62 358 SER A C 1
ATOM 2916 O O . SER A 1 358 ? -3.932 50.938 14.992 1 91.62 358 SER A O 1
ATOM 2918 N N . THR A 1 359 ? -4.715 48.969 15.617 1 89.06 359 THR A N 1
ATOM 2919 C CA . THR A 1 359 ? -4.395 49.188 17.016 1 89.06 359 THR A CA 1
ATOM 2920 C C . THR A 1 359 ? -3.186 48.375 17.453 1 89.06 359 THR A C 1
ATOM 2922 O O . THR A 1 359 ? -2.93 48.219 18.641 1 89.06 359 THR A O 1
ATOM 2925 N N . ALA A 1 360 ? -2.453 47.844 16.562 1 90.38 360 ALA A N 1
ATOM 2926 C CA . ALA A 1 360 ? -1.341 46.969 16.891 1 90.38 360 ALA A CA 1
ATOM 2927 C C . ALA A 1 360 ? -0.23 47.719 17.609 1 90.38 360 ALA A C 1
ATOM 2929 O O . ALA A 1 360 ? 0.013 48.875 17.344 1 90.38 360 ALA A O 1
ATOM 2930 N N . MET B 1 1 ? 6.309 -16.922 10.406 1 68.44 1 MET B N 1
ATOM 2931 C CA . MET B 1 1 ? 7.363 -17.688 9.75 1 68.44 1 MET B CA 1
ATOM 2932 C C . MET B 1 1 ? 8.734 -17.281 10.281 1 68.44 1 MET B C 1
ATOM 2934 O O . MET B 1 1 ? 9.148 -16.141 10.125 1 68.44 1 MET B O 1
ATOM 2938 N N . LYS B 1 2 ? 9.5 -18.172 10.867 1 74.81 2 LYS B N 1
ATOM 2939 C CA . LYS B 1 2 ? 10.766 -17.906 11.555 1 74.81 2 LYS B CA 1
ATOM 2940 C C . LYS B 1 2 ? 11.82 -17.391 10.586 1 74.81 2 LYS B C 1
ATOM 2942 O O . LYS B 1 2 ? 12.633 -16.531 10.945 1 74.81 2 LYS B O 1
ATOM 2947 N N . VAL B 1 3 ? 11.617 -17.766 9.391 1 82.31 3 VAL B N 1
ATOM 2948 C CA . VAL B 1 3 ? 12.617 -17.438 8.375 1 82.31 3 VAL B CA 1
ATOM 2949 C C . VAL B 1 3 ? 12.523 -15.953 8.023 1 82.31 3 VAL B C 1
ATOM 2951 O O . VAL B 1 3 ? 13.516 -15.328 7.656 1 82.31 3 VAL B O 1
ATOM 2954 N N . CYS B 1 4 ? 11.391 -15.398 8.125 1 86.31 4 CYS B N 1
ATOM 2955 C CA . CYS B 1 4 ? 11.148 -14.016 7.73 1 86.31 4 CYS B CA 1
ATOM 2956 C C . CYS B 1 4 ? 11.508 -13.055 8.859 1 86.31 4 CYS B C 1
ATOM 2958 O O . CYS B 1 4 ? 11.633 -11.852 8.633 1 86.31 4 CYS B O 1
ATOM 2960 N N . GLU B 1 5 ? 11.617 -13.586 10.055 1 81.88 5 GLU B N 1
ATOM 2961 C CA . GLU B 1 5 ? 11.859 -12.719 11.203 1 81.88 5 GLU B CA 1
ATOM 2962 C C . GLU B 1 5 ? 13.148 -11.914 11.023 1 81.88 5 GLU B C 1
ATOM 2964 O O . GLU B 1 5 ? 14.227 -12.484 10.867 1 81.88 5 GLU B O 1
ATOM 2969 N N . GLY B 1 6 ? 13.031 -10.609 11 1 76.88 6 GLY B N 1
ATOM 2970 C CA . GLY B 1 6 ? 14.172 -9.727 10.82 1 76.88 6 GLY B CA 1
ATOM 2971 C C . GLY B 1 6 ? 14.594 -9.586 9.375 1 76.88 6 GLY B C 1
ATOM 2972 O O . GLY B 1 6 ? 15.562 -8.875 9.07 1 76.88 6 GLY B O 1
ATOM 2973 N N . LYS B 1 7 ? 13.898 -10.297 8.508 1 79.31 7 LYS B N 1
ATOM 2974 C CA . LYS B 1 7 ? 14.234 -10.281 7.086 1 79.31 7 LYS B CA 1
ATOM 2975 C C . LYS B 1 7 ? 13.094 -9.711 6.254 1 79.31 7 LYS B C 1
ATOM 2977 O O . LYS B 1 7 ? 12.875 -10.125 5.113 1 79.31 7 LYS B O 1
ATOM 2982 N N . GLU B 1 8 ? 12.336 -8.867 6.875 1 79.75 8 GLU B N 1
ATOM 2983 C CA . GLU B 1 8 ? 11.164 -8.32 6.195 1 79.75 8 GLU B CA 1
ATOM 2984 C C . GLU B 1 8 ? 11.57 -7.496 4.977 1 79.75 8 GLU B C 1
ATOM 2986 O O . GLU B 1 8 ? 10.805 -7.387 4.016 1 79.75 8 GLU B O 1
ATOM 2991 N N . PHE B 1 9 ? 12.734 -7.07 4.992 1 78.25 9 PHE B N 1
ATOM 2992 C CA . PHE B 1 9 ? 13.141 -6.168 3.924 1 78.25 9 PHE B CA 1
ATOM 2993 C C . PHE B 1 9 ? 14.25 -6.789 3.082 1 78.25 9 PHE B C 1
ATOM 2995 O O . PHE B 1 9 ? 14.891 -6.102 2.287 1 78.25 9 PHE B O 1
ATOM 3002 N N . THR B 1 10 ? 14.469 -8.008 3.217 1 76.31 10 THR B N 1
ATOM 3003 C CA . THR B 1 10 ? 15.477 -8.734 2.451 1 76.31 10 THR B CA 1
ATOM 3004 C C . THR B 1 10 ? 14.852 -9.438 1.252 1 76.31 10 THR B C 1
ATOM 3006 O O . THR B 1 10 ? 15.391 -9.391 0.145 1 76.31 10 THR B O 1
ATOM 3009 N N . TYR B 1 11 ? 13.727 -9.969 1.511 1 74.19 11 TYR B N 1
ATOM 3010 C CA . TYR B 1 11 ? 13.047 -10.734 0.467 1 74.19 11 TYR B CA 1
ATOM 3011 C C . TYR B 1 11 ? 12 -9.883 -0.238 1 74.19 11 TYR B C 1
ATOM 3013 O O . TYR B 1 11 ? 10.797 -10.078 -0.044 1 74.19 11 TYR B O 1
ATOM 3021 N N . VAL B 1 12 ? 12.344 -8.93 -1.028 1 75.88 12 VAL B N 1
ATOM 3022 C CA . VAL B 1 12 ? 11.43 -7.965 -1.618 1 75.88 12 VAL B CA 1
ATOM 3023 C C . VAL B 1 12 ? 11.109 -8.359 -3.059 1 75.88 12 VAL B C 1
ATOM 3025 O O . VAL B 1 12 ? 10.102 -7.926 -3.621 1 75.88 12 VAL B O 1
ATOM 3028 N N . GLY B 1 13 ? 11.82 -9.344 -3.627 1 81 13 GLY B N 1
ATOM 3029 C CA . GLY B 1 13 ? 11.586 -9.836 -4.977 1 81 13 GLY B CA 1
ATOM 3030 C C . GLY B 1 13 ? 11.742 -8.758 -6.035 1 81 13 GLY B C 1
ATOM 3031 O O . GLY B 1 13 ? 12.258 -7.676 -5.754 1 81 13 GLY B O 1
ATOM 3032 N N . ASN B 1 14 ? 11.297 -9.047 -7.312 1 85.94 14 ASN B N 1
ATOM 3033 C CA . ASN B 1 14 ? 11.516 -8.148 -8.445 1 85.94 14 ASN B CA 1
ATOM 3034 C C . ASN B 1 14 ? 10.195 -7.676 -9.039 1 85.94 14 ASN B C 1
ATOM 3036 O O . ASN B 1 14 ? 10.172 -6.73 -9.836 1 85.94 14 ASN B O 1
ATOM 3040 N N . ASN B 1 15 ? 9.086 -8.312 -8.664 1 90.19 15 ASN B N 1
ATOM 3041 C CA . ASN B 1 15 ? 7.797 -7.91 -9.219 1 90.19 15 ASN B CA 1
ATOM 3042 C C . ASN B 1 15 ? 7.438 -6.484 -8.812 1 90.19 15 ASN B C 1
ATOM 3044 O O . ASN B 1 15 ? 7.688 -6.074 -7.676 1 90.19 15 ASN B O 1
ATOM 3048 N N . SER B 1 16 ? 6.84 -5.793 -9.742 1 89.62 16 SER B N 1
ATOM 3049 C CA . SER B 1 16 ? 6.328 -4.465 -9.422 1 89.62 16 SER B CA 1
ATOM 3050 C C . SER B 1 16 ? 5.156 -4.535 -8.453 1 89.62 16 SER B C 1
ATOM 3052 O O . SER B 1 16 ? 4.5 -5.574 -8.344 1 89.62 16 SER B O 1
ATOM 3054 N N . GLU B 1 17 ? 4.922 -3.4 -7.766 1 90.38 17 GLU B N 1
ATOM 3055 C CA . GLU B 1 17 ? 3.797 -3.314 -6.84 1 90.38 17 GLU B CA 1
ATOM 3056 C C . GLU B 1 17 ? 2.477 -3.607 -7.547 1 90.38 17 GLU B C 1
ATOM 3058 O O . GLU B 1 17 ? 1.597 -4.262 -6.984 1 90.38 17 GLU B O 1
ATOM 3063 N N . THR B 1 18 ? 2.352 -3.082 -8.711 1 91 18 THR B N 1
ATOM 3064 C CA . THR B 1 18 ? 1.116 -3.252 -9.469 1 91 18 THR B CA 1
ATOM 3065 C C . THR B 1 18 ? 0.827 -4.73 -9.711 1 91 18 THR B C 1
ATOM 3067 O O . THR B 1 18 ? -0.307 -5.184 -9.539 1 91 18 THR B O 1
ATOM 3070 N N . ILE B 1 19 ? 1.829 -5.492 -10.047 1 92 19 ILE B N 1
ATOM 3071 C CA . ILE B 1 19 ? 1.675 -6.918 -10.312 1 92 19 ILE B CA 1
ATOM 3072 C C . ILE B 1 19 ? 1.29 -7.645 -9.023 1 92 19 ILE B C 1
ATOM 3074 O O . ILE B 1 19 ? 0.37 -8.469 -9.016 1 92 19 ILE B O 1
ATOM 3078 N N . VAL B 1 20 ? 1.971 -7.309 -7.984 1 93.75 20 VAL B N 1
ATOM 3079 C CA . VAL B 1 20 ? 1.731 -7.98 -6.711 1 93.75 20 VAL B CA 1
ATOM 3080 C C . VAL B 1 20 ? 0.312 -7.688 -6.23 1 93.75 20 VAL B C 1
ATOM 3082 O O . VAL B 1 20 ? -0.397 -8.586 -5.777 1 93.75 20 VAL B O 1
ATOM 3085 N N . ARG B 1 21 ? -0.152 -6.445 -6.305 1 94.5 21 ARG B N 1
ATOM 3086 C CA . ARG B 1 21 ? -1.485 -6.035 -5.875 1 94.5 21 ARG B CA 1
ATOM 3087 C C . ARG B 1 21 ? -2.564 -6.855 -6.574 1 94.5 21 ARG B C 1
ATOM 3089 O O . ARG B 1 21 ? -3.584 -7.191 -5.969 1 94.5 21 ARG B O 1
ATOM 3096 N N . ASN B 1 22 ? -2.328 -7.223 -7.785 1 93.31 22 ASN B N 1
ATOM 3097 C CA . ASN B 1 22 ? -3.322 -7.922 -8.594 1 93.31 22 ASN B CA 1
ATOM 3098 C C . ASN B 1 22 ? -3.484 -9.375 -8.156 1 93.31 22 ASN B C 1
ATOM 3100 O O . ASN B 1 22 ? -4.504 -10 -8.445 1 93.31 22 ASN B O 1
ATOM 3104 N N . HIS B 1 23 ? -2.566 -9.898 -7.488 1 93.94 23 HIS B N 1
ATOM 3105 C CA . HIS B 1 23 ? -2.613 -11.289 -7.066 1 93.94 23 HIS B CA 1
ATOM 3106 C C . HIS B 1 23 ? -3.447 -11.461 -5.801 1 93.94 23 HIS B C 1
ATOM 3108 O O . HIS B 1 23 ? -3.85 -12.57 -5.461 1 93.94 23 HIS B O 1
ATOM 3114 N N . PHE B 1 24 ? -3.613 -10.344 -5.121 1 96.88 24 PHE B N 1
ATOM 3115 C CA . PHE B 1 24 ? -4.391 -10.422 -3.891 1 96.88 24 PHE B CA 1
ATOM 3116 C C . PHE B 1 24 ? -5.871 -10.195 -4.168 1 96.88 24 PHE B C 1
ATOM 3118 O O . PHE B 1 24 ? -6.258 -9.125 -4.645 1 96.88 24 PHE B O 1
ATOM 3125 N N . VAL B 1 25 ? -6.676 -11.172 -3.887 1 96.5 25 VAL B N 1
ATOM 3126 C CA . VAL B 1 25 ? -8.125 -11.039 -3.936 1 96.5 25 VAL B CA 1
ATOM 3127 C C . VAL B 1 25 ? -8.695 -11.055 -2.52 1 96.5 25 VAL B C 1
ATOM 3129 O O . VAL B 1 25 ? -8.164 -11.727 -1.637 1 96.5 25 VAL B O 1
ATOM 3132 N N . TYR B 1 26 ? -9.711 -10.242 -2.291 1 96.69 26 TYR B N 1
ATOM 3133 C CA . TYR B 1 26 ? -10.234 -10.188 -0.93 1 96.69 26 TYR B CA 1
ATOM 3134 C C . TYR B 1 26 ? -11.742 -9.938 -0.934 1 96.69 26 TYR B C 1
ATOM 3136 O O . TYR B 1 26 ? -12.312 -9.547 -1.956 1 96.69 26 TYR B O 1
ATOM 3144 N N . ASP B 1 27 ? -12.367 -10.305 0.132 1 95.94 27 ASP B N 1
ATOM 3145 C CA . ASP B 1 27 ? -13.766 -10.016 0.402 1 95.94 27 ASP B CA 1
ATOM 3146 C C . ASP B 1 27 ? -13.961 -9.5 1.829 1 95.94 27 ASP B C 1
ATOM 3148 O O . ASP B 1 27 ? -13.641 -10.203 2.791 1 95.94 27 ASP B O 1
ATOM 3152 N N . LEU B 1 28 ? -14.539 -8.328 1.943 1 93.19 28 LEU B N 1
ATOM 3153 C CA . LEU B 1 28 ? -14.672 -7.664 3.236 1 93.19 28 LEU B CA 1
ATOM 3154 C C . LEU B 1 28 ? -15.719 -8.359 4.098 1 93.19 28 LEU B C 1
ATOM 3156 O O . LEU B 1 28 ? -15.602 -8.383 5.328 1 93.19 28 LEU B O 1
ATOM 3160 N N . LYS B 1 29 ? -16.703 -8.922 3.527 1 93.12 29 LYS B N 1
ATOM 3161 C CA . LYS B 1 29 ? -17.781 -9.562 4.273 1 93.12 29 LYS B CA 1
ATOM 3162 C C . LYS B 1 29 ? -17.281 -10.828 4.973 1 93.12 29 LYS B C 1
ATOM 3164 O O . LYS B 1 29 ? -17.531 -11.023 6.164 1 93.12 29 LYS B O 1
ATOM 3169 N N . THR B 1 30 ? -16.609 -11.68 4.23 1 94.31 30 THR B N 1
ATOM 3170 C CA . THR B 1 30 ? -16.109 -12.93 4.793 1 94.31 30 THR B CA 1
ATOM 3171 C C . THR B 1 30 ? -14.789 -12.695 5.527 1 94.31 30 THR B C 1
ATOM 3173 O O . THR B 1 30 ? -14.32 -13.57 6.266 1 94.31 30 THR B O 1
ATOM 3176 N N . LYS B 1 31 ? -14.148 -11.516 5.309 1 95 31 LYS B N 1
ATOM 3177 C CA . LYS B 1 31 ? -12.859 -11.164 5.883 1 95 31 LYS B CA 1
ATOM 3178 C C . LYS B 1 31 ? -11.789 -12.18 5.492 1 95 31 LYS B C 1
ATOM 3180 O O . LYS B 1 31 ? -11.086 -12.711 6.352 1 95 31 LYS B O 1
ATOM 3185 N N . LEU B 1 32 ? -11.758 -12.383 4.223 1 96.81 32 LEU B N 1
ATOM 3186 C CA . LEU B 1 32 ? -10.773 -13.305 3.656 1 96.81 32 LEU B CA 1
ATOM 3187 C C . LEU B 1 32 ? -9.93 -12.617 2.592 1 96.81 32 LEU B C 1
ATOM 3189 O O . LEU B 1 32 ? -10.453 -11.859 1.769 1 96.81 32 LEU B O 1
ATOM 3193 N N . VAL B 1 33 ? -8.672 -12.781 2.66 1 98.06 33 VAL B N 1
ATOM 3194 C CA . VAL B 1 33 ? -7.73 -12.383 1.622 1 98.06 33 VAL B CA 1
ATOM 3195 C C . VAL B 1 33 ? -7.008 -13.617 1.078 1 98.06 33 VAL B C 1
ATOM 3197 O O . VAL B 1 33 ? -6.551 -14.461 1.847 1 98.06 33 VAL B O 1
ATOM 3200 N N . TYR B 1 34 ? -6.996 -13.773 -0.195 1 97.94 34 TYR B N 1
ATOM 3201 C CA . TYR B 1 34 ? -6.32 -14.875 -0.873 1 97.94 34 TYR B CA 1
ATOM 3202 C C . TYR B 1 34 ? -5.301 -14.352 -1.88 1 97.94 34 TYR B C 1
ATOM 3204 O O . TYR B 1 34 ? -5.641 -13.555 -2.76 1 97.94 34 TYR B O 1
ATOM 3212 N N . CYS B 1 35 ? -4.059 -14.711 -1.706 1 98.06 35 CYS B N 1
ATOM 3213 C CA . CYS B 1 35 ? -3.059 -14.414 -2.725 1 98.06 35 CYS B CA 1
ATOM 3214 C C . CYS B 1 35 ? -2.979 -15.539 -3.748 1 98.06 35 CYS B C 1
ATOM 3216 O O . CYS B 1 35 ? -2.486 -16.625 -3.445 1 98.06 35 CYS B O 1
ATOM 3218 N N . ALA B 1 36 ? -3.381 -15.258 -4.902 1 96.38 36 ALA B N 1
ATOM 3219 C CA . ALA B 1 36 ? -3.469 -16.25 -5.973 1 96.38 36 ALA B CA 1
ATOM 3220 C C . ALA B 1 36 ? -2.16 -16.344 -6.75 1 96.38 36 ALA B C 1
ATOM 3222 O O . ALA B 1 36 ? -1.629 -15.32 -7.195 1 96.38 36 ALA B O 1
ATOM 3223 N N . MET B 1 37 ? -1.659 -17.516 -6.867 1 96.44 37 MET B N 1
ATOM 3224 C CA . MET B 1 37 ? -0.455 -17.734 -7.664 1 96.44 37 MET B CA 1
ATOM 3225 C C . MET B 1 37 ? -0.71 -18.766 -8.758 1 96.44 37 MET B C 1
ATOM 3227 O O . MET B 1 37 ? -1.403 -19.766 -8.531 1 96.44 37 MET B O 1
ATOM 3231 N N . GLU B 1 38 ? -0.114 -18.531 -9.883 1 95.69 38 GLU B N 1
ATOM 3232 C CA . GLU B 1 38 ? -0.275 -19.453 -11.008 1 95.69 38 GLU B CA 1
ATOM 3233 C C . GLU B 1 38 ? 0.422 -20.781 -10.742 1 95.69 38 GLU B C 1
ATOM 3235 O O . GLU B 1 38 ? 1.446 -20.828 -10.055 1 95.69 38 GLU B O 1
ATOM 3240 N N . LYS B 1 39 ? -0.217 -21.812 -11.297 1 96.81 39 LYS B N 1
ATOM 3241 C CA . LYS B 1 39 ? 0.315 -23.172 -11.289 1 96.81 39 LYS B CA 1
ATOM 3242 C C . LYS B 1 39 ? 0.253 -23.766 -9.891 1 96.81 39 LYS B C 1
ATOM 3244 O O . LYS B 1 39 ? 1.031 -24.672 -9.562 1 96.81 39 LYS B O 1
ATOM 3249 N N . ILE B 1 40 ? -0.549 -23.203 -9.062 1 97.12 40 ILE B N 1
ATOM 3250 C CA . ILE B 1 40 ? -0.791 -23.734 -7.73 1 97.12 40 ILE B CA 1
ATOM 3251 C C . ILE B 1 40 ? -2.295 -23.828 -7.477 1 97.12 40 ILE B C 1
ATOM 3253 O O . ILE B 1 40 ? -2.783 -23.391 -6.438 1 97.12 40 ILE B O 1
ATOM 3257 N N . GLY B 1 41 ? -2.986 -24.344 -8.461 1 95.06 41 GLY B N 1
ATOM 3258 C CA . GLY B 1 41 ? -4.414 -24.562 -8.297 1 95.06 41 GLY B CA 1
ATOM 3259 C C . GLY B 1 41 ? -5.215 -23.266 -8.234 1 95.06 41 GLY B C 1
ATOM 3260 O O . GLY B 1 41 ? -6.301 -23.234 -7.66 1 95.06 41 GLY B O 1
ATOM 3261 N N . SER B 1 42 ? -4.727 -22.219 -8.805 1 95.56 42 SER B N 1
ATOM 3262 C CA . SER B 1 42 ? -5.355 -20.906 -8.664 1 95.56 42 SER B CA 1
ATOM 3263 C C . SER B 1 42 ? -6.664 -20.828 -9.445 1 95.56 42 SER B C 1
ATOM 3265 O O . SER B 1 42 ? -7.594 -20.125 -9.039 1 95.56 42 SER B O 1
ATOM 3267 N N . THR B 1 43 ? -6.75 -21.578 -10.562 1 94.81 43 THR B N 1
ATOM 3268 C CA . THR B 1 43 ? -8.016 -21.594 -11.297 1 94.81 43 THR B CA 1
ATOM 3269 C C . THR B 1 43 ? -9.148 -22.094 -10.398 1 94.81 43 THR B C 1
ATOM 3271 O O . THR B 1 43 ? -10.227 -21.5 -10.367 1 94.81 43 THR B O 1
ATOM 3274 N N . PHE B 1 44 ? -8.867 -23.156 -9.703 1 96.12 44 PHE B N 1
ATOM 3275 C CA . PHE B 1 44 ? -9.844 -23.719 -8.773 1 96.12 44 PHE B CA 1
ATOM 3276 C C . PHE B 1 44 ? -10.172 -22.734 -7.664 1 96.12 44 PHE B C 1
ATOM 3278 O O . PHE B 1 44 ? -11.344 -22.438 -7.41 1 96.12 44 PHE B O 1
ATOM 3285 N N . TRP B 1 45 ? -9.211 -22.172 -7.023 1 97.06 45 TRP B N 1
ATOM 3286 C CA . TRP B 1 45 ? -9.438 -21.344 -5.844 1 97.06 45 TRP B CA 1
ATOM 3287 C C . TRP B 1 45 ? -10.039 -20 -6.227 1 97.06 45 TRP B C 1
ATOM 3289 O O . TRP B 1 45 ? -10.797 -19.406 -5.453 1 97.06 45 TRP B O 1
ATOM 3299 N N . ARG B 1 46 ? -9.68 -19.516 -7.371 1 96.5 46 ARG B N 1
ATOM 3300 C CA . ARG B 1 46 ? -10.336 -18.297 -7.832 1 96.5 46 ARG B CA 1
ATOM 3301 C C . ARG B 1 46 ? -11.836 -18.516 -8.008 1 96.5 46 ARG B C 1
ATOM 3303 O O . ARG B 1 46 ? -12.641 -17.656 -7.637 1 96.5 46 ARG B O 1
ATOM 3310 N N . ARG B 1 47 ? -12.164 -19.609 -8.594 1 96.56 47 ARG B N 1
ATOM 3311 C CA . ARG B 1 47 ? -13.57 -19.953 -8.758 1 96.56 47 ARG B CA 1
ATOM 3312 C C . ARG B 1 47 ? -14.242 -20.156 -7.402 1 96.56 47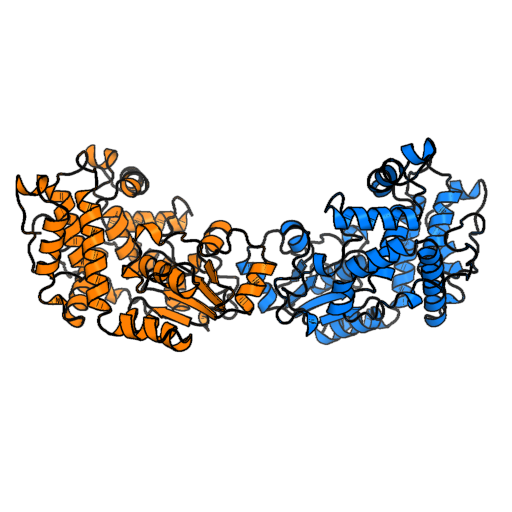 ARG B C 1
ATOM 3314 O O . ARG B 1 47 ? -15.344 -19.641 -7.168 1 96.56 47 ARG B O 1
ATOM 3321 N N . LEU B 1 48 ? -13.578 -20.859 -6.562 1 96.75 48 LEU B N 1
ATOM 3322 C CA . LEU B 1 48 ? -14.094 -21.078 -5.215 1 96.75 48 LEU B CA 1
ATOM 3323 C C . LEU B 1 48 ? -14.297 -19.766 -4.477 1 96.75 48 LEU B C 1
ATOM 3325 O O . LEU B 1 48 ? -15.32 -19.578 -3.812 1 96.75 48 LEU B O 1
ATOM 3329 N N . PHE B 1 49 ? -13.391 -18.875 -4.621 1 96.56 49 PHE B N 1
ATOM 3330 C CA . PHE B 1 49 ? -13.438 -17.578 -3.932 1 96.56 49 PHE B CA 1
ATOM 3331 C C . PHE B 1 49 ? -14.633 -16.766 -4.398 1 96.56 49 PHE B C 1
ATOM 3333 O O . PHE B 1 49 ? -15.234 -16.031 -3.613 1 96.56 49 PHE B O 1
ATOM 3340 N N . GLN B 1 50 ? -14.93 -16.859 -5.664 1 96.88 50 GLN B N 1
ATOM 3341 C CA . GLN B 1 50 ? -16.109 -16.172 -6.176 1 96.88 50 GLN B CA 1
ATOM 3342 C C . GLN B 1 50 ? -17.375 -16.609 -5.43 1 96.88 50 GLN B C 1
ATOM 3344 O O . GLN B 1 50 ? -18.25 -15.805 -5.152 1 96.88 50 GLN B O 1
ATOM 3349 N N . ILE B 1 51 ? -17.438 -17.859 -5.145 1 96 51 ILE B N 1
ATOM 3350 C CA . ILE B 1 51 ? -18.562 -18.406 -4.41 1 96 51 ILE B CA 1
ATOM 3351 C C . ILE B 1 51 ? -18.531 -17.922 -2.965 1 96 51 ILE B C 1
ATOM 3353 O O . ILE B 1 51 ? -19.531 -17.438 -2.439 1 96 51 ILE B O 1
ATOM 3357 N N . LEU B 1 52 ? -17.391 -18.016 -2.316 1 96.06 52 LEU B N 1
ATOM 3358 C CA . LEU B 1 52 ? -17.234 -17.625 -0.919 1 96.06 52 LEU B CA 1
ATOM 3359 C C . LEU B 1 52 ? -17.578 -16.141 -0.728 1 96.06 52 LEU B C 1
ATOM 3361 O O . LEU B 1 52 ? -18.141 -15.758 0.299 1 96.06 52 LEU B O 1
ATOM 3365 N N . ALA B 1 53 ? -17.203 -15.367 -1.726 1 94.94 53 ALA B N 1
ATOM 3366 C CA . ALA B 1 53 ? -17.406 -13.922 -1.654 1 94.94 53 ALA B CA 1
ATOM 3367 C C . ALA B 1 53 ? -18.828 -13.539 -2.047 1 94.94 53 ALA B C 1
ATOM 3369 O O . ALA B 1 53 ? -19.203 -12.367 -1.98 1 94.94 53 ALA B O 1
ATOM 3370 N N . GLY B 1 54 ? -19.594 -14.469 -2.543 1 94 54 GLY B N 1
ATOM 3371 C CA . GLY B 1 54 ? -20.969 -14.219 -2.926 1 94 54 GLY B CA 1
ATOM 3372 C C . GLY B 1 54 ? -21.109 -13.602 -4.309 1 94 54 GLY B C 1
ATOM 3373 O O . GLY B 1 54 ? -22.156 -13.047 -4.648 1 94 54 GLY B O 1
ATOM 3374 N N . MET B 1 55 ? -20.078 -13.664 -5.051 1 94.25 55 MET B N 1
ATOM 3375 C CA . MET B 1 55 ? -20.109 -13.086 -6.391 1 94.25 55 MET B CA 1
ATOM 3376 C C . MET B 1 55 ? -20.672 -14.078 -7.402 1 94.25 55 MET B C 1
ATOM 3378 O O . MET B 1 55 ? -21.031 -13.695 -8.516 1 94.25 55 MET B O 1
ATOM 3382 N N . SER B 1 56 ? -20.641 -15.352 -7.023 1 93.56 56 SER B N 1
ATOM 3383 C CA . SER B 1 56 ? -21.219 -16.391 -7.852 1 93.56 56 SER B CA 1
ATOM 3384 C C . SER B 1 56 ? -22.266 -17.188 -7.078 1 93.56 56 SER B C 1
ATOM 3386 O O . SER B 1 56 ? -22.094 -17.469 -5.891 1 93.56 56 SER B O 1
ATOM 3388 N N . LYS B 1 57 ? -23.375 -17.625 -7.754 1 91.62 57 LYS B N 1
ATOM 3389 C CA . LYS B 1 57 ? -24.422 -18.438 -7.152 1 91.62 57 LYS B CA 1
ATOM 3390 C C . LYS B 1 57 ? -24.188 -19.922 -7.41 1 91.62 57 LYS B C 1
ATOM 3392 O O . LYS B 1 57 ? -25 -20.766 -7.027 1 91.62 57 LYS B O 1
ATOM 3397 N N . ALA B 1 58 ? -23 -20.219 -8.023 1 93.56 58 ALA B N 1
ATOM 3398 C CA . ALA B 1 58 ? -22.672 -21.609 -8.312 1 93.56 58 ALA B CA 1
ATOM 3399 C C . ALA B 1 58 ? -22.562 -22.438 -7.027 1 93.56 58 ALA B C 1
ATOM 3401 O O . ALA B 1 58 ? -22.188 -21.906 -5.977 1 93.56 58 ALA B O 1
ATOM 3402 N N . LYS B 1 59 ? -22.906 -23.719 -7.152 1 92.75 59 LYS B N 1
ATOM 3403 C CA . LYS B 1 59 ? -22.875 -24.594 -5.984 1 92.75 59 LYS B CA 1
ATOM 3404 C C . LYS B 1 59 ? -21.531 -25.281 -5.844 1 92.75 59 LYS B C 1
ATOM 3406 O O . LYS B 1 59 ? -21.203 -25.812 -4.785 1 92.75 59 LYS B O 1
ATOM 3411 N N . SER B 1 60 ? -20.781 -25.25 -6.934 1 94.38 60 SER B N 1
ATOM 3412 C CA . SER B 1 60 ? -19.438 -25.812 -6.973 1 94.38 60 SER B CA 1
ATOM 3413 C C . SER B 1 60 ? -18.516 -24.969 -7.84 1 94.38 60 SER B C 1
ATOM 3415 O O . SER B 1 60 ? -18.938 -24.391 -8.836 1 94.38 60 SER B O 1
ATOM 3417 N N . PRO B 1 61 ? -17.266 -24.906 -7.383 1 95.56 61 PRO B N 1
ATOM 3418 C CA . PRO B 1 61 ? -16.328 -24.188 -8.258 1 95.56 61 PRO B CA 1
ATOM 3419 C C . PRO B 1 61 ? -16.234 -24.812 -9.656 1 95.56 61 PRO B C 1
ATOM 3421 O O . PRO B 1 61 ? -15.906 -24.125 -10.617 1 95.56 61 PRO B O 1
ATOM 3424 N N . PHE B 1 62 ? -16.531 -26.047 -9.797 1 95 62 PHE B N 1
ATOM 3425 C CA . PHE B 1 62 ? -16.438 -26.75 -11.07 1 95 62 PHE B CA 1
ATOM 3426 C C . PHE B 1 62 ? -17.594 -26.359 -11.992 1 95 62 PHE B C 1
ATOM 3428 O O . PHE B 1 62 ? -17.562 -26.656 -13.188 1 95 62 PHE B O 1
ATOM 3435 N N . ASP B 1 63 ? -18.547 -25.641 -11.445 1 94 63 ASP B N 1
ATOM 3436 C CA . ASP B 1 63 ? -19.672 -25.141 -12.242 1 94 63 ASP B CA 1
ATOM 3437 C C . ASP B 1 63 ? -19.328 -23.812 -12.914 1 94 63 ASP B C 1
ATOM 3439 O O . ASP B 1 63 ? -20.062 -23.344 -13.789 1 94 63 ASP B O 1
ATOM 3443 N N . ILE B 1 64 ? -18.297 -23.25 -12.531 1 93.94 64 ILE B N 1
ATOM 3444 C CA . ILE B 1 64 ? -17.797 -22 -13.125 1 93.94 64 ILE B CA 1
ATOM 3445 C C . ILE B 1 64 ? -16.75 -22.328 -14.188 1 93.94 64 ILE B C 1
ATOM 3447 O O . ILE B 1 64 ? -15.758 -23 -13.906 1 93.94 64 ILE B O 1
ATOM 3451 N N . PRO B 1 65 ? -16.984 -21.859 -15.43 1 90.62 65 PRO B N 1
ATOM 3452 C CA . PRO B 1 65 ? -15.984 -22.141 -16.469 1 90.62 65 PRO B CA 1
ATOM 3453 C C . PRO B 1 65 ? -14.594 -21.641 -16.109 1 90.62 65 PRO B C 1
ATOM 3455 O O . PRO B 1 65 ? -14.453 -20.562 -15.523 1 90.62 65 PRO B O 1
ATOM 3458 N N . PRO B 1 66 ? -13.57 -22.375 -16.484 1 86.75 66 PRO B N 1
ATOM 3459 C CA . PRO B 1 66 ? -12.203 -21.969 -16.141 1 86.75 66 PRO B CA 1
ATOM 3460 C C . PRO B 1 66 ? -11.852 -20.578 -16.641 1 86.75 66 PRO B C 1
ATOM 3462 O O . PRO B 1 66 ? -11.117 -19.844 -15.977 1 86.75 66 PRO B O 1
ATOM 3465 N N . GLY B 1 67 ? -12.375 -20.281 -17.734 1 85 67 GLY B N 1
ATOM 3466 C CA . GLY B 1 67 ? -12.117 -18.969 -18.297 1 85 67 GLY B CA 1
ATOM 3467 C C . GLY B 1 67 ? -12.688 -17.844 -17.453 1 85 67 GLY B C 1
ATOM 3468 O O . GLY B 1 67 ? -12.281 -16.688 -17.594 1 85 67 GLY B O 1
ATOM 3469 N N . ALA B 1 68 ? -13.57 -18.172 -16.594 1 86.5 68 ALA B N 1
ATOM 3470 C CA . ALA B 1 68 ? -14.234 -17.172 -15.75 1 86.5 68 ALA B CA 1
ATOM 3471 C C . ALA B 1 68 ? -13.594 -17.125 -14.359 1 86.5 68 ALA B C 1
ATOM 3473 O O . ALA B 1 68 ? -14.094 -16.438 -13.469 1 86.5 68 ALA B O 1
ATOM 3474 N N . ALA B 1 69 ? -12.539 -17.844 -14.234 1 84.94 69 ALA B N 1
ATOM 3475 C CA . ALA B 1 69 ? -11.852 -17.859 -12.945 1 84.94 69 ALA B CA 1
ATOM 3476 C C . ALA B 1 69 ? -11.281 -16.484 -12.617 1 84.94 69 ALA B C 1
ATOM 3478 O O . ALA B 1 69 ? -11.305 -16.047 -11.461 1 84.94 69 ALA B O 1
ATOM 3479 N N . LEU B 1 70 ? -10.688 -15.93 -13.727 1 79.81 70 LEU B N 1
ATOM 3480 C CA . LEU B 1 70 ? -10.188 -14.57 -13.547 1 79.81 70 LEU B CA 1
ATOM 3481 C C . LEU B 1 70 ? -11.328 -13.555 -13.641 1 79.81 70 LEU B C 1
ATOM 3483 O O . LEU B 1 70 ? -12.211 -13.688 -14.484 1 79.81 70 LEU B O 1
ATOM 3487 N N . GLY B 1 71 ? -11.164 -12.625 -12.68 1 77 71 GLY B N 1
ATOM 3488 C CA . GLY B 1 71 ? -12.234 -11.641 -12.648 1 77 71 GLY B CA 1
ATOM 3489 C C . GLY B 1 71 ? -13.422 -12.07 -11.812 1 77 71 GLY B C 1
ATOM 3490 O O . GLY B 1 71 ? -13.266 -12.477 -10.656 1 77 71 GLY B O 1
ATOM 3491 N N . GLY B 1 72 ? -14.688 -12.07 -12.32 1 79.5 72 GLY B N 1
ATOM 3492 C CA . GLY B 1 72 ? -15.914 -12.484 -11.648 1 79.5 72 GLY B CA 1
ATOM 3493 C C . GLY B 1 72 ? -16.375 -11.5 -10.594 1 79.5 72 GLY B C 1
ATOM 3494 O O . GLY B 1 72 ? -17.109 -11.867 -9.672 1 79.5 72 GLY B O 1
ATOM 3495 N N . GLY B 1 73 ? -15.75 -10.406 -10.641 1 83.75 73 GLY B N 1
ATOM 3496 C CA . GLY B 1 73 ? -16.25 -9.352 -9.766 1 83.75 73 GLY B CA 1
ATOM 3497 C C . GLY B 1 73 ? -15.547 -9.305 -8.422 1 83.75 73 GLY B C 1
ATOM 3498 O O . GLY B 1 73 ? -15.852 -8.461 -7.582 1 83.75 73 GLY B O 1
ATOM 3499 N N . VAL B 1 74 ? -14.633 -10.266 -8.25 1 89.81 74 VAL B N 1
ATOM 3500 C CA . VAL B 1 74 ? -13.93 -10.266 -6.969 1 89.81 74 VAL B CA 1
ATOM 3501 C C . VAL B 1 74 ? -12.953 -9.094 -6.918 1 89.81 74 VAL B C 1
ATOM 3503 O O . VAL B 1 74 ? -12.328 -8.75 -7.922 1 89.81 74 VAL B O 1
ATOM 3506 N N . LYS B 1 75 ? -12.875 -8.484 -5.77 1 92.62 75 LYS B N 1
ATOM 3507 C CA . LYS B 1 75 ? -12.008 -7.32 -5.598 1 92.62 75 LYS B CA 1
ATOM 3508 C C . LYS B 1 75 ? -10.547 -7.742 -5.441 1 92.62 75 LYS B C 1
ATOM 3510 O O . LYS B 1 75 ? -10.258 -8.75 -4.801 1 92.62 75 LYS B O 1
ATOM 3515 N N . THR B 1 76 ? -9.703 -7.012 -6.07 1 95 76 THR B N 1
ATOM 3516 C CA . THR B 1 76 ? -8.266 -7.125 -5.855 1 95 76 THR B CA 1
ATOM 3517 C C . THR B 1 76 ? -7.703 -5.84 -5.25 1 95 76 THR B C 1
ATOM 3519 O O . THR B 1 76 ? -8.43 -4.855 -5.098 1 95 76 THR B O 1
ATOM 3522 N N . PHE B 1 77 ? -6.398 -5.805 -4.922 1 95.81 77 PHE B N 1
ATOM 3523 C CA . PHE B 1 77 ? -5.762 -4.617 -4.363 1 95.81 77 PHE B CA 1
ATOM 3524 C C . PHE B 1 77 ? -5.383 -3.639 -5.469 1 95.81 77 PHE B C 1
ATOM 3526 O O . PHE B 1 77 ? -4.82 -2.576 -5.199 1 95.81 77 PHE B O 1
ATOM 3533 N N . SER B 1 78 ? -5.703 -3.885 -6.715 1 91.75 78 SER B N 1
ATOM 3534 C CA . SER B 1 78 ? -5.207 -3.119 -7.855 1 91.75 78 SER B CA 1
ATOM 3535 C C . SER B 1 78 ? -5.621 -1.655 -7.758 1 91.75 78 SER B C 1
ATOM 3537 O O . SER B 1 78 ? -4.863 -0.763 -8.141 1 91.75 78 SER B O 1
ATOM 3539 N N . GLU B 1 79 ? -6.758 -1.377 -7.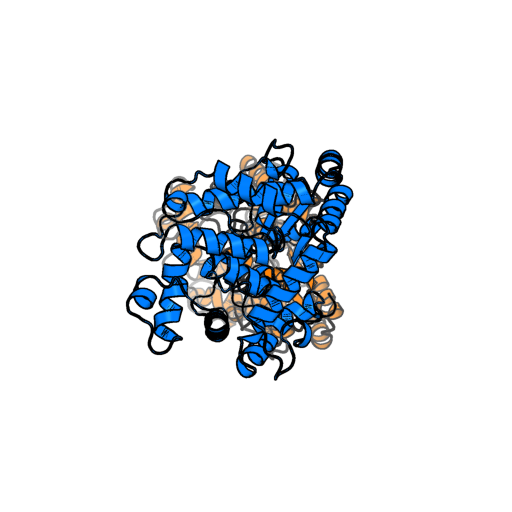188 1 88.62 79 GLU B N 1
ATOM 3540 C CA . GLU B 1 79 ? -7.258 -0.005 -7.164 1 88.62 79 GLU B CA 1
ATOM 3541 C C . GLU B 1 79 ? -7.293 0.546 -5.742 1 88.62 79 GLU B C 1
ATOM 3543 O O . GLU B 1 79 ? -7.77 1.66 -5.516 1 88.62 79 GLU B O 1
ATOM 3548 N N . ASP B 1 80 ? -6.832 -0.22 -4.852 1 91.69 80 ASP B N 1
ATOM 3549 C CA . ASP B 1 80 ? -6.922 0.184 -3.453 1 91.69 80 ASP B CA 1
ATOM 3550 C C . ASP B 1 80 ? -5.719 1.029 -3.045 1 91.69 80 ASP B C 1
ATOM 3552 O O . ASP B 1 80 ? -4.613 0.834 -3.559 1 91.69 80 ASP B O 1
ATOM 3556 N N . THR B 1 81 ? -5.949 1.936 -2.17 1 90.25 81 THR B N 1
ATOM 3557 C CA . THR B 1 81 ? -4.855 2.693 -1.572 1 90.25 81 THR B CA 1
ATOM 3558 C C . THR B 1 81 ? -4.152 1.869 -0.497 1 90.25 81 THR B C 1
ATOM 3560 O O . THR B 1 81 ? -4.695 0.872 -0.017 1 90.25 81 THR B O 1
ATOM 3563 N N . PHE B 1 82 ? -2.91 2.277 -0.144 1 90.62 82 PHE B N 1
ATOM 3564 C CA . PHE B 1 82 ? -2.117 1.493 0.796 1 90.62 82 PHE B CA 1
ATOM 3565 C C . PHE B 1 82 ? -2.832 1.37 2.137 1 90.62 82 PHE B C 1
ATOM 3567 O O . PHE B 1 82 ? -2.754 0.33 2.795 1 90.62 82 PHE B O 1
ATOM 3574 N N . ASP B 1 83 ? -3.5 2.467 2.559 1 89.88 83 ASP B N 1
ATOM 3575 C CA . ASP B 1 83 ? -4.188 2.447 3.846 1 89.88 83 ASP B CA 1
ATOM 3576 C C . ASP B 1 83 ? -5.379 1.492 3.816 1 89.88 83 ASP B C 1
ATOM 3578 O O . ASP B 1 83 ? -5.652 0.802 4.801 1 89.88 83 ASP B O 1
ATOM 3582 N N . HIS B 1 84 ? -6.086 1.501 2.691 1 92.25 84 HIS B N 1
ATOM 3583 C CA . HIS B 1 84 ? -7.164 0.534 2.523 1 92.25 84 HIS B CA 1
ATOM 3584 C C . HIS B 1 84 ? -6.633 -0.896 2.564 1 92.25 84 HIS B C 1
ATOM 3586 O O . HIS B 1 84 ? -7.207 -1.757 3.232 1 92.25 84 HIS B O 1
ATOM 3592 N N . ILE B 1 85 ? -5.57 -1.144 1.844 1 95.19 85 ILE B N 1
ATOM 3593 C CA . ILE B 1 85 ? -4.945 -2.461 1.812 1 95.19 85 ILE B CA 1
ATOM 3594 C C . ILE B 1 85 ? -4.531 -2.869 3.225 1 95.19 85 ILE B C 1
ATOM 3596 O O . ILE B 1 85 ? -4.789 -3.996 3.652 1 95.19 85 ILE B O 1
ATOM 3600 N N . TYR B 1 86 ? -3.895 -1.938 3.951 1 93.75 86 TYR B N 1
ATOM 3601 C CA . TYR B 1 86 ? -3.465 -2.201 5.32 1 93.75 86 TYR B CA 1
ATOM 3602 C C . TYR B 1 86 ? -4.645 -2.621 6.191 1 93.75 86 TYR B C 1
ATOM 3604 O O . TYR B 1 86 ? -4.555 -3.598 6.938 1 93.75 86 TYR B O 1
ATOM 3612 N N . ALA B 1 87 ? -5.719 -1.865 6.094 1 92.69 87 ALA B N 1
ATOM 3613 C CA . ALA B 1 87 ? -6.906 -2.156 6.891 1 92.69 87 ALA B CA 1
ATOM 3614 C C . ALA B 1 87 ? -7.477 -3.529 6.543 1 92.69 87 ALA B C 1
ATOM 3616 O O . ALA B 1 87 ? -7.906 -4.273 7.43 1 92.69 87 ALA B O 1
ATOM 361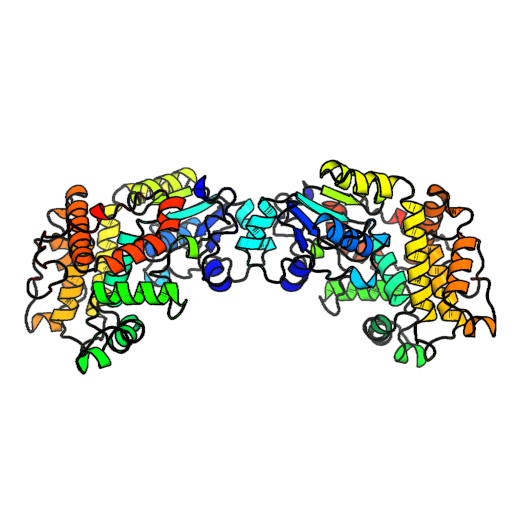7 N N . VAL B 1 88 ? -7.531 -3.857 5.254 1 95 88 VAL B N 1
ATOM 3618 C CA . VAL B 1 88 ? -8.047 -5.148 4.809 1 95 88 VAL B CA 1
ATOM 3619 C C . VAL B 1 88 ? -7.164 -6.273 5.352 1 95 88 VAL B C 1
ATOM 3621 O O . VAL B 1 88 ? -7.668 -7.25 5.91 1 95 88 VAL B O 1
ATOM 3624 N N . LEU B 1 89 ? -5.855 -6.145 5.195 1 96 89 LEU B N 1
ATOM 3625 C CA . LEU B 1 89 ? -4.922 -7.172 5.645 1 96 89 LEU B CA 1
ATOM 3626 C C . LEU B 1 89 ? -5.016 -7.363 7.156 1 96 89 LEU B C 1
ATOM 3628 O O . LEU B 1 89 ? -4.945 -8.492 7.645 1 96 89 LEU B O 1
ATOM 3632 N N . GLU B 1 90 ? -5.258 -6.258 7.895 1 93.25 90 GLU B N 1
ATOM 3633 C CA . GLU B 1 90 ? -5.293 -6.316 9.352 1 93.25 90 GLU B CA 1
ATOM 3634 C C . GLU B 1 90 ? -6.59 -6.953 9.852 1 93.25 90 GLU B C 1
ATOM 3636 O O . GLU B 1 90 ? -6.617 -7.57 10.914 1 93.25 90 GLU B O 1
ATOM 3641 N N . SER B 1 91 ? -7.629 -6.809 9.086 1 92.94 91 SER B N 1
ATOM 3642 C CA . SER B 1 91 ? -8.938 -7.23 9.578 1 92.94 91 SER B CA 1
ATOM 3643 C C . SER B 1 91 ? -9.352 -8.57 8.969 1 92.94 91 SER B C 1
ATOM 3645 O O . SER B 1 91 ? -10.445 -9.062 9.227 1 92.94 91 SER B O 1
ATOM 3647 N N . SER B 1 92 ? -8.5 -9.156 8.133 1 95.69 92 SER B N 1
ATOM 3648 C CA . SER B 1 92 ? -8.891 -10.359 7.402 1 95.69 92 SER B CA 1
ATOM 3649 C C . SER B 1 92 ? -7.945 -11.516 7.688 1 95.69 92 SER B C 1
ATOM 3651 O O . SER B 1 92 ? -6.816 -11.312 8.141 1 95.69 92 SER B O 1
ATOM 3653 N N . THR B 1 93 ? -8.477 -12.781 7.516 1 97.88 93 THR B N 1
ATOM 3654 C CA . THR B 1 93 ? -7.605 -13.953 7.445 1 97.88 93 THR B CA 1
ATOM 3655 C C . THR B 1 93 ? -6.895 -14.016 6.098 1 97.88 93 THR B C 1
ATOM 3657 O O . THR B 1 93 ? -7.535 -13.969 5.047 1 97.88 93 THR B O 1
ATOM 3660 N N . LYS B 1 94 ? -5.602 -14.047 6.133 1 98 94 LYS B N 1
ATOM 3661 C CA . LYS B 1 94 ? -4.777 -14.062 4.93 1 98 94 LYS B CA 1
ATOM 3662 C C . LYS B 1 94 ? -4.371 -15.484 4.559 1 98 94 LYS B C 1
ATOM 3664 O O . LYS B 1 94 ? -3.717 -16.172 5.344 1 98 94 LYS B O 1
ATOM 3669 N N . LEU B 1 95 ? -4.688 -15.859 3.318 1 98 95 LEU B N 1
ATOM 3670 C CA . LEU B 1 95 ? -4.48 -17.219 2.848 1 98 95 LEU B CA 1
ATOM 3671 C C . LEU B 1 95 ? -3.568 -17.234 1.625 1 98 95 LEU B C 1
ATOM 3673 O O . LEU B 1 95 ? -3.658 -16.359 0.766 1 98 95 LEU B O 1
ATOM 3677 N N . VAL B 1 96 ? -2.727 -18.281 1.526 1 98.06 96 VAL B N 1
ATOM 3678 C CA . VAL B 1 96 ? -1.937 -18.531 0.325 1 98.06 96 VAL B CA 1
ATOM 3679 C C . VAL B 1 96 ? -1.718 -20.031 0.156 1 98.06 96 VAL B C 1
ATOM 3681 O O . VAL B 1 96 ? -1.637 -20.766 1.142 1 98.06 96 VAL B O 1
ATOM 3684 N N . PHE B 1 97 ? -1.803 -20.469 -1.011 1 98.38 97 PHE B N 1
ATOM 3685 C CA . PHE B 1 97 ? -1.379 -21.828 -1.328 1 98.38 97 PHE B CA 1
ATOM 3686 C C . PHE B 1 97 ? 0.007 -21.828 -1.962 1 98.38 97 PHE B C 1
ATOM 3688 O O . PHE B 1 97 ? 0.325 -20.953 -2.773 1 98.38 97 PHE B O 1
ATOM 3695 N N . THR B 1 98 ? 0.782 -22.781 -1.603 1 98.38 98 THR B N 1
ATOM 3696 C CA . THR B 1 98 ? 2.135 -22.891 -2.131 1 98.38 98 THR B CA 1
ATOM 3697 C C . THR B 1 98 ? 2.361 -24.281 -2.729 1 98.38 98 THR B C 1
ATOM 3699 O O . THR B 1 98 ? 1.492 -25.156 -2.643 1 98.38 98 THR B O 1
ATOM 3702 N N . ARG B 1 99 ? 3.488 -24.422 -3.354 1 98.19 99 ARG B N 1
ATOM 3703 C CA . ARG B 1 99 ? 3.889 -25.656 -3.994 1 98.19 99 ARG B CA 1
ATOM 3704 C C . ARG B 1 99 ? 5.406 -25.812 -4.02 1 98.19 99 ARG B C 1
ATOM 3706 O O . ARG B 1 99 ? 6.129 -24.812 -3.963 1 98.19 99 ARG B O 1
ATOM 3713 N N . ASP B 1 100 ? 5.84 -27.109 -4.004 1 97.94 100 ASP B N 1
ATOM 3714 C CA . ASP B 1 100 ? 7.266 -27.312 -4.223 1 97.94 100 ASP B CA 1
ATOM 3715 C C . ASP B 1 100 ? 7.754 -26.547 -5.445 1 97.94 100 ASP B C 1
ATOM 3717 O O . ASP B 1 100 ? 7.23 -26.719 -6.547 1 97.94 100 ASP B O 1
ATOM 3721 N N . PRO B 1 101 ? 8.766 -25.688 -5.23 1 98 101 PRO B N 1
ATOM 3722 C CA . PRO B 1 101 ? 9.133 -24.766 -6.305 1 98 101 PRO B CA 1
ATOM 3723 C C . PRO B 1 101 ? 9.625 -25.484 -7.559 1 98 101 PRO B C 1
ATOM 3725 O O . PRO B 1 101 ? 9.422 -25 -8.672 1 98 101 PRO B O 1
ATOM 3728 N N . TYR B 1 102 ? 10.281 -26.656 -7.406 1 98.31 102 TYR B N 1
ATOM 3729 C CA . TYR B 1 102 ? 10.766 -27.406 -8.555 1 98.31 102 TYR B CA 1
ATOM 3730 C C . TYR B 1 102 ? 9.602 -28.031 -9.32 1 98.31 102 TYR B C 1
ATOM 3732 O O . TYR B 1 102 ? 9.586 -28.031 -10.555 1 98.31 102 TYR B O 1
ATOM 3740 N N . LEU B 1 103 ? 8.703 -28.531 -8.594 1 98 103 LEU B N 1
ATOM 3741 C CA . LEU B 1 103 ? 7.52 -29.109 -9.227 1 98 103 LEU B CA 1
ATOM 3742 C C . LEU B 1 103 ? 6.688 -28.031 -9.898 1 98 103 LEU B C 1
ATOM 3744 O O . LEU B 1 103 ? 6.117 -28.25 -10.969 1 98 103 LEU B O 1
ATOM 3748 N N . ARG B 1 104 ? 6.605 -26.875 -9.266 1 98.38 104 ARG B N 1
ATOM 3749 C CA . ARG B 1 104 ? 5.863 -25.766 -9.859 1 98.38 104 ARG B CA 1
ATOM 3750 C C . ARG B 1 104 ? 6.492 -25.328 -11.18 1 98.38 104 ARG B C 1
ATOM 3752 O O . ARG B 1 104 ? 5.785 -25.031 -12.141 1 98.38 104 ARG B O 1
ATOM 3759 N N . LEU B 1 105 ? 7.773 -25.234 -11.164 1 98.56 105 LEU B N 1
ATOM 3760 C CA . LEU B 1 105 ? 8.477 -24.844 -12.383 1 98.56 105 LEU B CA 1
ATOM 3761 C C . LEU B 1 105 ? 8.172 -25.828 -13.516 1 98.56 105 LEU B C 1
ATOM 3763 O O . LEU B 1 105 ? 7.898 -25.406 -14.648 1 98.56 105 LEU B O 1
ATOM 3767 N N . LEU B 1 106 ? 8.266 -27.125 -13.219 1 98.56 106 LEU B N 1
ATOM 3768 C CA . LEU B 1 106 ? 7.957 -28.125 -14.227 1 98.56 106 LEU B CA 1
ATOM 3769 C C . LEU B 1 106 ? 6.512 -27.984 -14.695 1 98.56 106 LEU B C 1
ATOM 3771 O O . LEU B 1 106 ? 6.227 -28.109 -15.891 1 98.56 106 LEU B O 1
ATOM 3775 N N . SER B 1 107 ? 5.633 -27.781 -13.766 1 98.19 107 SER B N 1
ATOM 3776 C CA . SER B 1 107 ? 4.227 -27.609 -14.102 1 98.19 107 SER B CA 1
ATOM 3777 C C . SER B 1 107 ? 4.027 -26.453 -15.078 1 98.19 107 SER B C 1
ATOM 3779 O O . SER B 1 107 ? 3.236 -26.562 -16.016 1 98.19 107 SER B O 1
ATOM 3781 N N . GLY B 1 108 ? 4.734 -25.375 -14.82 1 98.44 108 GLY B N 1
ATOM 3782 C CA . GLY B 1 108 ? 4.668 -24.234 -15.727 1 98.44 108 GLY B CA 1
ATOM 3783 C C . GLY B 1 108 ? 5.172 -24.547 -17.125 1 98.44 108 GLY B C 1
ATOM 3784 O O . GLY B 1 108 ? 4.527 -24.203 -18.109 1 98.44 108 GLY B O 1
ATOM 3785 N N . TYR B 1 109 ? 6.266 -25.266 -17.203 1 98.75 109 TYR B N 1
ATOM 3786 C CA . TYR B 1 109 ? 6.836 -25.656 -18.484 1 98.75 109 TYR B CA 1
ATOM 3787 C C . TYR B 1 109 ? 5.871 -26.547 -19.266 1 98.75 109 TYR B C 1
ATOM 3789 O O . TYR B 1 109 ? 5.625 -26.312 -20.453 1 98.75 109 TYR B O 1
ATOM 3797 N N . VAL B 1 110 ? 5.352 -27.547 -18.562 1 98.62 110 VAL B N 1
ATOM 3798 C CA . VAL B 1 110 ? 4.488 -28.531 -19.203 1 98.62 110 VAL B CA 1
ATOM 3799 C C . VAL B 1 110 ? 3.229 -27.844 -19.734 1 98.62 110 VAL B C 1
ATOM 3801 O O . VAL B 1 110 ? 2.783 -28.125 -20.844 1 98.62 110 VAL B O 1
ATOM 3804 N N . ASP B 1 111 ? 2.777 -26.906 -19.016 1 97.75 111 ASP B N 1
ATOM 3805 C CA . ASP B 1 111 ? 1.507 -26.266 -19.344 1 97.75 111 ASP B CA 1
ATOM 3806 C C . ASP B 1 111 ? 1.688 -25.203 -20.422 1 97.75 111 ASP B C 1
ATOM 3808 O O . ASP B 1 111 ? 0.833 -25.047 -21.297 1 97.75 111 ASP B O 1
ATOM 3812 N N . LYS B 1 112 ? 2.805 -24.5 -20.391 1 97.69 112 LYS B N 1
ATOM 3813 C CA . LYS B 1 112 ? 2.893 -23.297 -21.219 1 97.69 112 LYS B CA 1
ATOM 3814 C C . LYS B 1 112 ? 3.768 -23.531 -22.438 1 97.69 112 LYS B C 1
ATOM 3816 O O . LYS B 1 112 ? 3.613 -22.844 -23.453 1 97.69 112 LYS B O 1
ATOM 3821 N N . LEU B 1 113 ? 4.684 -24.469 -22.328 1 98.12 113 LEU B N 1
ATOM 3822 C CA . LEU B 1 113 ? 5.645 -24.578 -23.422 1 98.12 113 LEU B CA 1
ATOM 3823 C C . LEU B 1 113 ? 5.602 -25.969 -24.047 1 98.12 113 LEU B C 1
ATOM 3825 O O . LEU B 1 113 ? 5.707 -26.109 -25.266 1 98.12 113 LEU B O 1
ATOM 3829 N N . PHE B 1 114 ? 5.473 -27.047 -23.203 1 98.12 114 PHE B N 1
ATOM 3830 C CA . PHE B 1 114 ? 5.41 -28.406 -23.734 1 98.12 114 PHE B CA 1
ATOM 3831 C C . PHE B 1 114 ? 4.09 -28.656 -24.453 1 98.12 114 PHE B C 1
ATOM 3833 O O . PHE B 1 114 ? 4.074 -29.172 -25.562 1 98.12 114 PHE B O 1
ATOM 3840 N N . SER B 1 115 ? 2.98 -28.281 -23.766 1 96 115 SER B N 1
ATOM 3841 C CA . SER B 1 115 ? 1.663 -28.391 -24.391 1 96 115 SER B CA 1
ATOM 3842 C C . SER B 1 115 ? 1.453 -27.281 -25.422 1 96 115 SER B C 1
ATOM 3844 O O . SER B 1 115 ? 2.1 -26.234 -25.359 1 96 115 SER B O 1
ATOM 3846 N N . PRO B 1 116 ? 0.547 -27.562 -26.328 1 94.81 116 PRO B N 1
ATOM 3847 C CA . PRO B 1 116 ? 0.315 -26.531 -27.344 1 94.81 116 PRO B CA 1
ATOM 3848 C C . PRO B 1 116 ? -0.214 -25.234 -26.766 1 94.81 116 PRO B C 1
ATOM 3850 O O . PRO B 1 116 ? -1.307 -25.203 -26.188 1 94.81 116 PRO B O 1
ATOM 3853 N N . ASN B 1 117 ? 0.539 -24.172 -26.969 1 94.75 117 ASN B N 1
ATOM 3854 C CA . ASN B 1 117 ? 0.216 -22.828 -26.516 1 94.75 117 ASN B CA 1
ATOM 3855 C C . ASN B 1 117 ? 0.915 -21.75 -27.344 1 94.75 117 ASN B C 1
ATOM 3857 O O . ASN B 1 117 ? 2.055 -21.391 -27.062 1 94.75 117 ASN B O 1
ATOM 3861 N N . LEU B 1 118 ? 0.227 -21.219 -28.281 1 94.56 118 LEU B N 1
ATOM 3862 C CA . LEU B 1 118 ? 0.808 -20.328 -29.281 1 94.56 118 LEU B CA 1
ATOM 3863 C C . LEU B 1 118 ? 1.369 -19.062 -28.625 1 94.56 118 LEU B C 1
ATOM 3865 O O . LEU B 1 118 ? 2.408 -18.562 -29.047 1 94.56 118 LEU B O 1
ATOM 3869 N N . MET B 1 119 ? 0.715 -18.547 -27.734 1 94.56 119 MET B N 1
ATOM 3870 C CA . MET B 1 119 ? 1.137 -17.312 -27.078 1 94.56 119 MET B CA 1
ATOM 3871 C C . MET B 1 119 ? 2.506 -17.469 -26.438 1 94.56 119 MET B C 1
ATOM 3873 O O . MET B 1 119 ? 3.393 -16.641 -26.625 1 94.56 119 MET B O 1
ATOM 3877 N N . PHE B 1 120 ? 2.711 -18.484 -25.688 1 97.25 120 PHE B N 1
ATOM 3878 C CA . PHE B 1 120 ? 3.973 -18.719 -24.984 1 97.25 120 PHE B CA 1
ATOM 3879 C C . PHE B 1 120 ? 5.062 -19.141 -25.953 1 97.25 120 PHE B C 1
ATOM 3881 O O . PHE B 1 120 ? 6.234 -18.812 -25.781 1 97.25 120 PHE B O 1
ATOM 3888 N N . TRP B 1 121 ? 4.66 -19.891 -26.984 1 97.88 121 TRP B N 1
ATOM 3889 C CA . TRP B 1 121 ? 5.617 -20.25 -28.031 1 97.88 121 TRP B CA 1
ATOM 3890 C C . TRP B 1 121 ? 6.16 -19 -28.719 1 97.88 121 TRP B C 1
ATOM 3892 O O . TRP B 1 121 ? 7.371 -18.875 -28.922 1 97.88 121 TRP B O 1
ATOM 3902 N N . ASN B 1 122 ? 5.285 -18.109 -28.984 1 96.31 122 ASN B N 1
ATOM 3903 C CA . ASN B 1 122 ? 5.668 -16.891 -29.703 1 96.31 122 ASN B CA 1
ATOM 3904 C C . ASN B 1 122 ? 6.516 -15.969 -28.828 1 96.31 122 ASN B C 1
ATOM 3906 O O . ASN B 1 122 ? 7.301 -15.172 -29.344 1 96.31 122 ASN B O 1
ATOM 3910 N N . SER B 1 123 ? 6.379 -16.062 -27.562 1 97.38 123 SER B N 1
ATOM 3911 C CA . SER B 1 123 ? 7.109 -15.18 -26.672 1 97.38 123 SER B CA 1
ATOM 3912 C C . SER B 1 123 ? 8.344 -15.867 -26.109 1 97.38 123 SER B C 1
ATOM 3914 O O . SER B 1 123 ? 9.445 -15.727 -26.641 1 97.38 123 SER B O 1
ATOM 3916 N N . ILE B 1 124 ? 8.164 -16.781 -25.25 1 98 124 ILE B N 1
ATOM 3917 C CA . ILE B 1 124 ? 9.266 -17.438 -24.547 1 98 124 ILE B CA 1
ATOM 3918 C C . ILE B 1 124 ? 9.906 -18.484 -25.453 1 98 124 ILE B C 1
ATOM 3920 O O . ILE B 1 124 ? 11.125 -18.641 -25.453 1 98 124 ILE B O 1
ATOM 3924 N N . GLY B 1 125 ? 9.07 -19.219 -26.188 1 98.44 125 GLY B N 1
ATOM 3925 C CA . GLY B 1 125 ? 9.586 -20.219 -27.094 1 98.44 125 GLY B CA 1
ATOM 3926 C C . GLY B 1 125 ? 10.562 -19.672 -28.109 1 98.44 125 GLY B C 1
ATOM 3927 O O . GLY B 1 125 ? 11.719 -20.094 -28.172 1 98.44 125 GLY B O 1
ATOM 3928 N N . LYS B 1 126 ? 10.094 -18.734 -28.844 1 97.81 126 LYS B N 1
ATOM 3929 C CA . LYS B 1 126 ? 10.938 -18.141 -29.875 1 97.81 126 LYS B CA 1
ATOM 3930 C C . LYS B 1 126 ? 12.156 -17.453 -29.266 1 97.81 126 LYS B C 1
ATOM 3932 O O . LYS B 1 126 ? 13.25 -17.5 -29.828 1 97.81 126 LYS B O 1
ATOM 3937 N N . PHE B 1 127 ? 11.961 -16.797 -28.188 1 97.5 127 PHE B N 1
ATOM 3938 C CA . PHE B 1 127 ? 13.078 -16.172 -27.5 1 97.5 127 PHE B CA 1
ATOM 3939 C C . PHE B 1 127 ? 14.148 -17.203 -27.141 1 97.5 127 PHE B C 1
ATOM 3941 O O . PHE B 1 127 ? 15.336 -16.953 -27.328 1 97.5 127 PHE B O 1
ATOM 3948 N N . THR B 1 128 ? 13.734 -18.328 -26.656 1 98.06 128 THR B N 1
ATOM 3949 C CA . THR B 1 128 ? 14.641 -19.406 -26.266 1 98.06 128 THR B CA 1
ATOM 3950 C C . THR B 1 128 ? 15.375 -19.953 -27.484 1 98.06 128 THR B C 1
ATOM 3952 O O . THR B 1 128 ? 16.562 -20.234 -27.422 1 98.06 128 THR B O 1
ATOM 3955 N N . MET B 1 129 ? 14.688 -20.078 -28.625 1 98 129 MET B N 1
ATOM 3956 C CA . MET B 1 129 ? 15.297 -20.578 -29.859 1 98 129 MET B CA 1
ATOM 3957 C C . MET B 1 129 ? 16.359 -19.625 -30.375 1 98 129 MET B C 1
ATOM 3959 O O . MET B 1 129 ? 17.375 -20.047 -30.938 1 98 129 MET B O 1
ATOM 3963 N N . THR B 1 130 ? 16.188 -18.359 -30.125 1 96.94 130 THR B N 1
ATOM 3964 C CA . THR B 1 130 ? 17.078 -17.344 -30.672 1 96.94 130 THR B CA 1
ATOM 3965 C C . THR B 1 130 ? 18.266 -17.109 -29.734 1 96.94 130 THR B C 1
ATOM 3967 O O . THR B 1 130 ? 19.359 -16.766 -30.188 1 96.94 130 THR B O 1
ATOM 3970 N N . THR B 1 131 ? 18.094 -17.312 -28.453 1 96.69 131 THR B N 1
ATOM 3971 C CA . THR B 1 131 ? 19.109 -16.828 -27.531 1 96.69 131 THR B CA 1
ATOM 3972 C C . THR B 1 131 ? 19.812 -18 -26.844 1 96.69 131 THR B C 1
ATOM 3974 O O . THR B 1 131 ? 20.922 -17.844 -26.344 1 96.69 131 THR B O 1
ATOM 3977 N N . ILE B 1 132 ? 19.188 -19.172 -26.766 1 97.25 132 ILE B N 1
ATOM 3978 C CA . ILE B 1 132 ? 19.734 -20.25 -25.953 1 97.25 132 ILE B CA 1
ATOM 3979 C C . ILE B 1 132 ? 20.172 -21.406 -26.844 1 97.25 132 ILE B C 1
ATOM 3981 O O . ILE B 1 132 ? 21.312 -21.875 -26.75 1 97.25 132 ILE B O 1
ATOM 3985 N N . ARG B 1 133 ? 19.219 -22.031 -27.719 1 96.88 133 ARG B N 1
ATOM 3986 C CA . ARG B 1 133 ? 19.562 -23.156 -28.562 1 96.88 133 ARG B CA 1
ATOM 3987 C C . ARG B 1 133 ? 20.578 -22.766 -29.625 1 96.88 133 ARG B C 1
ATOM 3989 O O . ARG B 1 133 ? 20.406 -21.781 -30.328 1 96.88 133 ARG B O 1
ATOM 3996 N N . LYS B 1 134 ? 21.531 -23.75 -29.562 1 93.69 134 LYS B N 1
ATOM 3997 C CA . LYS B 1 134 ? 22.516 -23.594 -30.625 1 93.69 134 LYS B CA 1
ATOM 3998 C C . LYS B 1 134 ? 22.047 -24.297 -31.906 1 93.69 134 LYS B C 1
ATOM 4000 O O . LYS B 1 134 ? 21.516 -25.406 -31.844 1 93.69 134 LYS B O 1
ATOM 4005 N N . ASN B 1 135 ? 21.938 -23.688 -33 1 95.25 135 ASN B N 1
ATOM 4006 C CA . ASN B 1 135 ? 21.625 -24.25 -34.312 1 95.25 135 ASN B CA 1
ATOM 4007 C C . ASN B 1 135 ? 20.141 -24.609 -34.406 1 95.25 135 ASN B C 1
ATOM 4009 O O . ASN B 1 135 ? 19.797 -25.734 -34.781 1 95.25 135 ASN B O 1
ATOM 4013 N N . ALA B 1 136 ? 19.281 -23.844 -33.969 1 97.38 136 ALA B N 1
ATOM 4014 C CA . ALA B 1 136 ? 17.828 -24.031 -34.094 1 97.38 136 ALA B CA 1
ATOM 4015 C C . ALA B 1 136 ? 17.406 -24.188 -35.531 1 97.38 136 ALA B C 1
ATOM 4017 O O . ALA B 1 136 ? 17.938 -23.5 -36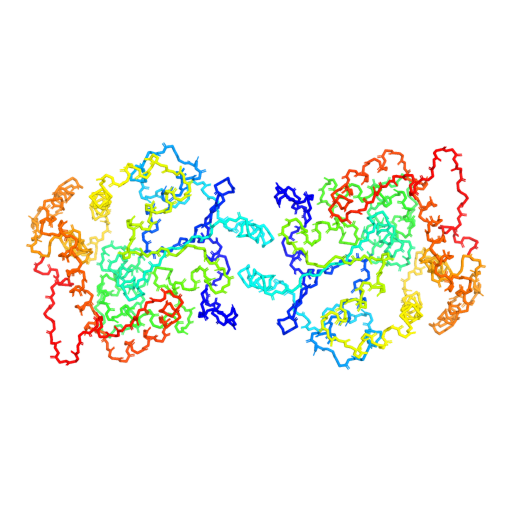.438 1 97.38 136 ALA B O 1
ATOM 4018 N N . SER B 1 137 ? 16.578 -25.094 -35.875 1 97.31 137 SER B N 1
ATOM 4019 C CA . SER B 1 137 ? 16.031 -25.234 -37.219 1 97.31 137 SER B CA 1
ATOM 4020 C C . SER B 1 137 ? 15.18 -24.031 -37.594 1 97.31 137 SER B C 1
ATOM 4022 O O . SER B 1 137 ? 14.758 -23.266 -36.719 1 97.31 137 SER B O 1
ATOM 4024 N N . ASP B 1 138 ? 14.914 -23.922 -38.844 1 97.06 138 ASP B N 1
ATOM 4025 C CA . ASP B 1 138 ? 14.055 -22.844 -39.312 1 97.06 138 ASP B CA 1
ATOM 4026 C C . ASP B 1 138 ? 12.664 -22.938 -38.719 1 97.06 138 ASP B C 1
ATOM 4028 O O . ASP B 1 138 ? 12.078 -21.922 -38.344 1 97.06 138 ASP B O 1
ATOM 4032 N N . LEU B 1 139 ? 12.203 -24.094 -38.562 1 97.12 139 LEU B N 1
ATOM 4033 C CA . LEU B 1 139 ? 10.875 -24.281 -38 1 97.12 139 LEU B CA 1
ATOM 4034 C C . LEU B 1 139 ? 10.859 -23.938 -36.5 1 97.12 139 LEU B C 1
ATOM 4036 O O . LEU B 1 139 ? 9.891 -23.344 -36 1 97.12 139 LEU B O 1
ATOM 4040 N N . SER B 1 140 ? 11.875 -24.344 -35.812 1 97.75 140 SER B N 1
ATOM 4041 C CA . SER B 1 140 ? 11.984 -24.016 -34.406 1 97.75 140 SER B CA 1
ATOM 4042 C C . SER B 1 140 ? 12.016 -22.5 -34.188 1 97.75 140 SER B C 1
ATOM 4044 O O . SER B 1 140 ? 11.391 -21.984 -33.25 1 97.75 140 SER B O 1
ATOM 4046 N N . LEU B 1 141 ? 12.719 -21.797 -35.031 1 97.88 141 LEU B N 1
ATOM 4047 C CA . LEU B 1 141 ? 12.828 -20.344 -34.938 1 97.88 141 LEU B CA 1
ATOM 4048 C C . LEU B 1 141 ? 11.484 -19.688 -35.25 1 97.88 141 LEU B C 1
ATOM 4050 O O . LEU B 1 141 ? 11.133 -18.672 -34.625 1 97.88 141 LEU B O 1
ATOM 4054 N N . LYS B 1 142 ? 10.812 -20.25 -36.188 1 97.19 142 LYS B N 1
ATOM 4055 C CA . LYS B 1 142 ? 9.539 -19.703 -36.594 1 97.19 142 LYS B CA 1
ATOM 4056 C C . LYS B 1 142 ? 8.445 -19.953 -35.562 1 97.19 142 LYS B C 1
ATOM 4058 O O . LYS B 1 142 ? 7.598 -19.094 -35.312 1 97.19 142 LYS B O 1
ATOM 4063 N N . CYS B 1 143 ? 8.445 -21.094 -34.906 1 97.81 143 CYS B N 1
ATOM 4064 C CA . CYS B 1 143 ? 7.297 -21.531 -34.125 1 97.81 143 CYS B CA 1
ATOM 4065 C C . CYS B 1 143 ? 7.613 -21.484 -32.625 1 97.81 143 CYS B C 1
ATOM 4067 O O . CYS B 1 143 ? 6.715 -21.297 -31.812 1 97.81 143 CYS B O 1
ATOM 4069 N N . GLY B 1 144 ? 8.852 -21.719 -32.25 1 98.12 144 GLY B N 1
ATOM 4070 C CA . GLY B 1 144 ? 9.211 -21.812 -30.828 1 98.12 144 GLY B CA 1
ATOM 4071 C C . GLY B 1 144 ? 8.5 -22.938 -30.094 1 98.12 144 GLY B C 1
ATOM 4072 O O . GLY B 1 144 ? 8.32 -22.875 -28.875 1 98.12 144 GLY B O 1
ATOM 4073 N N . HIS B 1 145 ? 8.062 -24.016 -30.75 1 97.56 145 HIS B N 1
ATOM 4074 C CA . HIS B 1 145 ? 7.125 -25.016 -30.25 1 97.56 145 HIS B CA 1
ATOM 4075 C C . HIS B 1 145 ? 7.863 -26.188 -29.594 1 97.56 145 HIS B C 1
ATOM 4077 O O . HIS B 1 145 ? 7.242 -27.031 -28.953 1 97.56 145 HIS B O 1
ATOM 4083 N N . ASP B 1 146 ? 9.203 -26.297 -29.672 1 97.56 146 ASP B N 1
ATOM 4084 C CA . ASP B 1 146 ? 9.891 -27.516 -29.25 1 97.56 146 ASP B CA 1
ATOM 4085 C C . ASP B 1 146 ? 10.977 -27.203 -28.219 1 97.56 146 ASP B C 1
ATOM 4087 O O . ASP B 1 146 ? 12.039 -27.828 -28.234 1 97.56 146 ASP B O 1
ATOM 4091 N N . VAL B 1 147 ? 10.734 -26.188 -27.406 1 98.25 147 VAL B N 1
ATOM 4092 C CA . VAL B 1 147 ? 11.633 -25.891 -26.297 1 98.25 147 VAL B CA 1
ATOM 4093 C C . VAL B 1 147 ? 11.766 -27.109 -25.391 1 98.25 147 VAL B C 1
ATOM 4095 O O . VAL B 1 147 ? 10.758 -27.703 -24.984 1 98.25 147 VAL B O 1
ATOM 4098 N N . THR B 1 148 ? 12.977 -27.562 -25.094 1 98 148 THR B N 1
ATOM 4099 C CA . THR B 1 148 ? 13.188 -28.641 -24.141 1 98 148 THR B CA 1
ATOM 4100 C C . THR B 1 148 ? 13.164 -28.109 -22.703 1 98 148 THR B C 1
ATOM 4102 O O . THR B 1 148 ? 13.297 -26.906 -22.484 1 98 148 THR B O 1
ATOM 4105 N N . PHE B 1 149 ? 12.961 -28.969 -21.719 1 98.44 149 PHE B N 1
ATOM 4106 C CA . PHE B 1 149 ? 12.938 -28.531 -20.328 1 98.44 149 PHE B CA 1
ATOM 4107 C C . PHE B 1 149 ? 14.266 -27.906 -19.938 1 98.44 149 PHE B C 1
ATOM 4109 O O . PHE B 1 149 ? 14.305 -26.906 -19.234 1 98.44 149 PHE B O 1
ATOM 4116 N N . ALA B 1 150 ? 15.375 -28.516 -20.359 1 98.19 150 ALA B N 1
ATOM 4117 C CA . ALA B 1 150 ? 16.703 -27.984 -20.047 1 98.19 150 ALA B CA 1
ATOM 4118 C C . ALA B 1 150 ? 16.859 -26.562 -20.594 1 98.19 150 ALA B C 1
ATOM 4120 O O . ALA B 1 150 ? 17.406 -25.688 -19.906 1 98.19 150 ALA B O 1
ATOM 4121 N N . GLU B 1 151 ? 16.406 -26.359 -21.828 1 98.62 151 GLU B N 1
ATOM 4122 C CA . GLU B 1 151 ? 16.469 -25.031 -22.422 1 98.62 151 GLU B CA 1
ATOM 4123 C C . GLU B 1 151 ? 15.586 -24.047 -21.656 1 98.62 151 GLU B C 1
ATOM 4125 O O . GLU B 1 151 ? 15.961 -22.891 -21.469 1 98.62 151 GLU B O 1
ATOM 4130 N N . PHE B 1 152 ? 14.414 -24.469 -21.281 1 98.75 152 PHE B N 1
ATOM 4131 C CA . PHE B 1 152 ? 13.5 -23.641 -20.484 1 98.75 152 PHE B CA 1
ATOM 4132 C C . PHE B 1 152 ? 14.148 -23.234 -19.172 1 98.75 152 PHE B C 1
ATOM 4134 O O . PHE B 1 152 ? 14.031 -22.078 -18.75 1 98.75 152 PHE B O 1
ATOM 4141 N N . VAL B 1 153 ? 14.781 -24.172 -18.5 1 98.69 153 VAL B N 1
ATOM 4142 C CA . VAL B 1 153 ? 15.445 -23.875 -17.234 1 98.69 153 VAL B CA 1
ATOM 4143 C C . VAL B 1 153 ? 16.516 -22.812 -17.453 1 98.69 153 VAL B C 1
ATOM 4145 O O . VAL B 1 153 ? 16.641 -21.891 -16.641 1 98.69 153 VAL B O 1
ATOM 4148 N N . LYS B 1 154 ? 17.234 -22.938 -18.547 1 98.56 154 LYS B N 1
ATOM 4149 C CA . LYS B 1 154 ? 18.234 -21.922 -18.859 1 98.56 154 LYS B CA 1
ATOM 4150 C C . LYS B 1 154 ? 17.578 -20.547 -19.047 1 98.56 154 LYS B C 1
ATOM 4152 O O . LYS B 1 154 ? 18.094 -19.547 -18.578 1 98.56 154 LYS B O 1
ATOM 4157 N N . TYR B 1 155 ? 16.547 -20.547 -19.75 1 98.44 155 TYR B N 1
ATOM 4158 C CA . TYR B 1 155 ? 15.773 -19.312 -19.906 1 98.44 155 TYR B CA 1
ATOM 4159 C C . TYR B 1 155 ? 15.352 -18.75 -18.547 1 98.44 155 TYR B C 1
ATOM 4161 O O . TYR B 1 155 ? 15.516 -17.562 -18.297 1 98.44 155 TYR B O 1
ATOM 4169 N N . PHE B 1 156 ? 14.773 -19.562 -17.766 1 98.44 156 PHE B N 1
ATOM 4170 C CA . PHE B 1 156 ? 14.266 -19.141 -16.469 1 98.44 156 PHE B CA 1
ATOM 4171 C C . PHE B 1 156 ? 15.375 -18.531 -15.625 1 98.44 156 PHE B C 1
ATOM 4173 O O . PHE B 1 156 ? 15.195 -17.453 -15.039 1 98.44 156 PHE B O 1
ATOM 4180 N N . ILE B 1 157 ? 16.516 -19.219 -15.562 1 98.19 157 ILE B N 1
ATOM 4181 C CA . ILE B 1 157 ? 17.656 -18.734 -14.805 1 98.19 157 ILE B CA 1
ATOM 4182 C C . ILE B 1 157 ? 18.078 -17.359 -15.32 1 98.19 157 ILE B C 1
ATOM 4184 O O . ILE B 1 157 ? 18.281 -16.438 -14.539 1 98.19 157 ILE B O 1
ATOM 4188 N N . GLN B 1 158 ? 18.172 -17.297 -16.609 1 96.75 158 GLN B N 1
ATOM 4189 C CA . GLN B 1 158 ? 18.562 -16.031 -17.219 1 96.75 158 GLN B CA 1
ATOM 4190 C C . GLN B 1 158 ? 17.562 -14.938 -16.906 1 96.75 158 GLN B C 1
ATOM 4192 O O . GLN B 1 158 ? 17.938 -13.805 -16.609 1 96.75 158 GLN B O 1
ATOM 4197 N N . SER B 1 159 ? 16.312 -15.242 -17.047 1 96.5 159 SER B N 1
ATOM 4198 C CA . SER B 1 159 ? 15.25 -14.266 -16.781 1 96.5 159 SER B CA 1
ATOM 4199 C C . SER B 1 159 ? 15.297 -13.766 -15.344 1 96.5 159 SER B C 1
ATOM 4201 O O . SER B 1 159 ? 15.133 -12.57 -15.094 1 96.5 159 SER B O 1
ATOM 4203 N N . GLU B 1 160 ? 15.508 -14.602 -14.391 1 95.62 160 GLU B N 1
ATOM 4204 C CA . GLU B 1 160 ? 15.578 -14.234 -12.984 1 95.62 160 GLU B CA 1
ATOM 4205 C C . GLU B 1 160 ? 16.828 -13.414 -12.688 1 95.62 160 GLU B C 1
ATOM 4207 O O . GLU B 1 160 ? 16.781 -12.461 -11.906 1 95.62 160 GLU B O 1
ATOM 4212 N N . ARG B 1 161 ? 17.891 -13.742 -13.352 1 93.38 161 ARG B N 1
ATOM 4213 C CA . ARG B 1 161 ? 19.156 -13.062 -13.109 1 93.38 161 ARG B CA 1
ATOM 4214 C C . ARG B 1 161 ? 19.141 -11.648 -13.688 1 93.38 161 ARG B C 1
ATOM 4216 O O . ARG B 1 161 ? 19.703 -10.727 -13.109 1 93.38 161 ARG B O 1
ATOM 4223 N N . THR B 1 162 ? 18.516 -11.492 -14.773 1 93.94 162 THR B N 1
ATOM 4224 C CA . THR B 1 162 ? 18.578 -10.219 -15.484 1 93.94 162 THR B CA 1
ATOM 4225 C C . THR B 1 162 ? 17.312 -9.398 -15.258 1 93.94 162 THR B C 1
ATOM 4227 O O . THR B 1 162 ? 17.234 -8.242 -15.664 1 93.94 162 THR B O 1
ATOM 4230 N N . ASN B 1 163 ? 16.297 -10 -14.641 1 93.06 163 ASN B N 1
ATOM 4231 C CA . ASN B 1 163 ? 14.992 -9.367 -14.484 1 93.06 163 ASN B CA 1
ATOM 4232 C C . ASN B 1 163 ? 14.383 -8.984 -15.828 1 93.06 163 ASN B C 1
ATOM 4234 O O . ASN B 1 163 ? 13.82 -7.898 -15.977 1 93.06 163 ASN B O 1
ATOM 4238 N N . PHE B 1 164 ? 14.625 -9.781 -16.828 1 93.38 164 PHE B N 1
ATOM 4239 C CA . PHE B 1 164 ? 14.133 -9.562 -18.172 1 93.38 164 PHE B CA 1
ATOM 4240 C C . PHE B 1 164 ? 13.297 -10.742 -18.656 1 93.38 164 PHE B C 1
ATOM 4242 O O . PHE B 1 164 ? 13.711 -11.898 -18.516 1 93.38 164 PHE B O 1
ATOM 4249 N N . LYS B 1 165 ? 12.047 -10.461 -19.188 1 94.31 165 LYS B N 1
ATOM 4250 C CA . LYS B 1 165 ? 11.125 -11.453 -19.734 1 94.31 165 LYS B CA 1
ATOM 4251 C C . LYS B 1 165 ? 10.695 -12.461 -18.672 1 94.31 165 LYS B C 1
ATOM 4253 O O . LYS B 1 165 ? 10.734 -13.672 -18.906 1 94.31 165 LYS B O 1
ATOM 4258 N N . ARG B 1 166 ? 10.508 -11.891 -17.516 1 95.38 166 ARG B N 1
ATOM 4259 C CA . ARG B 1 166 ? 9.977 -12.711 -16.422 1 95.38 166 ARG B CA 1
ATOM 4260 C C . ARG B 1 166 ? 8.5 -13.016 -16.641 1 95.38 166 ARG B C 1
ATOM 4262 O O . ARG B 1 166 ? 7.793 -12.25 -17.297 1 95.38 166 ARG B O 1
ATOM 4269 N N . ASP B 1 167 ? 8.086 -14.203 -16.188 1 95.56 167 ASP B N 1
ATOM 4270 C CA . ASP B 1 167 ? 6.688 -14.602 -16.312 1 95.56 167 ASP B CA 1
ATOM 4271 C C . ASP B 1 167 ? 6.152 -15.172 -14.992 1 95.56 167 ASP B C 1
ATOM 4273 O O . ASP B 1 167 ? 6.789 -16.016 -14.375 1 95.56 167 ASP B O 1
ATOM 4277 N N . GLY B 1 168 ? 5.008 -14.75 -14.625 1 94.56 168 GLY B N 1
ATOM 4278 C CA . GLY B 1 168 ? 4.41 -15.062 -13.344 1 94.56 168 GLY B CA 1
ATOM 4279 C C . GLY B 1 168 ? 4.211 -16.547 -13.125 1 94.56 168 GLY B C 1
ATOM 4280 O O . GLY B 1 168 ? 4.184 -17.016 -11.984 1 94.56 168 GLY B O 1
ATOM 4281 N N . HIS B 1 169 ? 4.148 -17.297 -14.164 1 96.38 169 HIS B N 1
ATOM 4282 C CA . HIS B 1 169 ? 3.908 -18.734 -14.047 1 96.38 169 HIS B CA 1
ATOM 4283 C C . HIS B 1 169 ? 5.145 -19.453 -13.523 1 96.38 169 HIS B C 1
ATOM 4285 O O . HIS B 1 169 ? 5.059 -20.609 -13.094 1 96.38 169 HIS B O 1
ATOM 4291 N N . PHE B 1 170 ? 6.27 -18.688 -13.539 1 96.75 170 PHE B N 1
ATOM 4292 C CA . PHE B 1 170 ? 7.516 -19.391 -13.25 1 96.75 170 PHE B CA 1
ATOM 4293 C C . PHE B 1 170 ? 8.242 -18.734 -12.078 1 96.75 170 PHE B C 1
ATOM 4295 O O . PHE B 1 170 ? 9.086 -19.359 -11.438 1 96.75 170 PHE B O 1
ATOM 4302 N N . ILE B 1 171 ? 7.945 -17.5 -11.805 1 95.31 171 ILE B N 1
ATOM 4303 C CA . ILE B 1 171 ? 8.734 -16.719 -10.859 1 95.31 171 ILE B CA 1
ATOM 4304 C C . ILE B 1 171 ? 8.57 -17.281 -9.453 1 95.31 171 ILE B C 1
ATOM 4306 O O . ILE B 1 171 ? 7.535 -17.875 -9.133 1 95.31 171 ILE B O 1
ATOM 4310 N N . PRO B 1 172 ? 9.547 -17.109 -8.617 1 96.19 172 PRO B N 1
ATOM 4311 C CA . PRO B 1 172 ? 9.453 -17.641 -7.246 1 96.19 172 PRO B CA 1
ATOM 4312 C C . PRO B 1 172 ? 8.219 -17.125 -6.508 1 96.19 172 PRO B C 1
ATOM 4314 O O . PRO B 1 172 ? 7.82 -15.969 -6.68 1 96.19 172 PRO B O 1
ATOM 4317 N N . MET B 1 173 ? 7.738 -17.938 -5.637 1 96.75 173 MET B N 1
ATOM 4318 C CA . MET B 1 173 ? 6.48 -17.688 -4.945 1 96.75 173 MET B CA 1
ATOM 4319 C C . MET B 1 173 ? 6.609 -16.5 -3.994 1 96.75 173 MET B C 1
ATOM 4321 O O . MET B 1 173 ? 5.672 -15.711 -3.85 1 96.75 173 MET B O 1
ATOM 4325 N N . TYR B 1 174 ? 7.758 -16.344 -3.348 1 94.19 174 TYR B N 1
ATOM 4326 C CA . TYR B 1 174 ? 7.93 -15.258 -2.4 1 94.19 174 TYR B CA 1
ATOM 4327 C C . TYR B 1 174 ? 7.816 -13.906 -3.098 1 94.19 174 TYR B C 1
ATOM 4329 O O . TYR B 1 174 ? 7.43 -12.906 -2.48 1 94.19 174 TYR B O 1
ATOM 4337 N N . ASP B 1 175 ? 8.148 -13.914 -4.379 1 94.31 175 ASP B N 1
ATOM 4338 C CA . ASP B 1 175 ? 8.078 -12.695 -5.18 1 94.31 175 ASP B CA 1
ATOM 4339 C C . ASP B 1 175 ? 6.641 -12.359 -5.551 1 94.31 175 ASP B C 1
ATOM 4341 O O . ASP B 1 175 ? 6.312 -11.195 -5.797 1 94.31 175 ASP B O 1
ATOM 4345 N N . HIS B 1 176 ? 5.75 -13.336 -5.527 1 93.12 176 HIS B N 1
ATOM 4346 C CA . HIS B 1 176 ? 4.344 -13.164 -5.879 1 93.12 176 HIS B CA 1
ATOM 4347 C C . HIS B 1 176 ? 3.555 -12.562 -4.723 1 93.12 176 HIS B C 1
ATOM 4349 O O . HIS B 1 176 ? 2.74 -11.664 -4.926 1 93.12 176 HIS B O 1
ATOM 4355 N N . CYS B 1 177 ? 3.797 -13.055 -3.566 1 94.44 177 CYS B N 1
ATOM 4356 C CA . CYS B 1 177 ? 2.848 -12.758 -2.5 1 94.44 177 CYS B CA 1
ATOM 4357 C C . CYS B 1 177 ? 3.545 -12.109 -1.312 1 94.44 177 CYS B C 1
ATOM 4359 O O . CYS B 1 177 ? 2.9 -11.766 -0.319 1 94.44 177 CYS B O 1
ATOM 4361 N N . ARG B 1 178 ? 4.785 -11.992 -1.35 1 93.56 178 ARG B N 1
ATOM 4362 C CA . ARG B 1 178 ? 5.57 -11.242 -0.375 1 93.56 178 ARG B CA 1
ATOM 4363 C C . ARG B 1 178 ? 5.316 -11.75 1.04 1 93.56 178 ARG B C 1
ATOM 4365 O O . ARG B 1 178 ? 4.918 -10.984 1.92 1 93.56 178 ARG B O 1
ATOM 4372 N N . PRO B 1 179 ? 5.652 -13.016 1.287 1 93.88 179 PRO B N 1
ATOM 4373 C CA . PRO B 1 179 ? 5.289 -13.648 2.557 1 93.88 179 PRO B CA 1
ATOM 4374 C C . PRO B 1 179 ? 6.07 -13.086 3.742 1 93.88 179 PRO B C 1
ATOM 4376 O O . PRO B 1 179 ? 5.652 -13.242 4.891 1 93.88 179 PRO B O 1
ATOM 4379 N N . CYS B 1 180 ? 7.176 -12.438 3.518 1 92.5 180 CYS B N 1
ATOM 4380 C CA . CYS B 1 180 ? 7.938 -11.891 4.637 1 92.5 180 CYS B CA 1
ATOM 4381 C C . CYS B 1 180 ? 7.434 -10.5 5.012 1 92.5 180 CYS B C 1
ATOM 4383 O O . CYS B 1 180 ? 7.742 -9.992 6.09 1 92.5 180 CYS B O 1
ATOM 4385 N N . GLN B 1 181 ? 6.723 -9.922 4.191 1 92.5 181 GLN B N 1
ATOM 4386 C CA . GLN B 1 181 ? 6.094 -8.641 4.48 1 92.5 181 GLN B CA 1
ATOM 4387 C C . GLN B 1 181 ? 4.648 -8.82 4.934 1 92.5 181 GLN B C 1
ATOM 4389 O O . GLN B 1 181 ? 4.238 -8.266 5.949 1 92.5 181 GLN B O 1
ATOM 4394 N N . VAL B 1 182 ? 3.92 -9.562 4.121 1 92.75 182 VAL B N 1
ATOM 4395 C CA . VAL B 1 182 ? 2.547 -9.93 4.453 1 92.75 182 VAL B CA 1
ATOM 4396 C C . VAL B 1 182 ? 2.531 -11.266 5.195 1 92.75 182 VAL B C 1
ATOM 4398 O O . VAL B 1 182 ? 2.818 -12.312 4.605 1 92.75 182 VAL B O 1
ATOM 4401 N N . LYS B 1 183 ? 2.23 -11.234 6.434 1 90.06 183 LYS B N 1
ATOM 4402 C CA . LYS B 1 183 ? 2.227 -12.445 7.246 1 90.06 183 LYS B CA 1
ATOM 4403 C C . LYS B 1 183 ? 0.937 -13.234 7.047 1 90.06 183 LYS B C 1
ATOM 4405 O O . LYS B 1 183 ? -0.107 -12.883 7.598 1 90.06 183 LYS B O 1
ATOM 4410 N N . PHE B 1 184 ? 1.054 -14.367 6.461 1 95.38 184 PHE B N 1
ATOM 4411 C CA . PHE B 1 184 ? -0.115 -15.188 6.156 1 95.38 184 PHE B CA 1
ATOM 4412 C C . PHE B 1 184 ? -0.542 -16 7.375 1 95.38 184 PHE B C 1
ATOM 4414 O O . PHE B 1 184 ? 0.303 -16.484 8.133 1 95.38 184 PHE B O 1
ATOM 4421 N N . ASP B 1 185 ? -1.818 -16.141 7.531 1 96.88 185 ASP B N 1
ATOM 4422 C CA . ASP B 1 185 ? -2.412 -16.891 8.641 1 96.88 185 ASP B CA 1
ATOM 4423 C C . ASP B 1 185 ? -2.549 -18.375 8.289 1 96.88 185 ASP B C 1
ATOM 4425 O O . ASP B 1 185 ? -2.488 -19.219 9.18 1 96.88 185 ASP B O 1
ATOM 4429 N N . ILE B 1 186 ? -2.83 -18.641 7.043 1 97.56 186 ILE B N 1
ATOM 4430 C CA . ILE B 1 186 ? -2.986 -20 6.559 1 97.56 186 ILE B CA 1
ATOM 4431 C C . ILE B 1 186 ? -2.143 -20.203 5.301 1 97.56 186 ILE B C 1
ATOM 4433 O O . ILE B 1 186 ? -2.293 -19.469 4.324 1 97.56 186 ILE B O 1
ATOM 4437 N N . ILE B 1 187 ? -1.305 -21.172 5.383 1 97.5 187 ILE B N 1
ATOM 4438 C CA . ILE B 1 187 ? -0.511 -21.578 4.227 1 97.5 187 ILE B CA 1
ATOM 4439 C C . ILE B 1 187 ? -0.882 -23 3.82 1 97.5 187 ILE B C 1
ATOM 4441 O O . ILE B 1 187 ? -0.51 -23.953 4.496 1 97.5 187 ILE B O 1
ATOM 4445 N N . GLY B 1 188 ? -1.684 -23.078 2.773 1 97.81 188 GLY B N 1
ATOM 4446 C CA . GLY B 1 188 ? -1.979 -24.375 2.197 1 97.81 188 GLY B CA 1
ATOM 4447 C C . GLY B 1 188 ? -0.926 -24.844 1.211 1 97.81 188 GLY B C 1
ATOM 4448 O O . GLY B 1 188 ? -0.118 -24.047 0.732 1 97.81 188 GLY B O 1
ATOM 4449 N N . LYS B 1 189 ? -0.966 -26.125 0.94 1 97.69 189 LYS B N 1
ATOM 4450 C CA . LYS B 1 189 ? -0.011 -26.688 -0.003 1 97.69 189 LYS B CA 1
ATOM 4451 C C . LYS B 1 189 ? -0.727 -27.422 -1.134 1 97.69 189 LYS B C 1
ATOM 4453 O O . LYS B 1 189 ? -1.77 -28.047 -0.917 1 97.69 189 LYS B O 1
ATOM 4458 N N . MET B 1 190 ? -0.11 -27.359 -2.305 1 96.81 190 MET B N 1
ATOM 4459 C CA . MET B 1 190 ? -0.623 -28.125 -3.434 1 96.81 190 MET B CA 1
ATOM 4460 C C . MET B 1 190 ? -0.592 -29.625 -3.131 1 96.81 190 MET B C 1
ATOM 4462 O O . MET B 1 190 ? -1.477 -30.375 -3.559 1 96.81 190 MET B O 1
ATOM 4466 N N . GLU B 1 191 ? 0.389 -30.094 -2.354 1 94.81 191 GLU B N 1
ATOM 4467 C CA . GLU B 1 191 ? 0.596 -31.484 -1.993 1 94.81 191 GLU B CA 1
ATOM 4468 C C . GLU B 1 191 ? -0.512 -31.984 -1.073 1 94.81 191 GLU B C 1
ATOM 4470 O O . GLU B 1 191 ? -0.781 -33.188 -1.016 1 94.81 191 GLU B O 1
ATOM 4475 N N . SER B 1 192 ? -1.099 -31.109 -0.372 1 96.06 192 SER B N 1
ATOM 4476 C CA . SER B 1 192 ? -2.227 -31.422 0.497 1 96.06 192 SER B CA 1
ATOM 4477 C C . SER B 1 192 ? -3.436 -30.562 0.175 1 96.06 192 SER B C 1
ATOM 4479 O O . SER B 1 192 ? -4.16 -30.125 1.079 1 96.06 192 SER B O 1
ATOM 4481 N N . PHE B 1 193 ? -3.654 -30.375 -1.041 1 96.75 193 PHE B N 1
ATOM 4482 C CA . PHE B 1 193 ? -4.574 -29.391 -1.569 1 96.75 193 PHE B CA 1
ATOM 4483 C C . PHE B 1 193 ? -5.996 -29.656 -1.091 1 96.75 193 PHE B C 1
ATOM 4485 O O . PHE B 1 193 ? -6.68 -28.734 -0.624 1 96.75 193 PHE B O 1
ATOM 4492 N N . GLU B 1 194 ? -6.48 -30.891 -1.26 1 96.31 194 GLU B N 1
ATOM 4493 C CA . GLU B 1 194 ? -7.836 -31.266 -0.857 1 96.31 194 GLU B CA 1
ATOM 4494 C C . GLU B 1 194 ? -8.039 -31.047 0.64 1 96.31 194 GLU B C 1
ATOM 4496 O O . GLU B 1 194 ? -8.992 -30.375 1.052 1 96.31 194 GLU B O 1
ATOM 4501 N N . GLU B 1 195 ? -7.129 -31.547 1.406 1 97.19 195 GLU B N 1
ATOM 4502 C CA . GLU B 1 195 ? -7.227 -31.453 2.859 1 97.19 195 GLU B CA 1
ATOM 4503 C C . GLU B 1 195 ? -7.227 -29.984 3.318 1 97.19 195 GLU B C 1
ATOM 4505 O O . GLU B 1 195 ? -8.039 -29.594 4.16 1 97.19 195 GLU B O 1
ATOM 4510 N N . ASP B 1 196 ? -6.336 -29.219 2.785 1 97.88 196 ASP B N 1
ATOM 4511 C CA . ASP B 1 196 ? -6.207 -27.828 3.188 1 97.88 196 ASP B CA 1
ATOM 4512 C C . ASP B 1 196 ? -7.438 -27.016 2.771 1 97.88 196 ASP B C 1
ATOM 4514 O O . ASP B 1 196 ? -7.902 -26.156 3.518 1 97.88 196 ASP B O 1
ATOM 4518 N N . THR B 1 197 ? -7.934 -27.281 1.567 1 98.12 197 THR B N 1
ATOM 4519 C CA . THR B 1 197 ? -9.125 -26.594 1.079 1 98.12 197 THR B CA 1
ATOM 4520 C C . THR B 1 197 ? -10.32 -26.891 1.973 1 98.12 197 THR B C 1
ATOM 4522 O O . THR B 1 197 ? -11.047 -25.969 2.377 1 98.12 197 THR B O 1
ATOM 4525 N N . LEU B 1 198 ? -10.508 -28.141 2.299 1 97.75 198 LEU B N 1
ATOM 4526 C CA . LEU B 1 198 ? -11.641 -28.547 3.127 1 97.75 198 LEU B CA 1
ATOM 4527 C C . LEU B 1 198 ? -11.516 -27.969 4.535 1 97.75 198 LEU B C 1
ATOM 4529 O O . LEU B 1 198 ? -12.516 -27.594 5.145 1 97.75 198 LEU B O 1
ATOM 4533 N N . TYR B 1 199 ? -10.297 -27.922 5.043 1 97.5 199 TYR B N 1
ATOM 4534 C CA . TYR B 1 199 ? -10.055 -27.297 6.34 1 97.5 199 TYR B CA 1
ATOM 4535 C C . TYR B 1 199 ? -10.508 -25.844 6.34 1 97.5 199 TYR B C 1
ATOM 4537 O O . TYR B 1 199 ? -11.172 -25.391 7.273 1 97.5 199 TYR B O 1
ATOM 4545 N N . ILE B 1 200 ? -10.133 -25.109 5.316 1 97.25 200 ILE B N 1
ATOM 4546 C CA . ILE B 1 200 ? -10.445 -23.688 5.207 1 97.25 200 ILE B CA 1
ATOM 4547 C C . ILE B 1 200 ? -11.961 -23.5 5.137 1 97.25 200 ILE B C 1
ATOM 4549 O O . ILE B 1 200 ? -12.516 -22.625 5.82 1 97.25 200 ILE B O 1
ATOM 4553 N N . LEU B 1 201 ? -12.617 -24.297 4.328 1 97.62 201 LEU B N 1
ATOM 4554 C CA . LEU B 1 201 ? -14.062 -24.188 4.199 1 97.62 201 LEU B CA 1
ATOM 4555 C C . LEU B 1 201 ? -14.75 -24.438 5.543 1 97.62 201 LEU B C 1
ATOM 4557 O O . LEU B 1 201 ? -15.672 -23.703 5.914 1 97.62 201 LEU B O 1
ATOM 4561 N N . LYS B 1 202 ? -14.32 -25.406 6.203 1 96.5 202 LYS B N 1
ATOM 4562 C CA . LYS B 1 202 ? -14.883 -25.703 7.516 1 96.5 202 LYS B CA 1
ATOM 4563 C C . LYS B 1 202 ? -14.625 -24.562 8.5 1 96.5 202 LYS B C 1
ATOM 4565 O O . LYS B 1 202 ? -15.523 -24.156 9.234 1 96.5 202 LYS B O 1
ATOM 4570 N N . ARG B 1 203 ? -13.453 -24.109 8.523 1 95.44 203 ARG B N 1
ATOM 4571 C CA . ARG B 1 203 ? -13.031 -23.062 9.445 1 95.44 203 ARG B CA 1
ATOM 4572 C C . ARG B 1 203 ? -13.883 -21.812 9.266 1 95.44 203 ARG B C 1
ATOM 4574 O O . ARG B 1 203 ? -14.188 -21.109 10.242 1 95.44 203 ARG B O 1
ATOM 4581 N N . PHE B 1 204 ? -14.266 -21.516 8.062 1 95.31 204 PHE B N 1
ATOM 4582 C CA . PHE B 1 204 ? -14.969 -20.266 7.785 1 95.31 204 PHE B CA 1
ATOM 4583 C C . PHE B 1 204 ? -16.469 -20.5 7.688 1 95.31 204 PHE B C 1
ATOM 4585 O O . PHE B 1 204 ? -17.219 -19.594 7.301 1 95.31 204 PHE B O 1
ATOM 4592 N N . GLY B 1 205 ? -16.938 -21.719 7.914 1 94.81 205 GLY B N 1
ATOM 4593 C CA . GLY B 1 205 ? -18.359 -22.016 8.094 1 94.81 205 GLY B CA 1
ATOM 4594 C C . GLY B 1 205 ? -19.078 -22.297 6.785 1 94.81 205 GLY B C 1
ATOM 4595 O O . GLY B 1 205 ? -20.297 -22.172 6.707 1 94.81 205 GLY B O 1
ATOM 4596 N N . PHE B 1 206 ? -18.391 -22.625 5.848 1 95.69 206 PHE B N 1
ATOM 4597 C CA . PHE B 1 206 ? -19.016 -22.984 4.582 1 95.69 206 PHE B CA 1
ATOM 4598 C C . PHE B 1 206 ? -19.281 -24.484 4.508 1 95.69 206 PHE B C 1
ATOM 4600 O O . PHE B 1 206 ? -18.75 -25.172 3.633 1 95.69 206 PHE B O 1
ATOM 4607 N N . SER B 1 207 ? -20.188 -24.922 5.254 1 95.12 207 SER B N 1
ATOM 4608 C CA . SER B 1 207 ? -20.406 -26.344 5.496 1 95.12 207 SER B CA 1
ATOM 4609 C C . SER B 1 207 ? -21 -27.031 4.262 1 95.12 207 SER B C 1
ATOM 4611 O O . SER B 1 207 ? -20.609 -28.156 3.932 1 95.12 207 SER B O 1
ATOM 4613 N N . GLU B 1 208 ? -21.938 -26.391 3.689 1 94.31 208 GLU B N 1
ATOM 4614 C CA . GLU B 1 208 ? -22.562 -27 2.518 1 94.31 208 GLU B CA 1
ATOM 4615 C C . GLU B 1 208 ? -21.547 -27.219 1.399 1 94.31 208 GLU B C 1
ATOM 4617 O O . GLU B 1 208 ? -21.516 -28.281 0.788 1 94.31 208 GLU B O 1
ATOM 4622 N N . LEU B 1 209 ? -20.828 -26.219 1.161 1 95.12 209 LEU B N 1
ATOM 4623 C CA . LEU B 1 209 ? -19.797 -26.312 0.141 1 95.12 209 LEU B CA 1
ATOM 4624 C C . LEU B 1 209 ? -18.75 -27.359 0.529 1 95.12 209 LEU B C 1
ATOM 4626 O O . LEU B 1 209 ? -18.297 -28.125 -0.315 1 95.12 209 LEU B O 1
ATOM 4630 N N . HIS B 1 210 ? -18.375 -27.344 1.785 1 96.5 210 HIS B N 1
ATOM 4631 C CA . HIS B 1 210 ? -17.453 -28.344 2.33 1 96.5 210 HIS B CA 1
ATOM 4632 C C . HIS B 1 210 ? -17.969 -29.75 2.07 1 96.5 210 HIS B C 1
ATOM 4634 O O . HIS B 1 210 ? -17.219 -30.594 1.564 1 96.5 210 HIS B O 1
ATOM 4640 N N . ASP B 1 211 ? -19.172 -29.984 2.408 1 96.19 211 ASP B N 1
ATOM 4641 C CA . ASP B 1 211 ? -19.75 -31.312 2.307 1 96.19 211 ASP B CA 1
ATOM 4642 C C . ASP B 1 211 ? -19.844 -31.75 0.849 1 96.19 211 ASP B C 1
ATOM 4644 O O . ASP B 1 211 ? -19.594 -32.906 0.526 1 96.19 211 ASP B O 1
ATOM 4648 N N . ARG B 1 212 ? -20.172 -30.875 0 1 94.69 212 ARG B N 1
ATOM 4649 C CA . ARG B 1 212 ? -20.281 -31.188 -1.422 1 94.69 212 ARG B CA 1
ATOM 4650 C C . ARG B 1 212 ? -18.938 -31.562 -2.016 1 94.69 212 ARG B C 1
ATOM 4652 O O . ARG B 1 212 ? -18.828 -32.562 -2.729 1 94.69 212 ARG B O 1
ATOM 4659 N N . LEU B 1 213 ? -17.922 -30.781 -1.737 1 95.44 213 LEU B N 1
ATOM 4660 C CA . LEU B 1 213 ? -16.594 -31.016 -2.311 1 95.44 213 LEU B CA 1
ATOM 4661 C C . LEU B 1 213 ? -15.953 -32.25 -1.701 1 95.44 213 LEU B C 1
ATOM 4663 O O . LEU B 1 213 ? -15.203 -32.969 -2.375 1 95.44 213 LEU B O 1
ATOM 4667 N N . SER B 1 214 ? -16.297 -32.531 -0.46 1 94.38 214 SER B N 1
ATOM 4668 C CA . SER B 1 214 ? -15.68 -33.625 0.252 1 94.38 214 SER B CA 1
ATOM 4669 C C . SER B 1 214 ? -16.141 -34.969 -0.325 1 94.38 214 SER B C 1
ATOM 4671 O O . SER B 1 214 ? -15.453 -36 -0.164 1 94.38 214 SER B O 1
ATOM 4673 N N . MET B 1 215 ? -17.234 -35.031 -0.98 1 91.12 215 MET B N 1
ATOM 4674 C CA . MET B 1 215 ? -17.797 -36.25 -1.509 1 91.12 215 MET B CA 1
ATOM 4675 C C . MET B 1 215 ? -16.938 -36.812 -2.633 1 91.12 215 MET B C 1
ATOM 4677 O O . MET B 1 215 ? -16.719 -38.031 -2.717 1 91.12 215 MET B O 1
ATOM 4681 N N . ASP B 1 216 ? -16.422 -35.938 -3.516 1 91.06 216 ASP B N 1
ATOM 4682 C CA . ASP B 1 216 ? -15.688 -36.406 -4.68 1 91.06 216 ASP B CA 1
ATOM 4683 C C . ASP B 1 216 ? -14.727 -35.344 -5.191 1 91.06 216 ASP B C 1
ATOM 4685 O O . ASP B 1 216 ? -14.75 -35 -6.375 1 91.06 216 ASP B O 1
ATOM 4689 N N . PHE B 1 217 ? -13.898 -34.906 -4.332 1 93.25 217 PHE B N 1
ATOM 4690 C CA . PHE B 1 217 ? -13 -33.781 -4.652 1 93.25 217 PHE B CA 1
ATOM 4691 C C . PHE B 1 217 ? -12.078 -34.156 -5.805 1 93.25 217 PHE B C 1
ATOM 4693 O O . PHE B 1 217 ? -12.062 -33.469 -6.836 1 93.25 217 PHE B O 1
ATOM 4700 N N . ARG B 1 218 ? -11.398 -35.25 -5.707 1 90.94 218 ARG B N 1
ATOM 4701 C CA . ARG B 1 218 ? -10.375 -35.625 -6.68 1 90.94 218 ARG B CA 1
ATOM 4702 C C . ARG B 1 218 ? -11.008 -35.938 -8.031 1 90.94 218 ARG B C 1
ATOM 4704 O O . ARG B 1 218 ? -10.539 -35.469 -9.07 1 90.94 218 ARG B O 1
ATOM 4711 N N . ASN B 1 219 ? -12.008 -36.75 -7.992 1 92.19 219 ASN B N 1
ATOM 4712 C CA . ASN B 1 219 ? -12.648 -37.125 -9.25 1 92.19 219 ASN B CA 1
ATOM 4713 C C . ASN B 1 219 ? -13.242 -35.906 -9.961 1 92.19 219 ASN B C 1
ATOM 4715 O O . ASN B 1 219 ? -13.102 -35.75 -11.172 1 92.19 219 ASN B O 1
ATOM 4719 N N . SER B 1 220 ? -13.906 -35.094 -9.234 1 93.88 220 SER B N 1
ATOM 4720 C CA . SER B 1 220 ? -14.484 -33.875 -9.82 1 93.88 220 SER B CA 1
ATOM 4721 C C . SER B 1 220 ? -13.398 -32.969 -10.406 1 93.88 220 SER B C 1
ATOM 4723 O O . SER B 1 220 ? -13.594 -32.375 -11.461 1 93.88 220 SER B O 1
ATOM 4725 N N . THR B 1 221 ? -12.32 -32.875 -9.703 1 94.38 221 THR B N 1
ATOM 4726 C CA . THR B 1 221 ? -11.195 -32.062 -10.18 1 94.38 221 THR B CA 1
ATOM 4727 C C . THR B 1 221 ? -10.656 -32.625 -11.492 1 94.38 221 THR B C 1
ATOM 4729 O O . THR B 1 221 ? -10.391 -31.891 -12.438 1 94.38 221 THR B O 1
ATOM 4732 N N . ASN B 1 222 ? -10.477 -33.969 -11.562 1 95 222 ASN B N 1
ATOM 4733 C CA . ASN B 1 222 ? -9.961 -34.594 -12.766 1 95 222 ASN B CA 1
ATOM 4734 C C . ASN B 1 222 ? -10.906 -34.406 -13.945 1 95 222 ASN B C 1
ATOM 4736 O O . ASN B 1 222 ? -10.469 -34.062 -15.047 1 95 222 ASN B O 1
ATOM 4740 N N . ILE B 1 223 ? -12.125 -34.625 -13.688 1 95.31 223 ILE B N 1
ATOM 4741 C CA . ILE B 1 223 ? -13.125 -34.5 -14.742 1 95.31 223 ILE B CA 1
ATOM 4742 C C . ILE B 1 223 ? -13.141 -33.094 -15.289 1 95.31 223 ILE B C 1
ATOM 4744 O O . ILE B 1 223 ? -13.18 -32.875 -16.516 1 95.31 223 ILE B O 1
ATOM 4748 N N . ASP B 1 224 ? -13.172 -32.156 -14.375 1 95.88 224 ASP B N 1
ATOM 4749 C CA . ASP B 1 224 ? -13.125 -30.75 -14.758 1 95.88 224 ASP B CA 1
ATOM 4750 C C . ASP B 1 224 ? -11.891 -30.453 -15.609 1 95.88 224 ASP B C 1
ATOM 4752 O O . ASP B 1 224 ? -11.984 -29.766 -16.641 1 95.88 224 ASP B O 1
ATOM 4756 N N . SER B 1 225 ? -10.781 -30.938 -15.172 1 95.62 225 SER B N 1
ATOM 4757 C CA . SER B 1 225 ? -9.531 -30.75 -15.898 1 95.62 225 SER B CA 1
ATOM 4758 C C . SER B 1 225 ? -9.586 -31.406 -17.281 1 95.62 225 SER B C 1
ATOM 4760 O O . SER B 1 225 ? -9.141 -30.828 -18.266 1 95.62 225 SER B O 1
ATOM 4762 N N . PHE B 1 226 ? -10.133 -32.656 -17.359 1 97.69 226 PHE B N 1
ATOM 4763 C CA . PHE B 1 226 ? -10.234 -33.375 -18.625 1 97.69 226 PHE B CA 1
ATOM 4764 C C . PHE B 1 226 ? -11.062 -32.594 -19.641 1 97.69 226 PHE B C 1
ATOM 4766 O O . PHE B 1 226 ? -10.688 -32.5 -20.797 1 97.69 226 PHE B O 1
ATOM 4773 N N . ARG B 1 227 ? -12.133 -32.125 -19.141 1 96.06 227 ARG B N 1
ATOM 4774 C CA . ARG B 1 227 ? -13 -31.344 -20.031 1 96.06 227 ARG B CA 1
ATOM 4775 C C . ARG B 1 227 ? -12.281 -30.109 -20.562 1 96.06 227 ARG B C 1
ATOM 4777 O O . ARG B 1 227 ? -12.328 -29.812 -21.766 1 96.06 227 ARG B O 1
ATOM 4784 N N . ASP B 1 228 ? -11.688 -29.422 -19.688 1 95.06 228 ASP B N 1
ATOM 4785 C CA . ASP B 1 228 ? -10.984 -28.203 -20.062 1 95.06 228 ASP B CA 1
ATOM 4786 C C . ASP B 1 228 ? -9.852 -28.5 -21.047 1 95.06 228 ASP B C 1
ATOM 4788 O O . ASP B 1 228 ? -9.695 -27.797 -22.047 1 95.06 228 ASP B O 1
ATOM 4792 N N . GLN B 1 229 ? -9.039 -29.516 -20.734 1 95.56 229 GLN B N 1
ATOM 4793 C CA . GLN B 1 229 ? -7.883 -29.844 -21.562 1 95.56 229 GLN B CA 1
ATOM 4794 C C . GLN B 1 229 ? -8.312 -30.359 -22.922 1 95.56 229 GLN B C 1
ATOM 4796 O O . GLN B 1 229 ? -7.652 -30.109 -23.938 1 95.56 229 GLN B O 1
ATOM 4801 N N . ALA B 1 230 ? -9.414 -31.109 -22.984 1 97.56 230 ALA B N 1
ATOM 4802 C CA . ALA B 1 230 ? -9.961 -31.562 -24.266 1 97.56 230 ALA B CA 1
ATOM 4803 C C . ALA B 1 230 ? -10.367 -30.375 -25.125 1 97.56 230 ALA B C 1
ATOM 4805 O O . ALA B 1 230 ? -10.078 -30.344 -26.328 1 97.56 230 ALA B O 1
ATOM 4806 N N . ARG B 1 231 ? -11.016 -29.438 -24.531 1 95.81 231 ARG B N 1
ATOM 4807 C CA . ARG B 1 231 ? -11.422 -28.234 -25.25 1 95.81 231 ARG B CA 1
ATOM 4808 C C . ARG B 1 231 ? -10.211 -27.469 -25.766 1 95.81 231 ARG B C 1
ATOM 4810 O O . ARG B 1 231 ? -10.203 -27.016 -26.906 1 95.81 231 ARG B O 1
ATOM 4817 N N . ILE B 1 232 ? -9.203 -27.328 -24.953 1 94.62 232 ILE B N 1
ATOM 4818 C CA . ILE B 1 232 ? -8.016 -26.562 -25.297 1 94.62 232 ILE B CA 1
ATOM 4819 C C . ILE B 1 232 ? -7.297 -27.219 -26.469 1 94.62 232 ILE B C 1
ATOM 4821 O O . ILE B 1 232 ? -6.969 -26.547 -27.453 1 94.62 232 ILE B O 1
ATOM 4825 N N . VAL B 1 233 ? -7.086 -28.547 -26.422 1 96.38 233 VAL B N 1
ATOM 4826 C CA . VAL B 1 233 ? -6.25 -29.203 -27.422 1 96.38 233 VAL B CA 1
ATOM 4827 C C . VAL B 1 233 ? -6.988 -29.266 -28.75 1 96.38 233 VAL B C 1
ATOM 4829 O O . VAL B 1 233 ? -6.383 -29.078 -29.812 1 96.38 233 VAL B O 1
ATOM 4832 N N . ILE B 1 234 ? -8.25 -29.5 -28.734 1 95.88 234 ILE B N 1
ATOM 4833 C CA . ILE B 1 234 ? -9.023 -29.578 -29.969 1 95.88 234 ILE B CA 1
ATOM 4834 C C . ILE B 1 234 ? -9.211 -28.188 -30.562 1 95.88 234 ILE B C 1
ATOM 4836 O O . ILE B 1 234 ? -9.211 -28.016 -31.781 1 95.88 234 ILE B O 1
ATOM 4840 N N . GLY B 1 235 ? -9.273 -27.172 -29.703 1 92.75 235 GLY B N 1
ATOM 4841 C CA . GLY B 1 235 ? -9.516 -25.812 -30.156 1 92.75 235 GLY B CA 1
ATOM 4842 C C . GLY B 1 235 ? -8.242 -25.078 -30.531 1 92.75 235 GLY B C 1
ATOM 4843 O O . GLY B 1 235 ? -8.289 -24 -31.125 1 92.75 235 GLY B O 1
ATOM 4844 N N . SER B 1 236 ? -7.102 -25.609 -30.266 1 91.31 236 SER B N 1
ATOM 4845 C CA . SER B 1 236 ? -5.836 -24.938 -30.531 1 91.31 236 SER B CA 1
ATOM 4846 C C . SER B 1 236 ? -5.492 -24.969 -32 1 91.31 236 SER B C 1
ATOM 4848 O O . SER B 1 236 ? -5.598 -26.016 -32.656 1 91.31 236 SER B O 1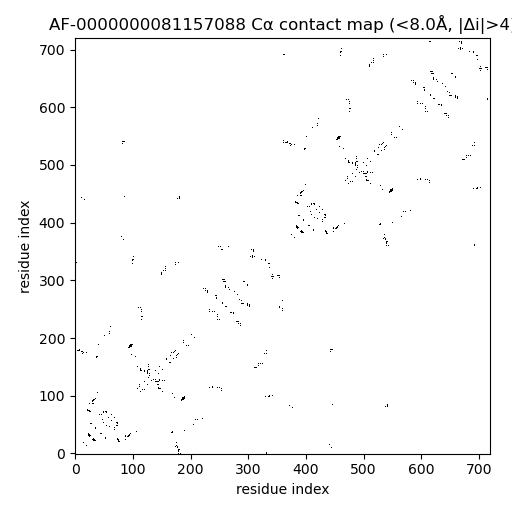
ATOM 4850 N N . ASN B 1 237 ? -5.117 -23.828 -32.562 1 89.81 237 ASN B N 1
ATOM 4851 C CA . ASN B 1 237 ? -4.738 -23.734 -33.969 1 89.81 237 ASN B CA 1
ATOM 4852 C C . ASN B 1 237 ? -3.225 -23.625 -34.125 1 89.81 237 ASN B C 1
ATOM 4854 O O . ASN B 1 237 ? -2.719 -22.547 -34.5 1 89.81 237 ASN B O 1
ATOM 4858 N N . VAL B 1 238 ? -2.574 -24.766 -34 1 93.06 238 VAL B N 1
ATOM 4859 C CA . VAL B 1 238 ? -1.117 -24.734 -34.031 1 93.06 238 VAL B CA 1
ATOM 4860 C C . VAL B 1 238 ? -0.608 -25.562 -35.219 1 93.06 238 VAL B C 1
ATOM 4862 O O . VAL B 1 238 ? 0.543 -26 -35.219 1 93.06 238 VAL B O 1
ATOM 4865 N N . GLU B 1 239 ? -1.355 -25.797 -36.25 1 86.62 239 GLU B N 1
ATOM 4866 C CA . GLU B 1 239 ? -1.064 -26.734 -37.312 1 86.62 239 GLU B CA 1
ATOM 4867 C C . GLU B 1 239 ? 0.076 -26.219 -38.219 1 86.62 239 GLU B C 1
ATOM 4869 O O . GLU B 1 239 ? 0.715 -27 -38.906 1 86.62 239 GLU B O 1
ATOM 4874 N N . GLY B 1 240 ? 0.35 -25 -38.156 1 91.88 240 GLY B N 1
ATOM 4875 C CA . GLY B 1 240 ? 1.53 -24.5 -38.844 1 91.88 240 GLY B CA 1
ATOM 4876 C C . GLY B 1 240 ? 2.83 -24.938 -38.188 1 91.88 240 GLY B C 1
ATOM 4877 O O . GLY B 1 240 ? 3.887 -24.922 -38.812 1 91.88 240 GLY B O 1
ATOM 4878 N N . CYS B 1 241 ? 2.766 -25.484 -36.969 1 95.88 241 CYS B N 1
ATOM 4879 C CA . CYS B 1 241 ? 3.959 -25.812 -36.219 1 95.88 241 CYS B CA 1
ATOM 4880 C C . CYS B 1 241 ? 4.027 -27.297 -35.906 1 95.88 241 CYS B C 1
ATOM 4882 O O . CYS B 1 241 ? 5.117 -27.859 -35.75 1 95.88 241 CYS B O 1
ATOM 4884 N N . MET B 1 242 ? 2.875 -27.969 -35.844 1 93.94 242 MET B N 1
ATOM 4885 C CA . MET B 1 242 ? 2.855 -29.406 -35.625 1 93.94 242 MET B CA 1
ATOM 4886 C C . MET B 1 242 ? 1.551 -30.016 -36.125 1 93.94 242 MET B C 1
ATOM 4888 O O . MET B 1 242 ? 0.552 -29.312 -36.281 1 93.94 242 MET B O 1
ATOM 4892 N N . SER B 1 243 ? 1.581 -31.328 -36.219 1 94.75 243 SER B N 1
ATOM 4893 C CA . SER B 1 243 ? 0.417 -32.031 -36.719 1 94.75 243 SER B CA 1
ATOM 4894 C C . SER B 1 243 ? -0.666 -32.188 -35.656 1 94.75 243 SER B C 1
ATOM 4896 O O . SER B 1 243 ? -0.397 -32 -34.469 1 94.75 243 SER B O 1
ATOM 4898 N N . TYR B 1 244 ? -1.875 -32.469 -36.094 1 95.44 244 TYR B N 1
ATOM 4899 C CA . TYR B 1 244 ? -2.996 -32.719 -35.188 1 95.44 244 TYR B CA 1
ATOM 4900 C C . TYR B 1 244 ? -2.672 -33.812 -34.188 1 95.44 244 TYR B C 1
ATOM 4902 O O . TYR B 1 244 ? -2.926 -33.688 -33 1 95.44 244 TYR B O 1
ATOM 4910 N N . CYS B 1 245 ? -2.08 -34.875 -34.688 1 96.31 245 CYS B N 1
ATOM 4911 C CA . CYS B 1 245 ? -1.772 -36 -33.812 1 96.31 245 CYS B CA 1
ATOM 4912 C C . CYS B 1 245 ? -0.7 -35.625 -32.812 1 96.31 245 CYS B C 1
ATOM 4914 O O . CYS B 1 245 ? -0.78 -36 -31.641 1 96.31 245 CYS B O 1
ATOM 4916 N N . GLU B 1 246 ? 0.214 -34.875 -33.25 1 96.31 246 GLU B N 1
ATOM 4917 C CA . GLU B 1 246 ? 1.315 -34.531 -32.375 1 96.31 246 GLU B CA 1
ATOM 4918 C C . GLU B 1 246 ? 0.833 -33.656 -31.219 1 96.31 246 GLU B C 1
ATOM 4920 O O . GLU B 1 246 ? 1.217 -33.875 -30.062 1 96.31 246 GLU B O 1
ATOM 4925 N N . LYS B 1 247 ? 0.041 -32.594 -31.562 1 96.5 247 LYS B N 1
ATOM 4926 C CA . LYS B 1 247 ? -0.433 -31.734 -30.484 1 96.5 247 LYS B CA 1
ATOM 4927 C C . LYS B 1 247 ? -1.293 -32.531 -29.5 1 96.5 247 LYS B C 1
ATOM 4929 O O . LYS B 1 247 ? -1.234 -32.281 -28.281 1 96.5 247 LYS B O 1
ATOM 4934 N N . GLN B 1 248 ? -2.059 -33.469 -29.969 1 97.56 248 GLN B N 1
ATOM 4935 C CA . GLN B 1 248 ? -2.902 -34.312 -29.109 1 97.56 248 GLN B CA 1
ATOM 4936 C C . GLN B 1 248 ? -2.062 -35.25 -28.25 1 97.56 248 GLN B C 1
ATOM 4938 O O . GLN B 1 248 ? -2.379 -35.469 -27.078 1 97.56 248 GLN B O 1
ATOM 4943 N N . LYS B 1 249 ? -1.008 -35.781 -28.766 1 97.69 249 LYS B N 1
ATOM 4944 C CA . LYS B 1 249 ? -0.1 -36.625 -28.016 1 97.69 249 LYS B CA 1
ATOM 4945 C C . LYS B 1 249 ? 0.613 -35.875 -26.922 1 97.69 249 LYS B C 1
ATOM 4947 O O . LYS B 1 249 ? 0.827 -36.375 -25.812 1 97.69 249 LYS B O 1
ATOM 4952 N N . ARG B 1 250 ? 0.98 -34.688 -27.203 1 97.56 250 ARG B N 1
ATOM 4953 C CA . ARG B 1 250 ? 1.623 -33.844 -26.188 1 97.56 250 ARG B CA 1
ATOM 4954 C C . ARG B 1 250 ? 0.675 -33.562 -25.031 1 97.56 250 ARG B C 1
ATOM 4956 O O . ARG B 1 250 ? 1.082 -33.625 -23.875 1 97.56 250 ARG B O 1
ATOM 4963 N N . MET B 1 251 ? -0.573 -33.281 -25.406 1 97.75 251 MET B N 1
ATOM 4964 C CA . MET B 1 251 ? -1.565 -33.094 -24.359 1 97.75 251 MET B CA 1
ATOM 4965 C C . MET B 1 251 ? -1.766 -34.344 -23.547 1 97.75 251 MET B C 1
ATOM 4967 O O . MET B 1 251 ? -1.915 -34.312 -22.328 1 97.75 251 MET B O 1
ATOM 4971 N N . TRP B 1 252 ? -1.751 -35.469 -24.25 1 98.25 252 TRP B N 1
ATOM 4972 C CA . TRP B 1 252 ? -1.877 -36.781 -23.578 1 98.25 252 TRP B CA 1
ATOM 4973 C C . TRP B 1 252 ? -0.742 -36.969 -22.594 1 98.25 252 TRP B C 1
ATOM 4975 O O . TRP B 1 252 ? -0.977 -37.406 -21.453 1 98.25 252 TRP B O 1
ATOM 4985 N N . ARG B 1 253 ? 0.465 -36.688 -22.984 1 98.5 253 ARG B N 1
ATOM 4986 C CA . ARG B 1 253 ? 1.63 -36.781 -22.109 1 98.5 253 ARG B CA 1
ATOM 4987 C C . ARG B 1 253 ? 1.532 -35.812 -20.938 1 98.5 253 ARG B C 1
ATOM 4989 O O . ARG B 1 253 ? 1.923 -36.156 -19.828 1 98.5 253 ARG B O 1
ATOM 4996 N N . LYS B 1 254 ? 0.992 -34.625 -21.203 1 98.38 254 LYS B N 1
ATOM 4997 C CA . LYS B 1 254 ? 0.76 -33.688 -20.109 1 98.38 254 LYS B CA 1
ATOM 4998 C C . LYS B 1 254 ? -0.101 -34.281 -19.016 1 98.38 254 LYS B C 1
ATOM 5000 O O . LYS B 1 254 ? 0.207 -34.156 -17.828 1 98.38 254 LYS B O 1
ATOM 5005 N N . MET B 1 255 ? -1.148 -34.969 -19.453 1 98.31 255 MET B N 1
ATOM 5006 C CA . MET B 1 255 ? -2.055 -35.594 -18.484 1 98.31 255 MET B CA 1
ATOM 5007 C C . MET B 1 255 ? -1.364 -36.719 -17.734 1 98.31 255 MET B C 1
ATOM 5009 O O . MET B 1 255 ? -1.632 -36.938 -16.562 1 98.31 255 MET B O 1
ATOM 5013 N N . GLN B 1 256 ? -0.435 -37.406 -18.406 1 98.44 256 GLN B N 1
ATOM 5014 C CA . GLN B 1 256 ? 0.342 -38.438 -17.75 1 98.44 256 GLN B CA 1
ATOM 5015 C C . GLN B 1 256 ? 1.354 -37.844 -16.781 1 98.44 256 GLN B C 1
ATOM 5017 O O . GLN B 1 256 ? 1.55 -38.375 -15.68 1 98.44 256 GLN B O 1
ATOM 5022 N N . ILE B 1 257 ? 1.964 -36.781 -17.156 1 98.25 257 ILE B N 1
ATOM 5023 C CA . ILE B 1 257 ? 2.928 -36.094 -16.312 1 98.25 257 ILE B CA 1
ATOM 5024 C C . ILE B 1 257 ? 2.238 -35.625 -15.039 1 98.25 257 ILE B C 1
ATOM 5026 O O . ILE B 1 257 ? 2.805 -35.688 -13.945 1 98.25 257 ILE B O 1
ATOM 5030 N N . ARG B 1 258 ? 0.984 -35.156 -15.172 1 96.94 258 ARG B N 1
ATOM 5031 C CA . ARG B 1 258 ? 0.211 -34.656 -14.047 1 96.94 258 ARG B CA 1
ATOM 5032 C C . ARG B 1 258 ? -0.292 -35.781 -13.164 1 96.94 258 ARG B C 1
ATOM 5034 O O . ARG B 1 258 ? -0.737 -35.562 -12.039 1 96.94 258 ARG B O 1
ATOM 5041 N N . GLY B 1 259 ? -0.182 -36.938 -13.672 1 96.44 259 GLY B N 1
ATOM 5042 C CA . GLY B 1 259 ? -0.645 -38.094 -12.922 1 96.44 259 GLY B CA 1
ATOM 5043 C C . GLY B 1 259 ? -2.156 -38.219 -12.898 1 96.44 259 GLY B C 1
ATOM 5044 O O . GLY B 1 259 ? -2.725 -38.781 -11.945 1 96.44 259 GLY B O 1
ATOM 5045 N N . THR B 1 260 ? -2.844 -37.719 -13.914 1 97.12 260 THR B N 1
ATOM 5046 C CA . THR B 1 260 ? -4.301 -37.781 -13.945 1 97.12 260 THR B CA 1
ATOM 5047 C C . THR B 1 260 ? -4.77 -38.938 -14.82 1 97.12 260 THR B C 1
ATOM 5049 O O . THR B 1 260 ? -5.91 -39.375 -14.695 1 97.12 260 THR B O 1
ATOM 5052 N N . ILE B 1 261 ? -3.863 -39.375 -15.703 1 98.25 261 ILE B N 1
ATOM 5053 C CA . ILE B 1 261 ? -4.109 -40.625 -16.422 1 98.25 261 ILE B CA 1
ATOM 5054 C C . ILE B 1 261 ? -2.896 -41.531 -16.297 1 98.25 261 ILE B C 1
ATOM 5056 O O . ILE B 1 261 ? -1.803 -41.094 -15.945 1 98.25 261 ILE B O 1
ATOM 5060 N N . SER B 1 262 ? -3.088 -42.781 -16.562 1 98 262 SER B N 1
ATOM 5061 C CA . SER B 1 262 ? -2.051 -43.781 -16.375 1 98 262 SER B CA 1
ATOM 5062 C C . SER B 1 262 ? -0.922 -43.625 -17.375 1 98 262 SER B C 1
ATOM 5064 O O . SER B 1 262 ? -1.171 -43.344 -18.562 1 98 262 SER B O 1
ATOM 5066 N N . LYS B 1 263 ? 0.296 -43.781 -16.859 1 96.31 263 LYS B N 1
ATOM 5067 C CA . LYS B 1 263 ? 1.421 -43.75 -17.797 1 96.31 263 LYS B CA 1
ATOM 5068 C C . LYS B 1 263 ? 1.367 -44.906 -18.781 1 96.31 263 LYS B C 1
ATOM 5070 O O . LYS B 1 263 ? 1.997 -44.844 -19.844 1 96.31 263 LYS B O 1
ATOM 5075 N N . HIS B 1 264 ? 0.574 -45.875 -18.516 1 96.38 264 HIS B N 1
ATOM 5076 C CA . HIS B 1 264 ? 0.473 -47.062 -19.359 1 96.38 264 HIS B CA 1
ATOM 5077 C C . HIS B 1 264 ? -0.664 -46.938 -20.359 1 96.38 264 HIS B C 1
ATOM 5079 O O . HIS B 1 264 ? -0.806 -47.781 -21.266 1 96.38 264 HIS B O 1
ATOM 5085 N N . SER B 1 265 ? -1.45 -46 -20.234 1 97.62 265 SER B N 1
ATOM 5086 C CA . SER B 1 265 ? -2.523 -45.75 -21.203 1 97.62 265 SER B CA 1
ATOM 5087 C C . SER B 1 265 ? -1.994 -45.125 -22.469 1 97.62 265 SER B C 1
ATOM 5089 O O . SER B 1 265 ? -1.517 -43.969 -22.453 1 97.62 265 SER B O 1
ATOM 5091 N N . LYS B 1 266 ? -2.17 -45.812 -23.562 1 97.12 266 LYS B N 1
ATOM 5092 C CA . LYS B 1 266 ? -1.678 -45.312 -24.844 1 97.12 266 LYS B CA 1
ATOM 5093 C C . LYS B 1 266 ? -2.68 -44.344 -25.484 1 97.12 266 LYS B C 1
ATOM 5095 O O . LYS B 1 266 ? -3.891 -44.531 -25.344 1 97.12 266 LYS B O 1
ATOM 5100 N N . PHE B 1 267 ? -2.145 -43.375 -26.12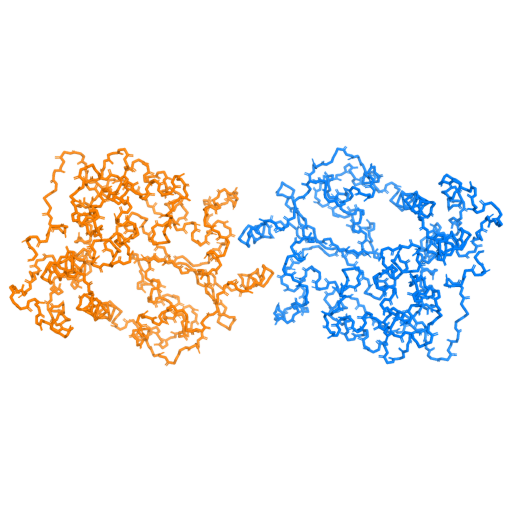5 1 97.81 267 PHE B N 1
ATOM 5101 C CA . PHE B 1 267 ? -2.992 -42.5 -26.922 1 97.81 267 PHE B CA 1
ATOM 5102 C C . PHE B 1 267 ? -3.766 -43.281 -27.969 1 97.81 267 PHE B C 1
ATOM 5104 O O . PHE B 1 267 ? -3.172 -43.969 -28.781 1 97.81 267 PHE B O 1
ATOM 5111 N N . PRO B 1 268 ? -5.027 -43.125 -28.047 1 97.19 268 PRO B N 1
ATOM 5112 C CA . PRO B 1 268 ? -5.82 -44.125 -28.766 1 97.19 268 PRO B CA 1
ATOM 5113 C C . PRO B 1 268 ? -6.148 -43.719 -30.203 1 97.19 268 PRO B C 1
ATOM 5115 O O . PRO B 1 268 ? -6.828 -44.438 -30.922 1 97.19 268 PRO B O 1
ATOM 5118 N N . PHE B 1 269 ? -5.766 -42.594 -30.656 1 96.75 269 PHE B N 1
ATOM 5119 C CA . PHE B 1 269 ? -6.117 -42.125 -32 1 96.75 269 PHE B CA 1
ATOM 5120 C C . PHE B 1 269 ? -4.887 -42.094 -32.906 1 96.75 269 PHE B C 1
ATOM 5122 O O . PHE B 1 269 ? -3.762 -41.938 -32.406 1 96.75 269 PHE B O 1
ATOM 5129 N N . SER B 1 270 ? -5.121 -42.312 -34.25 1 93.25 270 SER B N 1
ATOM 5130 C CA . SER B 1 270 ? -4.008 -42.281 -35.188 1 93.25 270 SER B CA 1
ATOM 5131 C C . SER B 1 270 ? -4.453 -41.812 -36.562 1 93.25 270 SER B C 1
ATOM 5133 O O . SER B 1 270 ? -5.648 -41.812 -36.875 1 93.25 270 SER B O 1
ATOM 5135 N N . GLY B 1 271 ? -3.453 -41.344 -37.25 1 91.06 271 GLY B N 1
ATOM 5136 C CA . GLY B 1 271 ? -3.664 -40.969 -38.656 1 91.06 271 GLY B CA 1
ATOM 5137 C C . GLY B 1 271 ? -4.75 -39.938 -38.844 1 91.06 271 GLY B C 1
ATOM 5138 O O . GLY B 1 271 ? -4.73 -38.875 -38.188 1 91.06 271 GLY B O 1
ATOM 5139 N N . LYS B 1 272 ? -5.668 -40.219 -39.688 1 92.06 272 LYS B N 1
ATOM 5140 C CA . LYS B 1 272 ? -6.727 -39.312 -40.062 1 92.06 272 LYS B CA 1
ATOM 5141 C C . LYS B 1 272 ? -7.695 -39.062 -38.906 1 92.06 272 LYS B C 1
ATOM 5143 O O . LYS B 1 272 ? -8.367 -38.031 -38.875 1 92.06 272 LYS B O 1
ATOM 5148 N N . GLN B 1 273 ? -7.719 -39.938 -38 1 94.12 273 GLN B N 1
ATOM 5149 C CA . GLN B 1 273 ? -8.594 -39.812 -36.844 1 94.12 273 GLN B CA 1
ATOM 5150 C C . GLN B 1 273 ? -8.273 -38.531 -36.062 1 94.12 273 GLN B C 1
ATOM 5152 O O . GLN B 1 273 ? -9.172 -37.875 -35.531 1 94.12 273 GLN B O 1
ATOM 5157 N N . CYS B 1 274 ? -6.992 -38.219 -36 1 95 274 CYS B N 1
ATOM 5158 C CA . CYS B 1 274 ? -6.547 -37.094 -35.219 1 95 274 CYS B CA 1
ATOM 5159 C C . CYS B 1 274 ? -7.156 -35.781 -35.75 1 95 274 CYS B C 1
ATOM 5161 O O . CYS B 1 274 ? -7.379 -34.844 -34.969 1 95 274 CYS B O 1
ATOM 5163 N N . GLU B 1 275 ? -7.473 -35.719 -36.938 1 93.56 275 GLU B N 1
ATOM 5164 C CA . GLU B 1 275 ? -8.031 -34.531 -37.531 1 93.56 275 GLU B CA 1
ATOM 5165 C C . GLU B 1 275 ? -9.531 -34.406 -37.281 1 93.56 275 GLU B C 1
ATOM 5167 O O . GLU B 1 275 ? -10.109 -33.344 -37.344 1 93.56 275 GLU B O 1
ATOM 5172 N N . GLU B 1 276 ? -10.133 -35.562 -37 1 94.69 276 GLU B N 1
ATOM 5173 C CA . GLU B 1 276 ? -11.586 -35.625 -37 1 94.69 276 GLU B CA 1
ATOM 5174 C C . GLU B 1 276 ? -12.133 -35.719 -35.594 1 94.69 276 GLU B C 1
ATOM 5176 O O . GLU B 1 276 ? -13.328 -35.531 -35.344 1 94.69 276 GLU B O 1
ATOM 5181 N N . ILE B 1 277 ? -11.281 -35.969 -34.656 1 94.56 277 ILE B N 1
ATOM 5182 C CA . ILE B 1 277 ? -11.773 -36.219 -33.281 1 94.56 277 ILE B CA 1
ATOM 5183 C C . ILE B 1 277 ? -12.375 -34.938 -32.719 1 94.56 277 ILE B C 1
ATOM 5185 O O . ILE B 1 277 ? -11.883 -33.844 -33 1 94.56 277 ILE B O 1
ATOM 5189 N N . THR B 1 278 ? -13.453 -35.094 -31.875 1 96.69 278 THR B N 1
ATOM 5190 C CA . THR B 1 278 ? -14.164 -34 -31.219 1 96.69 278 THR B CA 1
ATOM 5191 C C . THR B 1 278 ? -13.68 -33.844 -29.781 1 96.69 278 THR B C 1
ATOM 5193 O O . THR B 1 278 ? -12.898 -34.656 -29.281 1 96.69 278 THR B O 1
ATOM 5196 N N . VAL B 1 279 ? -14.148 -32.781 -29.203 1 97.69 279 VAL B N 1
ATOM 5197 C CA . VAL B 1 279 ? -13.859 -32.531 -27.781 1 97.69 279 VAL B CA 1
ATOM 5198 C C . VAL B 1 279 ? -14.344 -33.719 -26.953 1 97.69 279 VAL B C 1
ATOM 5200 O O . VAL B 1 279 ? -13.641 -34.188 -26.062 1 97.69 279 VAL B O 1
ATOM 5203 N N . ASP B 1 280 ? -15.516 -34.25 -27.297 1 97.94 280 ASP B N 1
ATOM 5204 C CA . ASP B 1 280 ? -16.094 -35.375 -26.547 1 97.94 280 ASP B CA 1
ATOM 5205 C C . ASP B 1 280 ? -15.281 -36.656 -26.734 1 97.94 280 ASP B C 1
ATOM 5207 O O . ASP B 1 280 ? -15.125 -37.438 -25.797 1 97.94 280 ASP B O 1
ATOM 5211 N N . ASP B 1 281 ? -14.828 -36.844 -27.906 1 98.06 281 ASP B N 1
ATOM 5212 C CA . ASP B 1 281 ? -13.992 -38 -28.172 1 98.06 281 ASP B CA 1
ATOM 5213 C C . ASP B 1 281 ? -12.742 -38 -27.281 1 98.06 281 ASP B C 1
ATOM 5215 O O . ASP B 1 281 ? -12.406 -39 -26.656 1 98.06 281 ASP B O 1
ATOM 5219 N N . TYR B 1 282 ? -12.062 -36.906 -27.312 1 98.06 282 TYR B N 1
ATOM 5220 C CA . TYR B 1 282 ? -10.844 -36.781 -26.516 1 98.06 282 TYR B CA 1
ATOM 5221 C C . TYR B 1 282 ? -11.141 -36.875 -25.031 1 98.06 282 TYR B C 1
ATOM 5223 O O . TYR B 1 282 ? -10.406 -37.531 -24.281 1 98.06 282 TYR B O 1
ATOM 5231 N N . PHE B 1 283 ? -12.203 -36.188 -24.609 1 98.06 283 PHE B N 1
ATOM 5232 C CA . PHE B 1 283 ? -12.641 -36.219 -23.219 1 98.06 283 PHE B CA 1
ATOM 5233 C C . PHE B 1 283 ? -12.898 -37.656 -22.766 1 98.06 283 PHE B C 1
ATOM 5235 O O . PHE B 1 283 ? -12.422 -38.062 -21.719 1 98.06 283 PHE B O 1
ATOM 5242 N N . ASN B 1 284 ? -13.617 -38.406 -23.562 1 98.12 284 ASN B N 1
ATOM 5243 C CA . ASN B 1 284 ? -13.945 -39.781 -23.219 1 98.12 284 ASN B CA 1
ATOM 5244 C C . ASN B 1 284 ? -12.695 -40.656 -23.172 1 98.12 284 ASN B C 1
ATOM 5246 O O . ASN B 1 284 ? -12.602 -41.562 -22.359 1 98.12 284 ASN B O 1
ATOM 5250 N N . ALA B 1 285 ? -11.812 -40.375 -24.062 1 98.31 285 ALA B N 1
ATOM 5251 C CA . ALA B 1 285 ? -10.547 -41.094 -24.062 1 98.31 285 ALA B CA 1
ATOM 5252 C C . ALA B 1 285 ? -9.789 -40.875 -22.75 1 98.31 285 ALA B C 1
ATOM 5254 O O . ALA B 1 285 ? -9.188 -41.781 -22.203 1 98.31 285 ALA B O 1
ATOM 5255 N N . LEU B 1 286 ? -9.758 -39.625 -22.281 1 98.25 286 LEU B N 1
ATOM 5256 C CA . LEU B 1 286 ? -9.078 -39.312 -21.031 1 98.25 286 LEU B CA 1
ATOM 5257 C C . LEU B 1 286 ? -9.734 -40.031 -19.859 1 98.25 286 LEU B C 1
ATOM 5259 O O . LEU B 1 286 ? -9.039 -40.562 -18.984 1 98.25 286 LEU B O 1
ATOM 5263 N N . ILE B 1 287 ? -11.039 -40.031 -19.828 1 97.56 287 ILE B N 1
ATOM 5264 C CA . ILE B 1 287 ? -11.773 -40.719 -18.766 1 97.56 287 ILE B CA 1
ATOM 5265 C C . ILE B 1 287 ? -11.375 -42.188 -18.719 1 97.56 287 ILE B C 1
ATOM 5267 O O . ILE B 1 287 ? -11.109 -42.719 -17.641 1 97.56 287 ILE B O 1
ATOM 5271 N N . LYS B 1 288 ? -11.25 -42.781 -19.812 1 97.38 288 LYS B N 1
ATOM 5272 C CA . LYS B 1 288 ? -10.938 -44.188 -19.906 1 97.38 288 LYS B CA 1
ATOM 5273 C C . LYS B 1 288 ? -9.484 -44.469 -19.547 1 97.38 288 LYS B C 1
ATOM 5275 O O . LYS B 1 288 ? -9.125 -45.594 -19.156 1 97.38 288 LYS B O 1
ATOM 5280 N N . ALA B 1 289 ? -8.711 -43.469 -19.578 1 98.06 289 ALA B N 1
ATOM 5281 C CA . ALA B 1 289 ? -7.266 -43.625 -19.453 1 98.06 289 ALA B CA 1
ATOM 5282 C C . ALA B 1 289 ? -6.812 -43.5 -18 1 98.06 289 ALA B C 1
ATOM 5284 O O . ALA B 1 289 ? -5.625 -43.656 -17.703 1 98.06 289 ALA B O 1
ATOM 5285 N N . GLU B 1 290 ? -7.594 -43.125 -17.047 1 95.25 290 GLU B N 1
ATOM 5286 C CA . GLU B 1 290 ? -7.203 -42.938 -15.656 1 95.25 290 GLU B CA 1
ATOM 5287 C C . GLU B 1 290 ? -6.539 -44.219 -15.094 1 95.25 290 GLU B C 1
ATOM 5289 O O . GLU B 1 290 ? -5.43 -44.156 -14.562 1 95.25 290 GLU B O 1
ATOM 5294 N N . GLY B 1 291 ? -7.254 -45.344 -15.266 1 91.62 291 GLY B N 1
ATOM 5295 C CA . GLY B 1 291 ? -6.699 -46.625 -14.875 1 91.62 291 GLY B CA 1
ATOM 5296 C C . GLY B 1 291 ? -6.184 -46.656 -13.453 1 91.62 291 GLY B C 1
ATOM 5297 O O . GLY B 1 291 ? -6.93 -46.375 -12.516 1 91.62 291 GLY B O 1
ATOM 5298 N N . ASP B 1 292 ? -4.871 -46.938 -13.32 1 94.38 292 ASP B N 1
ATOM 5299 C CA . ASP B 1 292 ? -4.277 -47.25 -12.023 1 94.38 292 ASP B CA 1
ATOM 5300 C C . ASP B 1 292 ? -4.02 -45.969 -11.234 1 94.38 292 ASP B C 1
ATOM 5302 O O . ASP B 1 292 ? -3.807 -46.031 -10.016 1 94.38 292 ASP B O 1
ATOM 5306 N N . VAL B 1 293 ? -4.121 -44.844 -11.82 1 95.81 293 VAL B N 1
ATOM 5307 C CA . VAL B 1 293 ? -3.785 -43.625 -11.125 1 95.81 293 VAL B CA 1
ATOM 5308 C C . VAL B 1 293 ? -4.977 -43.156 -10.289 1 95.81 293 VAL B C 1
ATOM 5310 O O . VAL B 1 293 ? -4.887 -42.156 -9.586 1 95.81 293 VAL B O 1
ATOM 5313 N N . ARG B 1 294 ? -6.094 -43.812 -10.367 1 93.12 294 ARG B N 1
ATOM 5314 C CA . ARG B 1 294 ? -7.16 -43.594 -9.398 1 93.12 294 ARG B CA 1
ATOM 5315 C C . ARG B 1 294 ? -6.648 -43.719 -7.973 1 93.12 294 ARG B C 1
ATOM 5317 O O . ARG B 1 294 ? -7.199 -43.125 -7.047 1 93.12 294 ARG B O 1
ATOM 5324 N N . ASP B 1 295 ? -5.629 -44.531 -7.895 1 93.94 295 ASP B N 1
ATOM 5325 C CA . ASP B 1 295 ? -4.879 -44.594 -6.645 1 93.94 295 ASP B CA 1
ATOM 5326 C C . ASP B 1 295 ? -3.916 -43.406 -6.535 1 93.94 295 ASP B C 1
ATOM 5328 O O . ASP B 1 295 ? -2.961 -43.312 -7.309 1 93.94 295 ASP B O 1
ATOM 5332 N N . PRO B 1 296 ? -4.16 -42.562 -5.555 1 91.62 296 PRO B N 1
ATOM 5333 C CA . PRO B 1 296 ? -3.332 -41.375 -5.449 1 91.62 296 PRO B CA 1
ATOM 5334 C C . PRO B 1 296 ? -1.856 -41.688 -5.219 1 91.62 296 PRO B C 1
ATOM 5336 O O . PRO B 1 296 ? -0.985 -40.906 -5.609 1 91.62 296 PRO B O 1
ATOM 5339 N N . VAL B 1 297 ? -1.573 -42.75 -4.609 1 94.69 297 VAL B N 1
ATOM 5340 C CA . VAL B 1 297 ? -0.19 -43.156 -4.363 1 94.69 297 VAL B CA 1
ATOM 5341 C C . VAL B 1 297 ? 0.512 -43.438 -5.691 1 94.69 297 VAL B C 1
ATOM 5343 O O . VAL B 1 297 ? 1.646 -43 -5.902 1 94.69 297 VAL B O 1
ATOM 5346 N N . ILE B 1 298 ? -0.154 -44.156 -6.562 1 96.5 298 ILE B N 1
ATOM 5347 C CA . ILE B 1 298 ? 0.393 -44.469 -7.879 1 96.5 298 ILE B CA 1
ATOM 5348 C C . ILE B 1 298 ? 0.536 -43.188 -8.695 1 96.5 298 ILE B C 1
ATOM 5350 O O . ILE B 1 298 ? 1.548 -42.969 -9.375 1 96.5 298 ILE B O 1
ATOM 5354 N N . ALA B 1 299 ? -0.484 -42.344 -8.672 1 95.94 299 ALA B N 1
ATOM 5355 C CA . ALA B 1 299 ? -0.426 -41.031 -9.359 1 95.94 299 ALA B CA 1
ATOM 5356 C C . ALA B 1 299 ? 0.803 -40.25 -8.93 1 95.94 299 ALA B C 1
ATOM 5358 O O . ALA B 1 299 ? 1.487 -39.656 -9.766 1 95.94 299 ALA B O 1
ATOM 5359 N N . GLY B 1 300 ? 1.045 -40.25 -7.637 1 95 300 GLY B N 1
ATOM 5360 C CA . GLY B 1 300 ? 2.203 -39.562 -7.098 1 95 300 GLY B CA 1
ATOM 5361 C C . GLY B 1 300 ? 3.521 -40.125 -7.602 1 95 300 GLY B C 1
ATOM 5362 O O . GLY B 1 300 ? 4.457 -39.375 -7.867 1 95 300 GLY B O 1
ATOM 5363 N N . LYS B 1 301 ? 3.588 -41.406 -7.664 1 95.69 301 LYS B N 1
ATOM 5364 C CA . LYS B 1 301 ? 4.789 -42.062 -8.172 1 95.69 301 LYS B CA 1
ATOM 5365 C C . LYS B 1 301 ? 5.078 -41.656 -9.609 1 95.69 301 LYS B C 1
ATOM 5367 O O . LYS B 1 301 ? 6.227 -41.375 -9.969 1 95.69 301 LYS B O 1
ATOM 5372 N N . TYR B 1 302 ? 4.035 -41.656 -10.422 1 96.5 302 TYR B N 1
ATOM 5373 C CA . TYR B 1 302 ? 4.215 -41.281 -11.82 1 96.5 302 TYR B CA 1
ATOM 5374 C C . TYR B 1 302 ? 4.641 -39.844 -11.953 1 96.5 302 TYR B C 1
ATOM 5376 O O . TYR B 1 302 ? 5.469 -39.5 -12.797 1 96.5 302 TYR B O 1
ATOM 5384 N N . ARG B 1 303 ? 4.059 -38.969 -11.133 1 96.5 303 ARG B N 1
ATOM 5385 C CA . ARG B 1 303 ? 4.473 -37.562 -11.133 1 96.5 303 ARG B CA 1
ATOM 5386 C C . ARG B 1 303 ? 5.957 -37.438 -10.797 1 96.5 303 ARG B C 1
ATOM 5388 O O . ARG B 1 303 ? 6.672 -36.656 -11.43 1 96.5 303 ARG B O 1
ATOM 5395 N N . GLN B 1 304 ? 6.352 -38.188 -9.82 1 95.12 304 GLN B N 1
ATOM 5396 C CA . GLN B 1 304 ? 7.754 -38.156 -9.414 1 95.12 304 GLN B CA 1
ATOM 5397 C C . GLN B 1 304 ? 8.664 -38.656 -10.523 1 95.12 304 GLN B C 1
ATOM 5399 O O . GLN B 1 304 ? 9.766 -38.125 -10.719 1 95.12 304 GLN B O 1
ATOM 5404 N N . GLU B 1 305 ? 8.234 -39.656 -11.195 1 95.88 305 GLU B N 1
ATOM 5405 C CA . GLU B 1 305 ? 9.008 -40.156 -12.328 1 95.88 305 GLU B CA 1
ATOM 5406 C C . GLU B 1 305 ? 9.156 -39.094 -13.406 1 95.88 305 GLU B C 1
ATOM 5408 O O . GLU B 1 305 ? 10.234 -38.969 -14 1 95.88 305 GLU B O 1
ATOM 5413 N N . ALA B 1 306 ? 8.078 -38.438 -13.648 1 97.44 306 ALA B N 1
ATOM 5414 C CA . ALA B 1 306 ? 8.117 -37.344 -14.641 1 97.44 306 ALA B CA 1
ATOM 5415 C C . ALA B 1 306 ? 9.086 -36.25 -14.227 1 97.44 306 ALA B C 1
ATOM 5417 O O . ALA B 1 306 ? 9.82 -35.719 -15.055 1 97.44 306 ALA B O 1
ATOM 5418 N N . VAL B 1 307 ? 9.078 -35.906 -12.945 1 97.19 307 VAL B N 1
ATOM 5419 C CA . VAL B 1 307 ? 9.977 -34.875 -12.406 1 97.19 307 VAL B CA 1
ATOM 5420 C C . VAL B 1 307 ? 11.422 -35.312 -12.594 1 97.19 307 VAL B C 1
ATOM 5422 O O . VAL B 1 307 ? 12.25 -34.562 -13.086 1 97.19 307 VAL B O 1
ATOM 5425 N N . ARG B 1 308 ? 11.68 -36.5 -12.273 1 96 308 ARG B N 1
ATOM 5426 C CA . ARG B 1 308 ? 13.047 -37.031 -12.383 1 96 308 ARG B CA 1
ATOM 5427 C C . ARG B 1 308 ? 13.508 -37.062 -13.836 1 96 308 ARG B C 1
ATOM 5429 O O . ARG B 1 308 ? 14.656 -36.75 -14.133 1 96 308 ARG B O 1
ATOM 5436 N N . GLU B 1 309 ? 12.602 -37.5 -14.727 1 96.75 309 GLU B N 1
ATOM 5437 C CA . GLU B 1 309 ? 12.938 -37.469 -16.141 1 96.75 309 GLU B CA 1
ATOM 5438 C C . GLU B 1 309 ? 13.297 -36.094 -16.625 1 96.75 309 GLU B C 1
ATOM 5440 O O . GLU B 1 309 ? 14.305 -35.875 -17.312 1 96.75 309 GLU B O 1
ATOM 5445 N N . ALA B 1 310 ? 12.516 -35.125 -16.281 1 97.62 310 ALA B N 1
ATOM 5446 C CA . ALA B 1 310 ? 12.734 -33.75 -16.734 1 97.62 310 ALA B CA 1
ATOM 5447 C C . ALA B 1 310 ? 14.047 -33.219 -16.172 1 97.62 310 ALA B C 1
ATOM 5449 O O . ALA B 1 310 ? 14.898 -32.75 -16.938 1 97.62 310 ALA B O 1
ATOM 5450 N N . TYR B 1 311 ? 14.289 -33.312 -14.891 1 97.25 311 TYR B N 1
ATOM 5451 C CA . TYR B 1 311 ? 15.43 -32.656 -14.242 1 97.25 311 TYR B CA 1
ATOM 5452 C C . TYR B 1 311 ? 16.719 -33.438 -14.531 1 97.25 311 TYR B C 1
ATOM 5454 O O . TYR B 1 311 ? 17.812 -32.875 -14.359 1 97.25 311 TYR B O 1
ATOM 5462 N N . SER B 1 312 ? 16.594 -34.688 -14.93 1 96.06 312 SER B N 1
ATOM 5463 C CA . SER B 1 312 ? 17.781 -35.406 -15.352 1 96.06 312 SER B CA 1
ATOM 5464 C C . SER B 1 312 ? 18.453 -34.75 -16.547 1 96.06 312 SER B C 1
ATOM 5466 O O . SER B 1 312 ? 19.641 -34.938 -16.781 1 96.06 312 SER B O 1
ATOM 5468 N N . THR B 1 313 ? 17.719 -33.938 -17.297 1 95.38 313 THR B N 1
ATOM 5469 C CA . THR B 1 313 ? 18.25 -33.281 -18.5 1 95.38 313 THR B CA 1
ATOM 5470 C C . THR B 1 313 ? 18.938 -31.984 -18.125 1 95.38 313 THR B C 1
ATOM 5472 O O . THR B 1 313 ? 19.625 -31.391 -18.969 1 95.38 313 THR B O 1
ATOM 5475 N N . VAL B 1 314 ? 18.766 -31.5 -16.969 1 96.38 314 VAL B N 1
ATOM 5476 C CA . VAL B 1 314 ? 19.297 -30.203 -16.531 1 96.38 314 VAL B CA 1
ATOM 5477 C C . VAL B 1 314 ? 20.734 -30.375 -16.047 1 96.38 314 VAL B C 1
ATOM 5479 O O . VAL B 1 314 ? 21.031 -31.297 -15.273 1 96.38 314 VAL B O 1
ATOM 5482 N N . SER B 1 315 ? 21.641 -29.516 -16.453 1 95 315 SER B N 1
ATOM 5483 C CA . SER B 1 315 ? 23.047 -29.625 -16.078 1 95 315 SER B CA 1
ATOM 5484 C C . SER B 1 315 ? 23.25 -29.375 -14.594 1 95 315 SER B C 1
ATOM 5486 O O . SER B 1 315 ? 22.391 -28.766 -13.945 1 95 315 SER B O 1
ATOM 5488 N N . GLU B 1 316 ? 24.375 -29.828 -14.07 1 94.12 316 GLU B N 1
ATOM 5489 C CA . GLU B 1 316 ? 24.703 -29.594 -12.672 1 94.12 316 GLU B CA 1
ATOM 5490 C C . GLU B 1 316 ? 24.812 -28.109 -12.367 1 94.12 316 GLU B C 1
ATOM 5492 O O . GLU B 1 316 ? 24.406 -27.641 -11.297 1 94.12 316 GLU B O 1
ATOM 5497 N N . GLU B 1 317 ? 25.438 -27.422 -13.273 1 95.94 317 GLU B N 1
ATOM 5498 C CA . GLU B 1 317 ? 25.578 -25.984 -13.102 1 95.94 317 GLU B CA 1
ATOM 5499 C C . GLU B 1 317 ? 24.234 -25.281 -13.008 1 95.94 317 GLU B C 1
ATOM 5501 O O . GLU B 1 317 ? 24.031 -24.422 -12.156 1 95.94 317 GLU B O 1
ATOM 5506 N N . ASP B 1 318 ? 23.312 -25.641 -13.867 1 97.31 318 ASP B N 1
ATOM 5507 C CA . ASP B 1 318 ? 21.984 -25.031 -13.867 1 97.31 318 ASP B CA 1
ATOM 5508 C C . ASP B 1 318 ? 21.203 -25.422 -12.617 1 97.31 318 ASP B C 1
ATOM 5510 O O . ASP B 1 318 ? 20.422 -24.625 -12.094 1 97.31 318 ASP B O 1
ATOM 5514 N N . MET B 1 319 ? 21.406 -26.641 -12.148 1 97 319 MET B N 1
ATOM 5515 C CA . MET B 1 319 ? 20.734 -27.062 -10.914 1 97 319 MET B CA 1
ATOM 5516 C C . MET B 1 319 ? 21.203 -26.234 -9.734 1 97 319 MET B C 1
ATOM 5518 O O . MET B 1 319 ? 20.406 -25.906 -8.844 1 97 319 MET B O 1
ATOM 5522 N N . LYS B 1 320 ? 22.469 -25.906 -9.695 1 96.75 320 LYS B N 1
ATOM 5523 C CA . LYS B 1 320 ? 23 -25.047 -8.633 1 96.75 320 LYS B CA 1
ATOM 5524 C C . LYS B 1 320 ? 22.359 -23.656 -8.68 1 96.75 320 LYS B C 1
ATOM 5526 O O . LYS B 1 320 ? 22.047 -23.078 -7.641 1 96.75 320 LYS B O 1
ATOM 5531 N N . GLU B 1 321 ? 22.219 -23.172 -9.867 1 97.69 321 GLU B N 1
ATOM 5532 C CA . GLU B 1 321 ? 21.578 -21.875 -10.031 1 97.69 321 GLU B CA 1
ATOM 5533 C C . GLU B 1 321 ? 20.125 -21.922 -9.57 1 97.69 321 GLU B C 1
ATOM 5535 O O . GLU B 1 321 ? 19.641 -20.984 -8.945 1 97.69 321 GLU B O 1
ATOM 5540 N N . LEU B 1 322 ? 19.406 -22.953 -9.883 1 97.94 322 LEU B N 1
ATOM 5541 C CA . LEU B 1 322 ? 18.016 -23.109 -9.438 1 97.94 322 LEU B CA 1
ATOM 5542 C C . LEU B 1 322 ? 17.938 -23.125 -7.91 1 97.94 322 LEU B C 1
ATOM 5544 O O . LEU B 1 322 ? 17.016 -22.562 -7.328 1 97.94 322 LEU B O 1
ATOM 5548 N N . GLN B 1 323 ? 18.922 -23.781 -7.324 1 97.44 323 GLN B N 1
ATOM 5549 C CA . GLN B 1 323 ? 18.953 -23.844 -5.863 1 97.44 323 GLN B CA 1
ATOM 5550 C C . GLN B 1 323 ? 19.062 -22.438 -5.266 1 97.44 323 GLN B C 1
ATOM 5552 O O . GLN B 1 323 ? 18.422 -22.141 -4.25 1 97.44 323 GLN B O 1
ATOM 5557 N N . ILE B 1 324 ? 19.844 -21.672 -5.863 1 96.25 324 ILE B N 1
ATOM 5558 C CA . ILE B 1 324 ? 20.016 -20.297 -5.391 1 96.25 324 ILE B CA 1
ATOM 5559 C C . ILE B 1 324 ? 18.719 -19.516 -5.57 1 96.25 324 ILE B C 1
ATOM 5561 O O . ILE B 1 324 ? 18.266 -18.828 -4.656 1 96.25 324 ILE B O 1
ATOM 5565 N N . ILE B 1 325 ? 18.078 -19.656 -6.695 1 96.25 325 ILE B N 1
ATOM 5566 C CA . ILE B 1 325 ? 16.875 -18.906 -7.035 1 96.25 325 ILE B CA 1
ATOM 5567 C C . ILE B 1 325 ? 15.727 -19.344 -6.129 1 96.25 325 ILE B C 1
ATOM 5569 O O . ILE B 1 325 ? 14.93 -18.516 -5.68 1 96.25 325 ILE B O 1
ATOM 5573 N N . PHE B 1 326 ? 15.633 -20.672 -5.789 1 96.81 326 PHE B N 1
ATOM 5574 C CA . PHE B 1 326 ? 14.477 -21.203 -5.074 1 96.81 326 PHE B CA 1
ATOM 5575 C C . PHE B 1 326 ? 14.734 -21.234 -3.574 1 96.81 326 PHE B C 1
ATOM 5577 O O . PHE B 1 326 ? 13.852 -21.578 -2.791 1 96.81 326 PHE B O 1
ATOM 5584 N N . LYS B 1 327 ? 15.898 -20.875 -3.15 1 94.69 327 LYS B N 1
ATOM 5585 C CA . LYS B 1 327 ? 16.266 -20.938 -1.737 1 94.69 327 LYS B CA 1
ATOM 5586 C C . LYS B 1 327 ? 15.25 -20.203 -0.871 1 94.69 327 LYS B C 1
ATOM 5588 O O . LYS B 1 327 ? 14.766 -20.734 0.126 1 94.69 327 LYS B O 1
ATOM 5593 N N . PRO B 1 328 ? 14.805 -18.953 -1.212 1 93.44 328 PRO B N 1
ATOM 5594 C CA . PRO B 1 328 ? 13.828 -18.266 -0.365 1 93.44 328 PRO B CA 1
ATOM 5595 C C . PRO B 1 328 ? 12.508 -19.031 -0.246 1 93.44 328 PRO B C 1
ATOM 5597 O O . PRO B 1 328 ? 11.961 -19.156 0.853 1 93.44 328 PRO B O 1
ATOM 5600 N N . ASP B 1 329 ? 12.023 -19.578 -1.37 1 96.12 329 ASP B N 1
ATOM 5601 C CA . ASP B 1 329 ? 10.773 -20.328 -1.341 1 96.12 329 ASP B CA 1
ATOM 5602 C C . ASP B 1 329 ? 10.898 -21.578 -0.456 1 96.12 329 ASP B C 1
ATOM 5604 O O . ASP B 1 329 ? 9.992 -21.891 0.317 1 96.12 329 ASP B O 1
ATOM 5608 N N . CYS B 1 330 ? 12.016 -22.234 -0.614 1 96.31 330 CYS B N 1
ATOM 5609 C CA . CYS B 1 330 ? 12.242 -23.453 0.17 1 96.31 330 CYS B CA 1
ATOM 5610 C C . CYS B 1 330 ? 12.266 -23.141 1.661 1 96.31 330 CYS B C 1
ATOM 5612 O O . CYS B 1 330 ? 11.625 -23.828 2.455 1 96.31 330 CYS B O 1
ATOM 5614 N N . GLU B 1 331 ? 12.922 -22.109 1.994 1 93.69 331 GLU B N 1
ATOM 5615 C CA . GLU B 1 331 ? 13.078 -21.75 3.4 1 93.69 331 GLU B CA 1
ATOM 5616 C C . GLU B 1 331 ? 11.781 -21.172 3.967 1 93.69 331 GLU B C 1
ATOM 5618 O O . GLU B 1 331 ? 11.32 -21.594 5.035 1 93.69 331 GLU B O 1
ATOM 5623 N N . ILE B 1 332 ? 11.156 -20.281 3.303 1 93.94 332 ILE B N 1
ATOM 5624 C CA . ILE B 1 332 ? 9.992 -19.547 3.799 1 93.94 332 ILE B CA 1
ATOM 5625 C C . ILE B 1 332 ? 8.805 -20.5 3.939 1 93.94 332 ILE B C 1
ATOM 5627 O O . ILE B 1 332 ? 8.07 -20.453 4.926 1 93.94 332 ILE B O 1
ATOM 5631 N N . PHE B 1 333 ? 8.633 -21.391 2.969 1 95.25 333 PHE B N 1
ATOM 5632 C CA . PHE B 1 333 ? 7.441 -22.219 2.939 1 95.25 333 PHE B CA 1
ATOM 5633 C C . PHE B 1 333 ? 7.758 -23.641 3.402 1 95.25 333 PHE B C 1
ATOM 5635 O O . PHE B 1 333 ? 6.938 -24.547 3.244 1 95.25 333 PHE B O 1
ATOM 5642 N N . SER B 1 334 ? 8.961 -23.875 3.883 1 94.38 334 SER B N 1
ATOM 5643 C CA . SER B 1 334 ? 9.383 -25.094 4.559 1 94.38 334 SER B CA 1
ATOM 5644 C C . SER B 1 334 ? 9.352 -26.297 3.611 1 94.38 334 SER B C 1
ATOM 5646 O O . SER B 1 334 ? 8.805 -27.344 3.951 1 94.38 334 SER B O 1
ATOM 5648 N N . TYR B 1 335 ? 9.812 -26.109 2.465 1 96.56 335 TYR B N 1
ATOM 5649 C CA . TYR B 1 335 ? 10.102 -27.219 1.561 1 96.56 335 TYR B CA 1
ATOM 5650 C C . TYR B 1 335 ? 11.539 -27.688 1.708 1 96.56 335 TYR B C 1
ATOM 5652 O O . TYR B 1 335 ? 12.453 -26.875 1.887 1 96.56 335 TYR B O 1
ATOM 5660 N N . GLU B 1 336 ? 11.758 -28.938 1.617 1 94.88 336 GLU B N 1
ATOM 5661 C CA . GLU B 1 336 ? 13.109 -29.469 1.794 1 94.88 336 GLU B CA 1
ATOM 5662 C C . GLU B 1 336 ? 14.008 -29.094 0.619 1 94.88 336 GLU B C 1
ATOM 5664 O O . GLU B 1 336 ? 15.172 -28.734 0.811 1 94.88 336 GLU B O 1
ATOM 5669 N N . CYS B 1 337 ? 13.547 -29.172 -0.521 1 95.56 337 CYS B N 1
ATOM 5670 C CA . CYS B 1 337 ? 14.227 -28.812 -1.763 1 95.56 337 CYS B CA 1
ATOM 5671 C C . CYS B 1 337 ? 15.555 -29.547 -1.888 1 95.56 337 CYS B C 1
ATOM 5673 O O . CYS B 1 337 ? 16.562 -28.938 -2.27 1 95.56 337 CYS B O 1
ATOM 5675 N N . ASN B 1 338 ? 15.547 -30.766 -1.505 1 93.19 338 ASN B N 1
ATOM 5676 C CA . ASN B 1 338 ? 16.734 -31.594 -1.733 1 93.19 338 ASN B CA 1
ATOM 5677 C C . ASN B 1 338 ? 16.891 -31.938 -3.211 1 93.19 338 ASN B C 1
ATOM 5679 O O . ASN B 1 338 ? 16 -32.531 -3.816 1 93.19 338 ASN B O 1
ATOM 5683 N N . ILE B 1 339 ? 18.047 -31.656 -3.725 1 91.69 339 ILE B N 1
ATOM 5684 C CA . ILE B 1 339 ? 18.312 -31.812 -5.152 1 91.69 339 ILE B CA 1
ATOM 5685 C C . ILE B 1 339 ? 18.094 -33.25 -5.566 1 91.69 339 ILE B C 1
ATOM 5687 O O . ILE B 1 339 ? 17.594 -33.531 -6.668 1 91.69 339 ILE B O 1
ATOM 5691 N N . LEU B 1 340 ? 18.422 -34.188 -4.727 1 90.31 340 LEU B N 1
ATOM 5692 C CA . LEU B 1 340 ? 18.359 -35.594 -5.039 1 90.31 340 LEU B CA 1
ATOM 5693 C C . LEU B 1 340 ? 16.906 -36.062 -5.16 1 90.31 340 LEU B C 1
ATOM 5695 O O . LEU B 1 340 ? 16.625 -37.125 -5.719 1 90.31 340 LEU B O 1
ATOM 5699 N N . ASP B 1 341 ? 16.047 -35.312 -4.66 1 91.19 341 ASP B N 1
ATOM 5700 C CA . ASP B 1 341 ? 14.633 -35.625 -4.797 1 91.19 341 ASP B CA 1
ATOM 5701 C C . ASP B 1 341 ? 14.148 -35.375 -6.223 1 91.19 341 ASP B C 1
ATOM 5703 O O . ASP B 1 341 ? 13.141 -35.938 -6.652 1 91.19 341 ASP B O 1
ATOM 5707 N N . TYR B 1 342 ? 14.859 -34.531 -6.953 1 94.75 342 TYR B N 1
ATOM 5708 C CA . TYR B 1 342 ? 14.414 -34.094 -8.273 1 94.75 342 TYR B CA 1
ATOM 5709 C C . TYR B 1 342 ? 15.281 -34.719 -9.367 1 94.75 342 TYR B C 1
ATOM 5711 O O . TYR B 1 342 ? 14.773 -35.156 -10.406 1 94.75 342 TYR B O 1
ATOM 5719 N N . LYS B 1 343 ? 16.469 -34.688 -9.109 1 92.06 343 LYS B N 1
ATOM 5720 C CA . LYS B 1 343 ? 17.422 -35.156 -10.086 1 92.06 343 LYS B CA 1
ATOM 5721 C C . LYS B 1 343 ? 18.141 -36.406 -9.586 1 92.06 343 LYS B C 1
ATOM 5723 O O . LYS B 1 343 ? 18.734 -36.406 -8.516 1 92.06 343 LYS B O 1
ATOM 5728 N N . PRO B 1 344 ? 18 -37.469 -10.414 1 85.94 344 PRO B N 1
ATOM 5729 C CA . PRO B 1 344 ? 18.766 -38.688 -10.039 1 85.94 344 PRO B CA 1
ATOM 5730 C C . PRO B 1 344 ? 20.266 -38.438 -10.039 1 85.94 344 PRO B C 1
ATOM 5732 O O . PRO B 1 344 ? 20.766 -37.531 -10.695 1 85.94 344 PRO B O 1
ATOM 5735 N N . GLU B 1 345 ? 20.906 -39.281 -9.148 1 78.31 345 GLU B N 1
ATOM 5736 C CA . GLU B 1 345 ? 22.359 -39.188 -9.07 1 78.31 345 GLU B CA 1
ATOM 5737 C C . GLU B 1 345 ? 23 -39.344 -10.453 1 78.31 345 GLU B C 1
ATOM 5739 O O . GLU B 1 345 ? 22.469 -40.031 -11.312 1 78.31 345 GLU B O 1
ATOM 5744 N N . ASP B 1 346 ? 24.109 -38.719 -10.547 1 68.38 346 ASP B N 1
ATOM 5745 C CA . ASP B 1 346 ? 24.844 -38.719 -11.812 1 68.38 346 ASP B CA 1
ATOM 5746 C C . ASP B 1 346 ? 25.188 -40.156 -12.242 1 68.38 346 ASP B C 1
ATOM 5748 O O . ASP B 1 346 ? 25.547 -41 -11.406 1 68.38 346 ASP B O 1
ATOM 5752 N N . GLY B 1 347 ? 24.984 -40.469 -13.5 1 69.06 347 GLY B N 1
ATOM 5753 C CA . GLY B 1 347 ? 25.328 -41.781 -14.039 1 69.06 347 GLY B CA 1
ATOM 5754 C C . GLY B 1 347 ? 24.109 -42.688 -14.242 1 69.06 347 GLY B C 1
ATOM 5755 O O . GLY B 1 347 ? 24.172 -43.688 -14.961 1 69.06 347 GLY B O 1
ATOM 5756 N N . ILE B 1 348 ? 23.078 -42.281 -13.609 1 73.69 348 ILE B N 1
ATOM 5757 C CA . ILE B 1 348 ? 21.859 -43.062 -13.812 1 73.69 348 ILE B CA 1
ATOM 5758 C C . ILE B 1 348 ? 21.094 -42.5 -15.008 1 73.69 348 ILE B C 1
ATOM 5760 O O . ILE B 1 348 ? 20.641 -41.344 -14.992 1 73.69 348 ILE B O 1
ATOM 5764 N N . ALA B 1 349 ? 21.125 -43.25 -16.016 1 76.94 349 ALA B N 1
ATOM 5765 C CA . ALA B 1 349 ? 20.422 -42.812 -17.219 1 76.94 349 ALA B CA 1
ATOM 5766 C C . ALA B 1 349 ? 18.922 -43.094 -17.094 1 76.94 349 ALA B C 1
ATOM 5768 O O . ALA B 1 349 ? 18.516 -44.156 -16.609 1 76.94 349 ALA B O 1
ATOM 5769 N N . ILE B 1 350 ? 18.125 -42.094 -17.422 1 87.19 350 ILE B N 1
ATOM 5770 C CA . ILE B 1 350 ? 16.672 -42.25 -17.469 1 87.19 350 ILE B CA 1
ATOM 5771 C C . ILE B 1 350 ? 16.203 -42.312 -18.922 1 87.19 350 ILE B C 1
ATOM 5773 O O . ILE B 1 350 ? 16.531 -41.438 -19.719 1 87.19 350 ILE B O 1
ATOM 5777 N N . GLU B 1 351 ? 15.555 -43.406 -19.219 1 87.12 351 GLU B N 1
ATOM 5778 C CA . GLU B 1 351 ? 14.977 -43.5 -20.562 1 87.12 351 GLU B CA 1
ATOM 5779 C C . GLU B 1 351 ? 13.797 -42.531 -20.719 1 87.12 351 GLU B C 1
ATOM 5781 O O . GLU B 1 351 ? 12.883 -42.5 -19.906 1 87.12 351 GLU B O 1
ATOM 5786 N N . PRO B 1 352 ? 13.883 -41.75 -21.812 1 91.44 352 PRO B N 1
ATOM 5787 C CA . PRO B 1 352 ? 12.781 -40.812 -22.031 1 91.44 352 PRO B CA 1
ATOM 5788 C C . PRO B 1 352 ? 11.438 -41.5 -22.25 1 91.44 352 PRO B C 1
ATOM 5790 O O . PRO B 1 352 ? 11.367 -42.531 -22.922 1 91.44 352 PRO B O 1
ATOM 5793 N N . PHE B 1 353 ? 10.469 -41 -21.609 1 96 353 PHE B N 1
ATOM 5794 C CA . PHE B 1 353 ? 9.109 -41.531 -21.75 1 96 353 PHE B CA 1
ATOM 5795 C C . PHE B 1 353 ? 8.102 -40.406 -21.797 1 96 353 PHE B C 1
ATOM 5797 O O . PHE B 1 353 ? 7.418 -40.188 -22.812 1 96 353 PHE B O 1
ATOM 5804 N N . PHE B 1 354 ? 8.055 -39.625 -20.797 1 97.25 354 PHE B N 1
ATOM 5805 C CA . PHE B 1 354 ? 7.016 -38.625 -20.609 1 97.25 354 PHE B CA 1
ATOM 5806 C C . PHE B 1 354 ? 7.145 -37.531 -21.641 1 97.25 354 PHE B C 1
ATOM 5808 O O . PHE B 1 354 ? 6.137 -37 -22.125 1 97.25 354 PHE B O 1
ATOM 5815 N N . PHE B 1 355 ? 8.32 -37.156 -22 1 97 355 PHE B N 1
ATOM 5816 C CA . PHE B 1 355 ? 8.516 -36.031 -22.891 1 97 355 PHE B CA 1
ATOM 5817 C C . PHE B 1 355 ? 8.875 -36.5 -24.297 1 97 355 PHE B C 1
ATOM 5819 O O . PHE B 1 355 ? 9.305 -35.719 -25.141 1 97 355 PHE B O 1
ATOM 5826 N N . ASP B 1 356 ? 8.766 -37.812 -24.453 1 94.81 356 ASP B N 1
ATOM 5827 C CA . ASP B 1 356 ? 8.852 -38.438 -25.766 1 94.81 356 ASP B CA 1
ATOM 5828 C C . ASP B 1 356 ? 7.469 -38.781 -26.297 1 94.81 356 ASP B C 1
ATOM 5830 O O . ASP B 1 356 ? 6.855 -39.75 -25.828 1 94.81 356 ASP B O 1
ATOM 5834 N N . THR B 1 357 ? 7.004 -38.156 -27.344 1 94.31 357 THR B N 1
ATOM 5835 C CA . THR B 1 357 ? 5.641 -38.375 -27.828 1 94.31 357 THR B CA 1
ATOM 5836 C C . THR B 1 357 ? 5.594 -39.5 -28.859 1 94.31 357 THR B C 1
ATOM 5838 O O . THR B 1 357 ? 4.516 -39.938 -29.234 1 94.31 357 THR B O 1
ATOM 5841 N N . SER B 1 358 ? 6.734 -39.938 -29.266 1 91.62 358 SER B N 1
ATOM 5842 C CA . SER B 1 358 ? 6.777 -41 -30.266 1 91.62 358 SER B CA 1
ATOM 5843 C C . SER B 1 358 ? 6.188 -42.312 -29.734 1 91.62 358 SER B C 1
ATOM 5845 O O . SER B 1 358 ? 5.656 -43.125 -30.484 1 91.62 358 SER B O 1
ATOM 5847 N N . THR B 1 359 ? 6.176 -42.469 -28.438 1 89.19 359 THR B N 1
ATOM 5848 C CA . THR B 1 359 ? 5.672 -43.688 -27.828 1 89.19 359 THR B CA 1
ATOM 5849 C C . THR B 1 359 ? 4.355 -43.438 -27.094 1 89.19 359 THR B C 1
ATOM 5851 O O . THR B 1 359 ? 3.92 -44.25 -26.297 1 89.19 359 THR B O 1
ATOM 5854 N N . ALA B 1 360 ? 3.732 -42.375 -27.328 1 90.69 360 ALA B N 1
ATOM 5855 C CA . ALA B 1 360 ? 2.521 -42 -26.594 1 90.69 360 ALA B CA 1
ATOM 5856 C C . ALA B 1 360 ? 1.378 -42.938 -26.906 1 90.69 360 ALA B C 1
ATOM 5858 O O . ALA B 1 360 ? 1.277 -43.469 -28.031 1 90.69 360 ALA B O 1
#